Protein AF-0000000080837774 (afdb_homodimer)

Sequence (762 aa):
MHIKVNRQNFLSAIRTVEKSVKENKIKPILSCIYAKVKENKIYFTGTNLDTTIKTSIDVNEVIREGEIAFSYSIIDEYLKEIKDEFVVLRVENGNILFIETEDSTTEYDVHSAEDYPNTFENVVLNENNFKFEMPSQELVNIFEKVLFSADTSDNIAMNCIRIESILKHLHFISTNTYRLTFLKKNIDKDIPDFSVSVPADTISSIIKIIKGLDNEVIKVYKEEAHLYFQYKDTMIITKLIELRFPNYAEILSNISYDKKLYINNEKLTNLLKRILIFSRSNSESKYSSTYEFKHNEENKNKMTVSALNELARINEELDVNFEGEDLKISLNSKYLLEFIQNISKEKELVLEFMYSNSAVKVYEKDNDEYIYILMPLALREMHIKVNRQNFLSAIRTVEKSVKENKIKPILSCIYAKVKENKIYFTGTNLDTTIKTSIDVNEVIREGEIAFSYSIIDEYLKEIKDEFVVLRVENGNILFIETEDSTTEYDVHSAEDYPNTFENVVLNENNFKFEMPSQELVNIFEKVLFSADTSDNIAMNCIRIESILKHLHFISTNTYRLTFLKKNIDKDIPDFSVSVPADTISSIIKIIKGLDNEVIKVYKEEAHLYFQYKDTMIITKLIELRFPNYAEILSNISYDKKLYINNEKLTNLLKRILIFSRSNSESKYSSTYEFKHNEENKNKMTVSALNELARINEELDVNFEGEDLKISLNSKYLLEFIQNISKEKELVLEFMYSNSAVKVYEKDNDEYIYILMPLALRE

Solvent-accessible surface area (backbone atoms only — not comparable to full-atom values): 39030 Å² total; per-residue (Å²): 54,27,37,29,31,47,36,67,60,53,46,51,50,51,62,52,19,49,59,30,38,45,89,34,88,89,50,52,68,35,42,18,39,38,38,37,42,56,87,60,30,38,38,39,37,10,28,61,84,48,31,37,22,34,34,57,47,70,42,78,40,72,79,37,64,38,64,36,21,31,64,49,70,66,53,50,56,48,58,69,68,54,81,62,65,53,34,34,42,36,51,46,96,72,40,36,38,32,47,33,51,98,50,35,43,31,40,30,57,38,39,70,41,82,79,48,88,62,91,69,73,81,72,74,87,54,76,87,30,54,58,53,67,41,41,27,54,59,51,33,53,52,47,65,71,29,52,79,34,28,31,55,80,88,40,62,55,31,20,18,40,36,40,31,38,54,96,38,25,40,36,42,35,13,27,51,90,50,35,34,27,40,37,55,41,86,43,94,59,88,46,78,72,48,75,48,30,40,39,41,70,55,50,54,34,50,37,67,63,36,63,80,49,87,56,44,60,35,38,33,32,51,56,93,64,30,40,35,42,35,40,94,64,32,38,39,40,33,50,48,52,83,54,76,59,78,69,56,68,56,65,71,64,71,63,74,65,69,27,39,37,49,44,49,35,45,63,50,50,54,50,42,57,55,45,40,71,30,4,58,64,13,86,89,47,61,24,36,32,36,40,36,37,42,73,42,96,83,75,44,27,36,36,38,39,35,26,38,32,92,56,33,35,38,42,34,55,41,84,45,52,61,47,62,77,69,45,59,37,20,35,45,43,60,66,52,44,66,54,56,71,72,45,66,50,87,40,44,32,35,40,32,32,62,51,51,83,35,60,31,41,38,29,46,64,97,38,85,43,46,38,35,38,40,47,43,39,81,73,77,131,57,29,34,28,30,48,36,66,60,51,45,50,50,51,61,52,18,47,59,29,38,45,88,35,88,90,50,53,67,35,41,19,38,37,38,36,41,54,87,60,30,37,39,37,36,10,30,61,85,49,32,38,23,37,33,56,46,71,41,77,40,75,78,38,62,37,63,35,22,31,64,50,69,66,53,49,55,50,57,67,68,53,83,62,64,52,32,36,42,36,52,47,95,72,39,35,37,31,48,32,52,96,48,35,44,29,41,31,56,39,38,71,42,82,80,48,89,62,90,69,74,80,75,75,88,54,76,86,30,52,59,54,70,43,40,27,54,59,51,34,52,51,48,64,70,29,53,80,34,27,31,54,80,89,41,63,55,32,19,18,39,36,39,33,37,54,96,39,26,39,37,40,34,13,27,51,90,49,34,36,28,41,37,55,40,85,44,92,60,89,48,78,72,47,75,50,32,41,39,41,69,54,51,53,34,49,36,69,61,36,64,80,46,88,57,44,60,33,37,33,33,52,55,94,65,31,41,36,42,38,39,95,63,33,39,38,38,34,51,48,53,82,54,78,59,77,70,57,67,55,64,69,64,70,65,74,65,69,26,40,36,48,44,48,34,45,63,51,49,53,49,41,57,57,44,39,70,32,3,58,66,15,86,91,47,60,22,35,32,38,40,36,39,42,74,42,96,82,76,44,27,37,36,37,40,36,27,37,33,92,56,33,35,41,40,34,54,42,83,44,54,60,48,62,76,70,46,59,37,20,36,43,44,59,64,51,45,67,55,55,70,74,46,65,51,87,40,46,32,33,40,34,32,62,51,51,81,36,60,30,41,38,29,46,64,99,41,84,43,46,37,34,39,39,47,44,39,83,74,78,132

Secondary structure (DSSP, 8-state):
-EEEEEHHHHHHHHHHHGGG----SSSGGGGSEEEEEETTEEEEEEE-SSEEEEEEEE-SEEEE-EEEEE--HHHHHHHHH---SEEEEEEETTTEEEEE-SSEEEEEEEE-GGGS--TTTT----GGGEEEEEEHHHHHHHHHHHHTT---TTSGGGSEEEEEEETTEEEEEEE-SSEEEEEEEE-SS----EEEEEEHHHHHHHHHHHTTSSSPEEEEEEETTEEEEEETTEEEEEEPP-SPPP-HHHHHHS----EEEEEEHHHHHHHHHHHHHHHTT-SSSTTEEEEEEEE-TTS-EEEEEEEE-SSEEEEEEEEEEEESS-EEEEEEHHHHHHHHTTS-TTSEEEEEESSTTS-EEEEETT--SEEEEEPPBPPP-/-EEEEEHHHHHHHHHHHGGG----SSSGGGGSEEEEEETTEEEEEEE-SSEEEEEEEE-SEEEE-EEEEE--HHHHHHHHH---SEEEEEEETTTEEEEE-SSEEEEEEEE-GGGS--TTTT----GGGEEEEEEHHHHHHHHHHHHTT---TTSGGGSEEEEEEETTEEEEEEE-SSEEEEEEEE-SS----EEEEEEHHHHHHHHHHHTTSSSPEEEEEEETTEEEEEETTEEEEEEPP-SPPP-HHHHHHS----EEEEEEHHHHHHHHHHHHHHHTT-SSSTTEEEEEEEE-TTS-EEEEEEEE-SSEEEEEEEEEEEESS-EEEEEEHHHHHHHHTTS-TTSEEEEEESSTTS-EEEEETT--SEEEEEPPBPPP-

Radius of gyration: 32.73 Å; Cα contacts (8 Å, |Δi|>4): 1765; chains: 2; bounding box: 90×79×55 Å

InterPro domains:
  IPR001001 DNA polymerase III, beta sliding clamp [PTHR30478] (1-380)
  IPR001001 DNA polymerase III, beta sliding clamp [SM00480] (17-375)
  IPR001001 DNA polymerase III, beta sliding clamp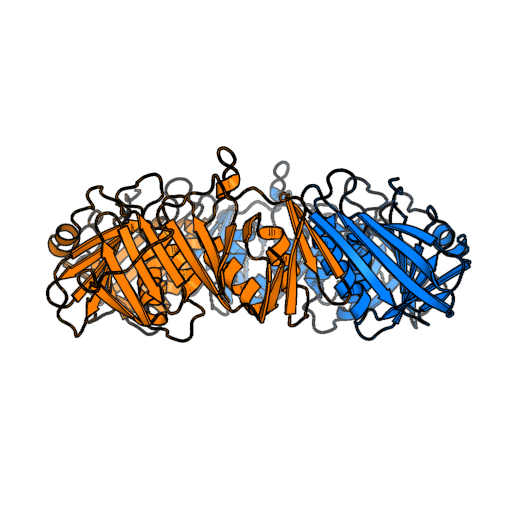 [TIGR00663] (1-378)
  IPR001001 DNA polymerase III, beta sliding clamp [cd00140] (1-377)
  IPR022634 DNA polymerase III, beta sliding clamp, N-terminal [PF00712] (1-118)
  IPR022635 DNA polymerase III, beta sliding clamp, C-terminal [PF02768] (257-377)
  IPR022637 DNA polymerase III, beta sliding clamp, central [PF02767] (134-247)
  IPR046938 DNA clamp superfamily [SSF55979] (1-119)
  IPR046938 DNA clamp superfamily [SSF55979] (128-248)
  IPR046938 DNA clamp superfamily [SSF55979] (256-377)

Organism: Fusobacterium vincentii (NCBI:txid155615)

pLDDT: mean 94.98, std 5.79, range [57.84, 98.81]

Nearest PDB structures (foldseek):
  3t0p-assembly1_A  TM=9.406E-01  e=1.443E-33  Agathobacter rectalis ATCC 33656
  3t0p-assembly1_B  TM=9.410E-01  e=5.828E-33  Agathobacter rectalis ATCC 33656
  8dt6-assembly1_C  TM=8.811E-01  e=1.831E-29  Elizabethkingia anophelis NUHP1
  6jir-assembly2_B-3  TM=8.915E-01  e=4.349E-28  Caulobacter vibrioides CB15
  5wce-assembly1_A  TM=8.796E-01  e=8.234E-29  Caulobacter vibrioides CB15

Foldseek 3Di:
DKFKDFLVVVLLQLLLQQLAADCDPVDRLLNWWKWWDDDQKIKIWHHPPQKIKIFMDGTPGDPDTDMWIFHCVVVNVVSVPDDDGMWIWDDDPRFWIWTDDPVDIDIGGIHDCVPPDCPCVDDDDDPVQWFDKFWLQVLLLVLLLALVAFADVVDVLQQFWKWWDDPQKIWTWGHDPQKIKIFIDGHPDDGDIDIFTFGSSLSVSSSVSRVPPPRFMWIWGDDDQWIWTDTDRMIMIGGTDPDDHDPVVCVVPVDDFQKKWKDQLLVLLVVLVVQQVFQCQAPVHHQKKKWKWDQDPVRWIKIWIKHHHPPDIDIDIDTTDMGDHIAMAMFRSVVVNSNSVSPDRGFMKMWTDHHRQDWIKIDTPPDDRIIMIGGTDDDDD/DKFKDFLVVVLLQLLLQQLAADCDPVDRLLNWWKWWDDDQKIKIWHHPPQKIKIFMDGTPGDPDTDMWIFHCVVVNVVSVPDDDGMWIWDDDPRFWIWTDDPVDIDIGGIHDCVPPDCPCVDDDDDPVQWFDKFWLQVLLLVLLLALVAFADVVDVLQQFWKWWDDPQKIWTWGHDPQKIKIFIDGHPDDGDIDIFTFGSSLSVSSSVSSVPPPRFMWIWGDDDQWIWTDTDRMIMIGGTDPDDHDPVVCVVPVDDFQKKWKDQLLVLLVVLVVQQVFQCQAPVHHQKKKWKWDQDPVRWIKIWIKHHHPPDIDIDIDTTDMGDHIAMAMFRSVVVNSNSVSPDRGFMKMWTHHHRQDWIKIDTPPDDRIIMIGGTDDDDD

Structure (mmCIF, N/CA/C/O backbone):
data_AF-0000000080837774-model_v1
#
loop_
_entity.id
_entity.type
_entity.pdbx_description
1 polymer 'DNA polymerase III subunit beta'
#
loop_
_atom_site.group_PDB
_atom_site.id
_atom_site.type_symbol
_atom_site.label_atom_id
_atom_site.label_alt_id
_atom_site.label_comp_id
_atom_site.label_asym_id
_atom_site.label_entity_id
_atom_site.label_seq_id
_atom_site.pdbx_PDB_ins_code
_atom_site.Cartn_x
_atom_site.Cartn_y
_atom_site.Cartn_z
_atom_site.occupancy
_atom_site.B_iso_or_equiv
_atom_site.auth_seq_id
_atom_site.auth_comp_id
_atom_site.auth_asym_id
_atom_site.auth_atom_id
_atom_site.pdbx_PDB_model_num
ATOM 1 N N . MET A 1 1 ? -14.289 -32.781 -17.781 1 94.12 1 MET A N 1
ATOM 2 C CA . MET A 1 1 ? -13.688 -32.75 -16.453 1 94.12 1 MET A CA 1
ATOM 3 C C . MET A 1 1 ? -14.75 -32.562 -15.375 1 94.12 1 MET A C 1
ATOM 5 O O . MET A 1 1 ? -15.617 -31.688 -15.508 1 94.12 1 MET A O 1
ATOM 9 N N . HIS A 1 2 ? -14.844 -33.438 -14.414 1 97.62 2 HIS A N 1
ATOM 10 C CA . HIS A 1 2 ? -15.734 -33.406 -13.266 1 97.62 2 HIS A CA 1
ATOM 11 C C . HIS A 1 2 ? -15.086 -34 -12.031 1 97.62 2 HIS A C 1
ATOM 13 O O . HIS A 1 2 ? -14.984 -35.25 -11.922 1 97.62 2 HIS A O 1
ATOM 19 N N . ILE A 1 3 ? -14.703 -33.094 -11.094 1 98.31 3 ILE A N 1
ATOM 20 C CA . ILE A 1 3 ? -13.906 -33.594 -9.977 1 98.31 3 ILE A CA 1
ATOM 21 C C . ILE A 1 3 ? -14.266 -32.812 -8.711 1 98.31 3 ILE A C 1
ATOM 23 O O . ILE A 1 3 ? -14.898 -31.766 -8.781 1 98.31 3 ILE A O 1
ATOM 27 N N . LYS A 1 4 ? -13.906 -33.375 -7.586 1 98.44 4 LYS A N 1
ATOM 28 C CA . LYS A 1 4 ? -13.977 -32.719 -6.285 1 98.44 4 LYS A CA 1
ATOM 29 C C . LYS A 1 4 ? -12.578 -32.531 -5.68 1 98.44 4 LYS A C 1
ATOM 31 O O . LYS A 1 4 ? -11.805 -33.5 -5.617 1 98.44 4 LYS A O 1
ATOM 36 N N . VAL A 1 5 ? -12.266 -31.359 -5.297 1 98.5 5 VAL A N 1
ATOM 37 C CA . VAL A 1 5 ? -10.93 -31.094 -4.773 1 98.5 5 VAL A CA 1
ATOM 38 C C . VAL A 1 5 ? -11.031 -30.266 -3.496 1 98.5 5 VAL A C 1
ATOM 40 O O . VAL A 1 5 ? -12.031 -29.578 -3.268 1 98.5 5 VAL A O 1
ATOM 43 N N . ASN A 1 6 ? -10.031 -30.344 -2.672 1 98.56 6 ASN A N 1
ATOM 44 C CA . ASN A 1 6 ? -9.914 -29.453 -1.521 1 98.56 6 ASN A CA 1
ATOM 45 C C . ASN A 1 6 ? -9.688 -28.016 -1.949 1 98.56 6 ASN A C 1
ATOM 47 O O . ASN A 1 6 ? -8.789 -27.734 -2.746 1 98.56 6 ASN A O 1
ATOM 51 N N . ARG A 1 7 ? -10.43 -27.062 -1.407 1 98.19 7 ARG A N 1
ATOM 52 C CA . ARG A 1 7 ? -10.438 -25.656 -1.823 1 98.19 7 ARG A CA 1
ATOM 53 C C . ARG A 1 7 ? -9.078 -25.016 -1.59 1 98.19 7 ARG A C 1
ATOM 55 O O . ARG A 1 7 ? -8.555 -24.312 -2.467 1 98.19 7 ARG A O 1
ATOM 62 N N . GLN A 1 8 ? -8.484 -25.234 -0.479 1 98.25 8 GLN A N 1
ATOM 63 C CA . GLN A 1 8 ? -7.215 -24.609 -0.116 1 98.25 8 GLN A CA 1
ATOM 64 C C . GLN A 1 8 ? -6.074 -25.125 -0.995 1 98.25 8 GLN A C 1
ATOM 66 O O . GLN A 1 8 ? -5.199 -24.359 -1.397 1 98.25 8 GLN A O 1
ATOM 71 N N . ASN A 1 9 ? -6.098 -26.406 -1.246 1 98.31 9 ASN A N 1
ATOM 72 C CA . ASN A 1 9 ? -5.09 -26.969 -2.135 1 98.31 9 ASN A CA 1
ATOM 73 C C . ASN A 1 9 ? -5.203 -26.406 -3.547 1 98.31 9 ASN A C 1
ATOM 75 O O . ASN A 1 9 ? -4.191 -26.094 -4.18 1 98.31 9 ASN A O 1
ATOM 79 N N . PHE A 1 10 ? -6.441 -26.328 -3.982 1 98.62 10 PHE A N 1
ATOM 80 C CA . PHE A 1 10 ? -6.695 -25.781 -5.309 1 98.62 10 PHE A CA 1
ATOM 81 C C . PHE A 1 10 ? -6.191 -24.344 -5.398 1 98.62 10 PHE A C 1
ATOM 83 O O . PHE A 1 10 ? -5.457 -24 -6.32 1 98.62 10 PHE A O 1
ATOM 90 N N . LEU A 1 11 ? -6.492 -23.531 -4.395 1 98.56 11 LEU A N 1
ATOM 91 C CA . LEU A 1 11 ? -6.051 -22.141 -4.332 1 98.56 11 LEU A CA 1
ATOM 92 C C . LEU A 1 11 ? -4.527 -22.047 -4.316 1 98.56 11 LEU A C 1
ATOM 94 O O . LEU A 1 11 ? -3.939 -21.266 -5.062 1 98.56 11 LEU A O 1
ATOM 98 N N . SER A 1 12 ? -3.912 -22.859 -3.539 1 97.56 12 SER A N 1
ATOM 99 C CA . SER A 1 12 ? -2.457 -22.859 -3.424 1 97.56 12 SER A CA 1
ATOM 100 C C . SER A 1 12 ? -1.799 -23.234 -4.75 1 97.56 12 SER A C 1
ATOM 102 O O . SER A 1 12 ? -0.784 -22.641 -5.129 1 97.56 12 SER A O 1
ATOM 104 N N . ALA A 1 13 ? -2.355 -24.219 -5.426 1 98.38 13 ALA A N 1
ATOM 105 C CA . ALA A 1 13 ? -1.812 -24.672 -6.703 1 98.38 13 ALA A CA 1
ATOM 106 C C . ALA A 1 13 ? -1.888 -23.562 -7.75 1 98.38 13 ALA A C 1
ATOM 108 O O . ALA A 1 13 ? -0.914 -23.297 -8.461 1 98.38 13 ALA A O 1
ATOM 109 N N . ILE A 1 14 ? -3.01 -22.906 -7.77 1 98.38 14 ILE A N 1
ATOM 110 C CA . ILE A 1 14 ? -3.205 -21.797 -8.703 1 98.38 14 ILE A CA 1
ATOM 111 C C . ILE A 1 14 ? -2.189 -20.688 -8.414 1 98.38 14 ILE A C 1
ATOM 113 O O . ILE A 1 14 ? -1.532 -20.188 -9.328 1 98.38 14 ILE A O 1
ATOM 117 N N . ARG A 1 15 ? -2.016 -20.375 -7.188 1 97.75 15 ARG A N 1
ATOM 118 C CA . ARG A 1 15 ? -1.142 -19.281 -6.781 1 97.75 15 ARG A CA 1
ATOM 119 C C . ARG A 1 15 ? 0.321 -19.625 -7.047 1 97.75 15 ARG A C 1
ATOM 121 O O . ARG A 1 15 ? 1.145 -18.719 -7.25 1 97.75 15 ARG A O 1
ATOM 128 N N . THR A 1 16 ? 0.595 -20.844 -7.066 1 98.06 16 THR A N 1
ATOM 129 C CA . THR A 1 16 ? 1.951 -21.281 -7.375 1 98.06 16 THR A CA 1
ATOM 130 C C . THR A 1 16 ? 2.256 -21.094 -8.859 1 98.06 16 THR A C 1
ATOM 132 O O . THR A 1 16 ? 3.229 -20.422 -9.219 1 98.06 16 THR A O 1
ATOM 135 N N . VAL A 1 17 ? 1.382 -21.562 -9.711 1 98.25 17 VAL A N 1
ATOM 136 C CA . VAL A 1 17 ? 1.707 -21.625 -11.133 1 98.25 17 VAL A CA 1
ATOM 137 C C . VAL A 1 17 ? 1.462 -20.25 -11.766 1 98.25 17 VAL A C 1
ATOM 139 O O . VAL A 1 17 ? 2.07 -19.922 -12.789 1 98.25 17 VAL A O 1
ATOM 142 N N . GLU A 1 18 ? 0.635 -19.484 -11.102 1 97.94 18 GLU A N 1
ATOM 143 C CA . GLU A 1 18 ? 0.337 -18.188 -11.688 1 97.94 18 GLU A CA 1
ATOM 144 C C . GLU A 1 18 ? 1.577 -17.297 -11.711 1 97.94 18 GLU A C 1
ATOM 146 O O . GLU A 1 18 ? 1.63 -16.312 -12.453 1 97.94 18 GLU A O 1
ATOM 151 N N . LYS A 1 19 ? 2.609 -17.578 -10.898 1 97.69 19 LYS A N 1
ATOM 152 C CA . LYS A 1 19 ? 3.818 -16.766 -10.805 1 97.69 19 LYS A CA 1
ATOM 153 C C . LYS A 1 19 ? 4.602 -16.781 -12.109 1 97.69 19 LYS A C 1
ATOM 155 O O . LYS A 1 19 ? 5.48 -15.953 -12.328 1 97.69 19 LYS A O 1
ATOM 160 N N . SER A 1 20 ? 4.266 -17.703 -13.016 1 97.44 20 SER A N 1
ATOM 161 C CA . SER A 1 20 ? 4.941 -17.75 -14.312 1 97.44 20 SER A CA 1
ATOM 162 C C . SER A 1 20 ? 4.02 -17.281 -15.43 1 97.44 20 SER A C 1
ATOM 164 O O . SER A 1 20 ? 4.367 -17.391 -16.609 1 97.44 20 SER A O 1
ATOM 166 N N . VAL A 1 21 ? 2.83 -16.844 -15.078 1 97.44 21 VAL A N 1
ATOM 167 C CA . VAL A 1 21 ? 1.869 -16.406 -16.078 1 97.44 21 VAL A CA 1
ATOM 168 C C . VAL A 1 21 ? 1.926 -14.891 -16.219 1 97.44 21 VAL A C 1
ATOM 170 O O . VAL A 1 21 ? 1.955 -14.172 -15.219 1 97.44 21 VAL A O 1
ATOM 173 N N . LYS A 1 22 ? 2.061 -14.438 -17.375 1 95.19 22 LYS A N 1
ATOM 174 C CA . LYS A 1 22 ? 1.998 -13.016 -17.703 1 95.19 22 LYS A CA 1
ATOM 175 C C . LYS A 1 22 ? 0.907 -12.734 -18.719 1 95.19 22 LYS A C 1
ATOM 177 O O . LYS A 1 22 ? 0.672 -13.539 -19.625 1 95.19 22 LYS A O 1
ATOM 182 N N . GLU A 1 23 ? 0.293 -11.656 -18.547 1 94.38 23 GLU A N 1
ATOM 183 C CA . GLU A 1 23 ? -0.719 -11.266 -19.531 1 94.38 23 GLU A CA 1
ATOM 184 C C . GLU A 1 23 ? -0.126 -11.188 -20.938 1 94.38 23 GLU A C 1
ATOM 186 O O . GLU A 1 23 ? 0.954 -10.625 -21.125 1 94.38 23 GLU A O 1
ATOM 191 N N . ASN A 1 24 ? -0.82 -11.812 -21.844 1 93.94 24 ASN A N 1
ATOM 192 C CA . ASN A 1 24 ? -0.404 -11.852 -23.25 1 93.94 24 ASN A CA 1
ATOM 193 C C . ASN A 1 24 ? -1.574 -11.578 -24.188 1 93.94 24 ASN A C 1
ATOM 195 O O . ASN A 1 24 ? -2.473 -12.406 -24.328 1 93.94 24 ASN A O 1
ATOM 199 N N . LYS A 1 25 ? -1.574 -10.547 -24.891 1 89.44 25 LYS A N 1
ATOM 200 C CA . LYS A 1 25 ? -2.68 -10.156 -25.766 1 89.44 25 LYS A CA 1
ATOM 201 C C . LYS A 1 25 ? -2.586 -10.859 -27.109 1 89.44 25 LYS A C 1
ATOM 203 O O . LYS A 1 25 ? -3.604 -11.094 -27.766 1 89.44 25 LYS A O 1
ATOM 208 N N . ILE A 1 26 ? -1.355 -11.211 -27.547 1 92.25 26 ILE A N 1
ATOM 209 C CA . ILE A 1 26 ? -1.111 -11.852 -28.828 1 92.25 26 ILE A CA 1
ATOM 210 C C . ILE A 1 26 ? -1.555 -13.312 -28.766 1 92.25 26 ILE A C 1
ATOM 212 O O . ILE A 1 26 ? -2.268 -13.789 -29.656 1 92.25 26 ILE A O 1
ATOM 216 N N . LYS A 1 27 ? -1.15 -13.969 -27.75 1 92.56 27 LYS A N 1
ATOM 217 C CA . LYS A 1 27 ? -1.563 -15.352 -27.5 1 92.56 27 LYS A CA 1
ATOM 218 C C . LYS A 1 27 ? -2.285 -15.469 -26.172 1 92.56 27 LYS A C 1
ATOM 220 O O . LYS A 1 27 ? -1.685 -15.875 -25.172 1 92.56 27 LYS A O 1
ATOM 225 N N . PRO A 1 28 ? -3.531 -15.312 -26.188 1 91.94 28 PRO A N 1
ATOM 226 C CA . PRO A 1 28 ? -4.297 -15.211 -24.938 1 91.94 28 PRO A CA 1
ATOM 227 C C . PRO A 1 28 ? -4.188 -16.469 -24.094 1 91.94 28 PRO A C 1
ATOM 229 O O . PRO A 1 28 ? -4.312 -16.406 -22.859 1 91.94 28 PRO A O 1
ATOM 232 N N . ILE A 1 29 ? -3.934 -17.516 -24.672 1 94.44 29 ILE A N 1
ATOM 233 C CA . ILE A 1 29 ? -3.885 -18.781 -23.953 1 94.44 29 ILE A CA 1
ATOM 234 C C . ILE A 1 29 ? -2.729 -18.75 -22.953 1 94.44 29 ILE A C 1
ATOM 236 O O . ILE A 1 29 ? -2.752 -19.469 -21.953 1 94.44 29 ILE A O 1
ATOM 240 N N . LEU A 1 30 ? -1.732 -17.906 -23.188 1 95.38 30 LEU A N 1
ATOM 241 C CA . LEU A 1 30 ? -0.572 -17.797 -22.312 1 95.38 30 LEU A CA 1
ATOM 242 C C . LEU A 1 30 ? -0.917 -17 -21.062 1 95.38 30 LEU A C 1
ATOM 244 O O . LEU A 1 30 ? -0.151 -17 -20.094 1 95.38 30 LEU A O 1
ATOM 248 N N . SER A 1 31 ? -2.064 -16.359 -21.078 1 96.75 31 SER A N 1
ATOM 249 C CA . SER A 1 31 ? -2.561 -15.664 -19.891 1 96.75 31 SER A CA 1
ATOM 250 C C . SER A 1 31 ? -3.348 -16.609 -19 1 96.75 31 SER A C 1
ATOM 252 O O . SER A 1 31 ? -3.863 -16.188 -17.953 1 96.75 31 SER A O 1
ATOM 254 N N . CYS A 1 32 ? -3.344 -17.875 -19.359 1 97.19 32 CYS A N 1
ATOM 255 C CA . CYS A 1 32 ? -4.172 -18.859 -18.672 1 97.19 32 CYS A CA 1
ATOM 256 C C . CYS A 1 32 ? -3.307 -19.891 -17.938 1 97.19 32 CYS A C 1
ATOM 258 O O . CYS A 1 32 ? -2.105 -19.984 -18.203 1 97.19 32 CYS A O 1
ATOM 260 N N . ILE A 1 33 ? -3.945 -20.531 -17.062 1 97.94 33 ILE A N 1
ATOM 261 C CA . ILE A 1 33 ? -3.391 -21.719 -16.422 1 97.94 33 ILE A CA 1
ATOM 262 C C . ILE A 1 33 ? -3.941 -22.984 -17.094 1 97.94 33 ILE A C 1
ATOM 264 O O . ILE A 1 33 ? -5.133 -23.062 -17.391 1 97.94 33 ILE A O 1
ATOM 268 N N . TYR A 1 34 ? -3.051 -23.875 -17.391 1 97.5 34 TYR A N 1
ATOM 269 C CA . TYR A 1 34 ? -3.428 -25.188 -17.938 1 97.5 34 TYR A CA 1
ATOM 270 C C . TYR A 1 34 ? -3.672 -26.188 -16.797 1 97.5 34 TYR A C 1
ATOM 272 O O . TYR A 1 34 ? -2.891 -26.25 -15.852 1 97.5 34 TYR A O 1
ATOM 280 N N . ALA A 1 35 ? -4.793 -26.938 -16.922 1 96.81 35 ALA A N 1
ATOM 281 C CA . ALA A 1 35 ? -5.113 -27.969 -15.93 1 96.81 35 ALA A CA 1
ATOM 282 C C . ALA A 1 35 ? -5.512 -29.281 -16.609 1 96.81 35 ALA A C 1
ATOM 284 O O . ALA A 1 35 ? -6.309 -29.281 -17.547 1 96.81 35 ALA A O 1
ATOM 285 N N . LYS A 1 36 ? -4.988 -30.328 -16.062 1 96.44 36 LYS A N 1
ATOM 286 C CA . LYS A 1 36 ? -5.289 -31.656 -16.594 1 96.44 36 LYS A CA 1
ATOM 287 C C . LYS A 1 36 ? -5.52 -32.656 -15.477 1 96.44 36 LYS A C 1
ATOM 289 O O . LYS A 1 36 ? -4.707 -32.781 -14.555 1 96.44 36 LYS A O 1
ATOM 294 N N . VAL A 1 37 ? -6.68 -33.344 -15.594 1 97.12 37 VAL A N 1
ATOM 295 C CA . VAL A 1 37 ? -6.996 -34.406 -14.617 1 97.12 37 VAL A CA 1
ATOM 296 C C . VAL A 1 37 ? -6.586 -35.75 -15.172 1 97.12 37 VAL A C 1
ATOM 298 O O . VAL A 1 37 ? -6.973 -36.125 -16.281 1 97.12 37 VAL A O 1
ATOM 301 N N . LYS A 1 38 ? -5.801 -36.438 -14.453 1 93.88 38 LYS A N 1
ATOM 302 C CA . LYS A 1 38 ? -5.391 -37.781 -14.773 1 93.88 38 LYS A CA 1
ATOM 303 C C . LYS A 1 38 ? -5.309 -38.656 -13.516 1 93.88 38 LYS A C 1
ATOM 305 O O . LYS A 1 38 ? -4.598 -38.312 -12.57 1 93.88 38 LYS A O 1
ATOM 310 N N . GLU A 1 39 ? -6.086 -39.719 -13.578 1 90.25 39 GLU A N 1
ATOM 311 C CA . GLU A 1 39 ? -6.168 -40.625 -12.422 1 90.25 39 GLU A CA 1
ATOM 312 C C . GLU A 1 39 ? -6.66 -39.875 -11.188 1 90.25 39 GLU A C 1
ATOM 314 O O . GLU A 1 39 ? -7.75 -39.281 -11.203 1 90.25 39 GLU A O 1
ATOM 319 N N . ASN A 1 40 ? -5.965 -39.812 -10.109 1 95 40 ASN A N 1
ATOM 320 C CA . ASN A 1 40 ? -6.461 -39.188 -8.883 1 95 40 ASN A CA 1
ATOM 321 C C . ASN A 1 40 ? -5.707 -37.906 -8.57 1 95 40 ASN A C 1
ATOM 323 O O . ASN A 1 40 ? -5.586 -37.5 -7.402 1 95 40 ASN A O 1
ATOM 327 N N . LYS A 1 41 ? -5.219 -37.25 -9.719 1 97.31 41 LYS A N 1
ATOM 328 C CA . LYS A 1 41 ? -4.516 -36 -9.539 1 97.31 41 LYS A CA 1
ATOM 329 C C . LYS A 1 41 ? -4.941 -34.969 -10.594 1 97.31 41 LYS A C 1
ATOM 331 O O . LYS A 1 41 ? -5.391 -35.344 -11.68 1 97.31 41 LYS A O 1
ATOM 336 N N . ILE A 1 42 ? -4.879 -33.812 -10.258 1 98.06 42 ILE A N 1
ATOM 337 C CA . ILE A 1 42 ? -4.984 -32.719 -11.219 1 98.06 42 ILE A CA 1
ATOM 338 C C . ILE A 1 42 ? -3.652 -31.969 -11.305 1 98.06 42 ILE A C 1
ATOM 340 O O . ILE A 1 42 ? -3.062 -31.625 -10.273 1 98.06 42 ILE A O 1
ATOM 344 N N . TYR A 1 43 ? -3.16 -31.781 -12.508 1 97.38 43 TYR A N 1
ATOM 345 C CA . TYR A 1 43 ? -1.885 -31.141 -12.805 1 97.38 43 TYR A CA 1
ATOM 346 C C . TYR A 1 43 ? -2.1 -29.719 -13.344 1 97.38 43 TYR A C 1
ATOM 348 O O . TYR A 1 43 ? -2.9 -29.516 -14.258 1 97.38 43 TYR A O 1
ATOM 356 N N . PHE A 1 44 ? -1.414 -28.797 -12.75 1 97.94 44 PHE A N 1
ATOM 357 C CA . PHE A 1 44 ? -1.496 -27.406 -13.172 1 97.94 44 PHE A CA 1
ATOM 358 C C . PHE A 1 44 ? -0.181 -26.953 -13.797 1 97.94 44 PHE A C 1
ATOM 360 O O . PHE A 1 44 ? 0.896 -27.312 -13.32 1 97.94 44 PHE A O 1
ATOM 367 N N . THR A 1 45 ? -0.29 -26.125 -14.82 1 98.06 45 THR A N 1
ATOM 368 C CA . THR A 1 45 ? 0.884 -25.562 -15.484 1 98.06 45 THR A CA 1
ATOM 369 C C . THR A 1 45 ? 0.664 -24.094 -15.828 1 98.06 45 THR A C 1
ATOM 371 O O . THR A 1 45 ? -0.393 -23.719 -16.344 1 98.06 45 THR A O 1
ATOM 374 N N . GLY A 1 46 ? 1.536 -23.266 -15.445 1 97.75 46 GLY A N 1
ATOM 375 C CA . GLY A 1 46 ? 1.662 -21.906 -15.93 1 97.75 46 GLY A CA 1
ATOM 376 C C . GLY A 1 46 ? 2.965 -21.641 -16.656 1 97.75 46 GLY A C 1
ATOM 377 O O . GLY A 1 46 ? 4.012 -22.172 -16.281 1 97.75 46 GLY A O 1
ATOM 378 N N . THR A 1 47 ? 2.875 -20.797 -17.781 1 97.19 47 THR A N 1
ATOM 379 C CA . THR A 1 47 ? 4.113 -20.547 -18.516 1 97.19 47 THR A CA 1
ATOM 380 C C . THR A 1 47 ? 4.051 -19.203 -19.25 1 97.19 47 THR A C 1
ATOM 382 O O . THR A 1 47 ? 2.984 -18.781 -19.703 1 97.19 47 THR A O 1
ATOM 385 N N . ASN A 1 48 ? 5.145 -18.562 -19.266 1 95.88 48 ASN A N 1
ATOM 386 C CA . ASN A 1 48 ? 5.344 -17.438 -20.172 1 95.88 48 ASN A CA 1
ATOM 387 C C . ASN A 1 48 ? 6.359 -17.781 -21.266 1 95.88 48 ASN A C 1
ATOM 389 O O . ASN A 1 48 ? 6.969 -16.875 -21.859 1 95.88 48 ASN A O 1
ATOM 393 N N . LEU A 1 49 ? 6.582 -19.094 -21.422 1 93.75 49 LEU A N 1
ATOM 394 C CA . LEU A 1 49 ? 7.477 -19.688 -22.422 1 93.75 49 LEU A CA 1
ATOM 395 C C . LEU A 1 49 ? 8.922 -19.672 -21.922 1 93.75 49 LEU A C 1
ATOM 397 O O . LEU A 1 49 ? 9.672 -20.609 -22.188 1 93.75 49 LEU A O 1
ATOM 401 N N . ASP A 1 50 ? 9.344 -18.703 -21.156 1 94.19 50 ASP A N 1
ATOM 402 C CA . ASP A 1 50 ? 10.68 -18.656 -20.578 1 94.19 50 ASP A CA 1
ATOM 403 C C . ASP A 1 50 ? 10.734 -19.406 -19.234 1 94.19 50 ASP A C 1
ATOM 405 O O . ASP A 1 50 ? 11.719 -20.078 -18.938 1 94.19 50 ASP A O 1
ATOM 409 N N . THR A 1 51 ? 9.727 -19.234 -18.531 1 97.06 51 THR A N 1
ATOM 410 C CA . THR A 1 51 ? 9.562 -19.906 -17.25 1 97.06 51 THR A CA 1
ATOM 411 C C . THR A 1 51 ? 8.273 -20.719 -17.234 1 97.06 51 THR A C 1
ATOM 413 O O . THR A 1 51 ? 7.215 -20.234 -17.625 1 97.06 51 THR A O 1
ATOM 416 N N . THR A 1 52 ? 8.367 -21.938 -16.859 1 97.94 52 THR A N 1
ATOM 417 C CA . THR A 1 52 ? 7.223 -22.828 -16.703 1 97.94 52 THR A CA 1
ATOM 418 C C . THR A 1 52 ? 7.172 -23.406 -15.281 1 97.94 52 THR A C 1
ATOM 420 O O . THR A 1 52 ? 8.188 -23.875 -14.766 1 97.94 52 THR A O 1
ATOM 423 N N . ILE A 1 53 ? 6.07 -23.312 -14.625 1 98.12 53 ILE A N 1
ATOM 424 C CA . ILE A 1 53 ? 5.875 -23.875 -13.297 1 98.12 53 ILE A CA 1
ATOM 425 C C . ILE A 1 53 ? 4.762 -24.922 -13.336 1 98.12 53 ILE A C 1
ATOM 427 O O . ILE A 1 53 ? 3.691 -24.672 -13.898 1 98.12 53 ILE A O 1
ATOM 431 N N . LYS A 1 54 ? 5.012 -26.031 -12.781 1 97.75 54 LYS A N 1
ATOM 432 C CA . LYS A 1 54 ? 4.062 -27.141 -12.711 1 97.75 54 LYS A CA 1
ATOM 433 C C . LYS A 1 54 ? 3.859 -27.609 -11.266 1 97.75 54 LYS A C 1
ATOM 435 O O . LYS A 1 54 ? 4.809 -27.641 -10.484 1 97.75 54 LYS A O 1
ATOM 440 N N . THR A 1 55 ? 2.715 -27.953 -10.969 1 97.56 55 THR A N 1
ATOM 441 C CA . THR A 1 55 ? 2.402 -28.547 -9.672 1 97.56 55 THR A CA 1
ATOM 442 C C . THR A 1 55 ? 1.162 -29.438 -9.773 1 97.56 55 THR A C 1
ATOM 444 O O . THR A 1 55 ? 0.529 -29.5 -10.828 1 97.56 55 THR A O 1
ATOM 447 N N . SER A 1 56 ? 0.855 -30.234 -8.766 1 97.88 56 SER A N 1
ATOM 448 C CA . SER A 1 56 ? -0.313 -31.109 -8.773 1 97.88 56 SER A CA 1
ATOM 449 C C . SER A 1 56 ? -0.881 -31.281 -7.367 1 97.88 56 SER A C 1
ATOM 451 O O . SER A 1 56 ? -0.18 -31.062 -6.379 1 97.88 56 SER A O 1
ATOM 453 N N . ILE A 1 57 ? -2.08 -31.547 -7.336 1 98.31 57 ILE A N 1
ATOM 454 C CA . ILE A 1 57 ? -2.74 -31.859 -6.074 1 98.31 57 ILE A CA 1
ATOM 455 C C . ILE A 1 57 ? -3.607 -33.094 -6.242 1 98.31 57 ILE A C 1
ATOM 457 O O . ILE A 1 57 ? -3.949 -33.469 -7.363 1 98.31 57 ILE A O 1
ATOM 461 N N . ASP A 1 58 ? -3.951 -33.719 -5.09 1 98.12 58 ASP A N 1
ATOM 462 C CA . ASP A 1 58 ? -4.836 -34.875 -5.102 1 98.12 58 ASP A CA 1
ATOM 463 C C . ASP A 1 58 ? -6.289 -34.438 -5.316 1 98.12 58 ASP A C 1
ATOM 465 O O . ASP A 1 58 ? -6.699 -33.375 -4.883 1 98.12 58 ASP A O 1
ATOM 469 N N . VAL A 1 59 ? -6.945 -35.281 -6 1 97.94 59 VAL A N 1
ATOM 470 C CA . VAL A 1 59 ? -8.375 -35.094 -6.23 1 97.94 59 VAL A CA 1
ATOM 471 C C . VAL A 1 59 ? -9.172 -36.031 -5.309 1 97.94 59 VAL A C 1
ATOM 473 O O . VAL A 1 59 ? -8.867 -37.219 -5.188 1 97.94 59 VAL A O 1
ATOM 476 N N . ASN A 1 60 ? -10.125 -35.5 -4.66 1 96.94 60 ASN A N 1
ATOM 477 C CA . ASN A 1 60 ? -10.914 -36.25 -3.701 1 96.94 60 ASN A CA 1
ATOM 478 C C . ASN A 1 60 ? -11.891 -37.219 -4.402 1 96.94 60 ASN A C 1
ATOM 480 O O . ASN A 1 60 ? -12.156 -38.312 -3.914 1 96.94 60 ASN A O 1
ATOM 484 N N . GLU A 1 61 ? -12.477 -36.781 -5.477 1 97 61 GLU A N 1
ATOM 485 C CA . GLU A 1 61 ? -13.398 -37.562 -6.285 1 97 61 GLU A CA 1
ATOM 486 C C . GLU A 1 61 ? -13.258 -37.219 -7.77 1 97 61 GLU A C 1
ATOM 488 O O . GLU A 1 61 ? -13.266 -36.062 -8.148 1 97 61 GLU A O 1
ATOM 493 N N . VAL A 1 62 ? -13.086 -38.281 -8.594 1 97.19 62 VAL A N 1
ATOM 494 C CA . VAL A 1 62 ? -13.023 -38.094 -10.039 1 97.19 62 VAL A CA 1
ATOM 495 C C . VAL A 1 62 ? -14.234 -38.75 -10.695 1 97.19 62 VAL A C 1
ATOM 497 O O . VAL A 1 62 ? -14.398 -39.969 -10.641 1 97.19 62 VAL A O 1
ATOM 500 N N . ILE A 1 63 ? -15.023 -38 -11.281 1 96.75 63 ILE A N 1
ATOM 501 C CA . ILE A 1 63 ? -16.156 -38.5 -12.047 1 96.75 63 ILE A CA 1
ATOM 502 C C . ILE A 1 63 ? -15.789 -38.562 -13.531 1 96.75 63 ILE A C 1
ATOM 504 O O . ILE A 1 63 ? -16.109 -39.531 -14.211 1 96.75 63 ILE A O 1
ATOM 508 N N . ARG A 1 64 ? -15.141 -37.5 -14.047 1 96.25 64 ARG A N 1
ATOM 509 C CA . ARG A 1 64 ? -14.711 -37.438 -15.438 1 96.25 64 ARG A CA 1
ATOM 510 C C . ARG A 1 64 ? -13.383 -36.688 -15.555 1 96.25 64 ARG A C 1
ATOM 512 O O . ARG A 1 64 ? -13.242 -35.594 -15.016 1 96.25 64 ARG A O 1
ATOM 519 N N . GLU A 1 65 ? -12.461 -37.281 -16.266 1 96.19 65 GLU A N 1
ATOM 520 C CA . GLU A 1 65 ? -11.18 -36.625 -16.547 1 96.19 65 GLU A CA 1
ATOM 521 C C . GLU A 1 65 ? -11.328 -35.562 -17.656 1 96.19 65 GLU A C 1
ATOM 523 O O . GLU A 1 65 ? -12.367 -35.5 -18.297 1 96.19 65 GLU A O 1
ATOM 528 N N . GLY A 1 66 ? -10.297 -34.75 -17.859 1 93.62 66 GLY A N 1
ATOM 529 C CA . GLY A 1 66 ? -10.281 -33.719 -18.891 1 93.62 66 GLY A CA 1
ATOM 530 C C . GLY A 1 66 ? -9.195 -32.688 -18.672 1 93.62 66 GLY A C 1
ATOM 531 O O . GLY A 1 66 ? -8.383 -32.812 -17.766 1 93.62 66 GLY A O 1
ATOM 532 N N . GLU A 1 67 ? -9.094 -31.797 -19.641 1 94.69 67 GLU A N 1
ATOM 533 C CA . GLU A 1 67 ? -8.125 -30.703 -19.547 1 94.69 67 GLU A CA 1
ATOM 534 C C . GLU A 1 67 ? -8.727 -29.391 -20.031 1 94.69 67 GLU A C 1
ATOM 536 O O . GLU A 1 67 ? -9.609 -29.391 -20.906 1 94.69 67 GLU A O 1
ATOM 541 N N . ILE A 1 68 ? -8.273 -28.312 -19.469 1 95.44 68 ILE A N 1
ATOM 542 C CA . ILE A 1 68 ? -8.758 -26.984 -19.844 1 95.44 68 ILE A CA 1
ATOM 543 C C . ILE A 1 68 ? -7.656 -25.953 -19.609 1 95.44 68 ILE A C 1
ATOM 545 O O . ILE A 1 68 ? -6.648 -26.25 -18.969 1 95.44 68 ILE A O 1
ATOM 549 N N . ALA A 1 69 ? -7.828 -24.781 -20.188 1 96.81 69 ALA A N 1
ATOM 550 C CA . ALA A 1 69 ? -7.074 -23.562 -19.891 1 96.81 69 ALA A CA 1
ATOM 551 C C . ALA A 1 69 ? -7.996 -22.453 -19.422 1 96.81 69 ALA A C 1
ATOM 553 O O . ALA A 1 69 ? -8.992 -22.141 -20.094 1 96.81 69 ALA A O 1
ATOM 554 N N . PHE A 1 70 ? -7.66 -21.891 -18.297 1 96.81 70 PHE A N 1
ATOM 555 C CA . PHE A 1 70 ? -8.594 -20.906 -17.766 1 96.81 70 PHE A CA 1
ATOM 556 C C . PHE A 1 70 ? -7.855 -19.703 -17.203 1 96.81 70 PHE A C 1
ATOM 558 O O . PHE A 1 70 ? -6.699 -19.812 -16.781 1 96.81 70 PHE A O 1
ATOM 565 N N . SER A 1 71 ? -8.547 -18.562 -17.219 1 95.44 71 SER A N 1
ATOM 566 C CA . SER A 1 71 ? -8.047 -17.391 -16.516 1 95.44 71 SER A CA 1
ATOM 567 C C . SER A 1 71 ? -8.172 -17.562 -15 1 95.44 71 SER A C 1
ATOM 569 O O . SER A 1 71 ? -9.219 -17.984 -14.508 1 95.44 71 SER A O 1
ATOM 571 N N . TYR A 1 72 ? -7.188 -17.109 -14.266 1 97.12 72 TYR A N 1
ATOM 572 C CA . TYR A 1 72 ? -7.125 -17.547 -12.875 1 97.12 72 TYR A CA 1
ATOM 573 C C . TYR A 1 72 ? -7.551 -16.422 -11.93 1 97.12 72 TYR A C 1
ATOM 575 O O . TYR A 1 72 ? -7.859 -16.672 -10.766 1 97.12 72 TYR A O 1
ATOM 583 N N . SER A 1 73 ? -7.496 -15.164 -12.32 1 96.12 73 SER A N 1
ATOM 584 C CA . SER A 1 73 ? -7.586 -14.039 -11.406 1 96.12 73 SER A CA 1
ATOM 585 C C . SER A 1 73 ? -8.891 -14.07 -10.617 1 96.12 73 SER A C 1
ATOM 587 O O . SER A 1 73 ? -8.883 -13.992 -9.391 1 96.12 73 SER A O 1
ATOM 589 N N . ILE A 1 74 ? -10.023 -14.188 -11.281 1 97.06 74 ILE A N 1
ATOM 590 C CA . ILE A 1 74 ? -11.328 -14.172 -10.641 1 97.06 74 ILE A CA 1
ATOM 591 C C . ILE A 1 74 ? -11.492 -15.43 -9.789 1 97.06 74 ILE A C 1
ATOM 593 O O . ILE A 1 74 ? -12.062 -15.375 -8.695 1 97.06 74 ILE A O 1
ATOM 597 N N . ILE A 1 75 ? -11.008 -16.516 -10.289 1 98.12 75 ILE A N 1
ATOM 598 C CA . ILE A 1 75 ? -11.094 -17.781 -9.562 1 98.12 75 ILE A CA 1
ATOM 599 C C . ILE A 1 75 ? -10.289 -17.688 -8.273 1 98.12 75 ILE A C 1
ATOM 601 O O . ILE A 1 75 ? -10.758 -18.109 -7.211 1 98.12 75 ILE A O 1
ATOM 605 N N . ASP A 1 76 ? -9.141 -17.172 -8.391 1 97.88 76 ASP A N 1
ATOM 606 C CA . ASP A 1 76 ? -8.281 -16.969 -7.227 1 97.88 76 ASP A CA 1
ATOM 607 C C . ASP A 1 76 ? -9.008 -16.172 -6.148 1 97.88 76 ASP A C 1
ATOM 609 O O . ASP A 1 76 ? -9.07 -16.594 -4.992 1 97.88 76 ASP A O 1
ATOM 613 N N . GLU A 1 77 ? -9.523 -15.031 -6.5 1 97.69 77 GLU A N 1
ATOM 614 C CA . GLU A 1 77 ? -10.242 -14.172 -5.566 1 97.69 77 GLU A CA 1
ATOM 615 C C . GLU A 1 77 ? -11.43 -14.898 -4.941 1 97.69 77 GLU A C 1
ATOM 617 O O . GLU A 1 77 ? -11.68 -14.781 -3.742 1 97.69 77 GLU A O 1
ATOM 622 N N . TYR A 1 78 ? -12.227 -15.648 -5.777 1 97.94 78 TYR A N 1
ATOM 623 C CA . TYR A 1 78 ? -13.406 -16.359 -5.305 1 97.94 78 TYR A CA 1
ATOM 624 C C . TYR A 1 78 ? -13.023 -17.438 -4.305 1 97.94 78 TYR A C 1
ATOM 626 O O . TYR A 1 78 ? -13.609 -17.531 -3.225 1 97.94 78 TYR A O 1
ATOM 634 N N . LEU A 1 79 ? -12.023 -18.203 -4.656 1 98.25 79 LEU A N 1
ATOM 635 C CA . LEU A 1 79 ? -11.578 -19.281 -3.779 1 98.25 79 LEU A CA 1
ATOM 636 C C . LEU A 1 79 ? -11.094 -18.734 -2.439 1 98.25 79 LEU A C 1
ATOM 638 O O . LEU A 1 79 ? -11.266 -19.375 -1.404 1 98.25 79 LEU A O 1
ATOM 642 N N . LYS A 1 80 ? -10.508 -17.609 -2.43 1 97.5 80 LYS A N 1
ATOM 643 C CA . LYS A 1 80 ? -10.039 -16.969 -1.203 1 97.5 80 LYS A CA 1
ATOM 644 C C . LYS A 1 80 ? -11.203 -16.547 -0.317 1 97.5 80 LYS A C 1
ATOM 646 O O . LYS A 1 80 ? -11.102 -16.578 0.911 1 97.5 80 LYS A O 1
ATOM 651 N N . GLU A 1 81 ? -12.242 -16.141 -0.939 1 96.12 81 GLU A N 1
ATOM 652 C CA . GLU A 1 81 ? -13.367 -15.547 -0.217 1 96.12 81 GLU A CA 1
ATOM 653 C C . GLU A 1 81 ? -14.258 -16.625 0.389 1 96.12 81 GLU A C 1
ATOM 655 O O . GLU A 1 81 ? -14.844 -16.422 1.454 1 96.12 81 GLU A O 1
ATOM 660 N N . ILE A 1 82 ? -14.422 -17.766 -0.244 1 96.62 82 ILE A N 1
ATOM 661 C CA . ILE A 1 82 ? -15.328 -18.797 0.268 1 96.62 82 ILE A CA 1
ATOM 662 C C . ILE A 1 82 ? -14.625 -19.609 1.352 1 96.62 82 ILE A C 1
ATOM 664 O O . ILE A 1 82 ? -13.391 -19.625 1.415 1 96.62 82 ILE A O 1
ATOM 668 N N . LYS A 1 83 ? -15.43 -20.328 2.16 1 93.56 83 LYS A N 1
ATOM 669 C CA . LYS A 1 83 ? -14.883 -21.031 3.311 1 93.56 83 LYS A CA 1
ATOM 670 C C . LYS A 1 83 ? -15.125 -22.531 3.199 1 93.56 83 LYS A C 1
ATOM 672 O O . LYS A 1 83 ? -14.734 -23.297 4.086 1 93.56 83 LYS A O 1
ATOM 677 N N . ASP A 1 84 ? -15.711 -22.938 2.166 1 96.19 84 ASP A N 1
ATOM 678 C CA . ASP A 1 84 ? -15.977 -24.359 1.96 1 96.19 84 ASP A CA 1
ATOM 679 C C . ASP A 1 84 ? -14.68 -25.172 1.965 1 96.19 84 ASP A C 1
ATOM 681 O O . ASP A 1 84 ? -13.648 -24.703 1.461 1 96.19 84 ASP A O 1
ATOM 685 N N . GLU A 1 85 ? -14.773 -26.312 2.459 1 97.56 85 GLU A N 1
ATOM 686 C CA . GLU A 1 85 ? -13.602 -27.188 2.488 1 97.56 85 GLU A CA 1
ATOM 687 C C . GLU A 1 85 ? -13.305 -27.75 1.104 1 97.56 85 GLU A C 1
ATOM 689 O O . GLU A 1 85 ? -12.141 -27.875 0.71 1 97.56 85 GLU A O 1
ATOM 694 N N . PHE A 1 86 ? -14.406 -28.172 0.404 1 98.25 86 PHE A N 1
ATOM 695 C CA . PHE A 1 86 ? -14.273 -28.766 -0.919 1 98.25 86 PHE A CA 1
ATOM 696 C C . PHE A 1 86 ? -15.078 -27.984 -1.95 1 98.25 86 PHE A C 1
ATOM 698 O O . PHE A 1 86 ? -16.062 -27.328 -1.608 1 98.25 86 PHE A O 1
ATOM 705 N N . VAL A 1 87 ? -14.625 -28.062 -3.168 1 98.5 87 VAL A N 1
ATOM 706 C CA . VAL A 1 87 ? -15.375 -27.516 -4.293 1 98.5 87 VAL A CA 1
ATOM 707 C C . VAL A 1 87 ? -15.422 -28.547 -5.426 1 98.5 87 VAL A C 1
ATOM 709 O O . VAL A 1 87 ? -14.547 -29.406 -5.535 1 98.5 87 VAL A O 1
ATOM 712 N N . VAL A 1 88 ? -16.438 -28.438 -6.207 1 98.5 88 VAL A N 1
ATOM 713 C CA . VAL A 1 88 ? -16.609 -29.312 -7.367 1 98.5 88 VAL A CA 1
ATOM 714 C C . VAL A 1 88 ? -16.312 -28.531 -8.648 1 98.5 88 VAL A C 1
ATOM 716 O O . VAL A 1 88 ? -16.828 -27.438 -8.852 1 98.5 88 VAL A O 1
ATOM 719 N N . LEU A 1 89 ? -15.406 -29.047 -9.43 1 98.31 89 LEU A N 1
ATOM 720 C CA . LEU A 1 89 ? -15.086 -28.5 -10.75 1 98.31 89 LEU A CA 1
ATOM 721 C C . LEU A 1 89 ? -15.734 -29.344 -11.844 1 98.31 89 LEU A C 1
ATOM 723 O O . LEU A 1 89 ? -15.516 -30.547 -11.93 1 98.31 89 LEU A O 1
ATOM 727 N N . ARG A 1 90 ? -16.516 -28.656 -12.648 1 97.69 90 ARG A N 1
ATOM 728 C CA . ARG A 1 90 ? -17.188 -29.344 -13.742 1 97.69 90 ARG A CA 1
ATOM 729 C C . ARG A 1 90 ? -17.125 -28.531 -15.031 1 97.69 90 ARG A C 1
ATOM 731 O O . ARG A 1 90 ? -17.453 -27.344 -15.039 1 97.69 90 ARG A O 1
ATOM 738 N N . VAL A 1 91 ? -16.656 -29.172 -16.109 1 96.25 91 VAL A N 1
ATOM 739 C CA . VAL A 1 91 ? -16.609 -28.5 -17.406 1 96.25 91 VAL A CA 1
ATOM 740 C C . VAL A 1 91 ? -17.75 -29 -18.281 1 96.25 91 VAL A C 1
ATOM 742 O O . VAL A 1 91 ? -17.969 -30.203 -18.422 1 96.25 91 VAL A O 1
ATOM 745 N N . GLU A 1 92 ? -18.484 -27.984 -18.766 1 92.19 92 GLU A N 1
ATOM 746 C CA . GLU A 1 92 ? -19.594 -28.297 -19.656 1 92.19 92 GLU A CA 1
ATOM 747 C C . GLU A 1 92 ? -19.359 -27.703 -21.047 1 92.19 92 GLU A C 1
ATOM 749 O O . GLU A 1 92 ? -18.844 -26.594 -21.172 1 92.19 92 GLU A O 1
ATOM 754 N N . ASN A 1 93 ? -19.828 -28.422 -22.109 1 85.69 93 ASN A N 1
ATOM 755 C CA . ASN A 1 93 ? -19.797 -28.031 -23.5 1 85.69 93 ASN A CA 1
ATOM 756 C C . ASN A 1 93 ? -18.375 -27.641 -23.938 1 85.69 93 ASN A C 1
ATOM 758 O O . ASN A 1 93 ? -18.188 -26.969 -24.938 1 85.69 93 ASN A O 1
ATOM 762 N N . GLY A 1 94 ? -17.438 -27.875 -23.172 1 81.5 94 GLY A N 1
ATOM 763 C CA . GLY A 1 94 ? -16.031 -27.688 -23.484 1 81.5 94 GLY A CA 1
ATOM 764 C C . GLY A 1 94 ? -15.57 -26.25 -23.312 1 81.5 94 GLY A C 1
ATOM 765 O O . GLY A 1 94 ? -14.383 -25.953 -23.453 1 81.5 94 GLY A O 1
ATOM 766 N N . ASN A 1 95 ? -16.516 -25.422 -22.875 1 89.69 95 ASN A N 1
ATOM 767 C CA . ASN A 1 95 ? -16.094 -24.016 -22.875 1 89.69 95 ASN A CA 1
ATOM 768 C C . ASN A 1 95 ? -16.547 -23.297 -21.609 1 89.69 95 ASN A C 1
ATOM 770 O O . ASN A 1 95 ? -16.359 -22.078 -21.484 1 89.69 95 ASN A O 1
ATOM 774 N N . ILE A 1 96 ? -17.141 -24.062 -20.672 1 96.06 96 ILE A N 1
ATOM 775 C CA . ILE A 1 96 ? -17.562 -23.422 -19.438 1 96.06 96 ILE A CA 1
ATOM 776 C C . ILE A 1 96 ? -17.094 -24.266 -18.234 1 96.06 96 ILE A C 1
ATOM 778 O O . ILE A 1 96 ? -17.422 -25.453 -18.141 1 96.06 96 ILE A O 1
ATOM 782 N N . LEU A 1 97 ? -16.391 -23.688 -17.375 1 97.56 97 LEU A N 1
ATOM 783 C CA . LEU A 1 97 ? -16 -24.297 -16.109 1 97.56 97 LEU A CA 1
ATOM 784 C C . LEU A 1 97 ? -16.922 -23.875 -14.977 1 97.56 97 LEU A C 1
ATOM 786 O O . LEU A 1 97 ? -17.094 -22.672 -14.734 1 97.56 97 LEU A O 1
ATOM 790 N N . PHE A 1 98 ? -17.531 -24.828 -14.344 1 98.12 98 PHE A N 1
ATOM 791 C CA . PHE A 1 98 ? -18.328 -24.594 -13.148 1 98.12 98 PHE A CA 1
ATOM 792 C C . PHE A 1 98 ? -17.5 -24.875 -11.891 1 98.12 98 PHE A C 1
ATOM 794 O O . PHE A 1 98 ? -16.828 -25.906 -11.805 1 98.12 98 PHE A O 1
ATOM 801 N N . ILE A 1 99 ? -17.516 -24 -10.984 1 98.38 99 ILE A N 1
ATOM 802 C CA . ILE A 1 99 ? -17.047 -24.25 -9.625 1 98.38 99 ILE A CA 1
ATOM 803 C C . ILE A 1 99 ? -18.203 -24.141 -8.641 1 98.38 99 ILE A C 1
ATOM 805 O O . ILE A 1 99 ? -18.812 -23.078 -8.492 1 98.38 99 ILE A O 1
ATOM 809 N N . GLU A 1 100 ? -18.438 -25.203 -7.953 1 97.88 100 GLU A N 1
ATOM 810 C CA . GLU A 1 100 ? -19.672 -25.297 -7.176 1 97.88 100 GLU A CA 1
ATOM 811 C C . GLU A 1 100 ? -19.375 -25.594 -5.707 1 97.88 100 GLU A C 1
ATOM 813 O O . GLU A 1 100 ? -18.484 -26.375 -5.391 1 97.88 100 GLU A O 1
ATOM 818 N N . THR A 1 101 ? -20.031 -24.906 -4.867 1 96.19 101 THR A N 1
ATOM 819 C CA . THR A 1 101 ? -20.109 -25.188 -3.438 1 96.19 101 THR A CA 1
ATOM 820 C C . THR A 1 101 ? -21.516 -25.609 -3.039 1 96.19 101 THR A C 1
ATOM 822 O O . THR A 1 101 ? -22.328 -25.984 -3.895 1 96.19 101 THR A O 1
ATOM 825 N N . GLU A 1 102 ? -21.719 -25.703 -1.681 1 91.06 102 GLU A N 1
ATOM 826 C CA . GLU A 1 102 ? -23.031 -26.141 -1.209 1 91.06 102 GLU A CA 1
ATOM 827 C C . GLU A 1 102 ? -24.125 -25.141 -1.603 1 91.06 102 GLU A C 1
ATOM 829 O O . GLU A 1 102 ? -25.219 -25.547 -2.002 1 91.06 102 GLU A O 1
ATOM 834 N N . ASP A 1 103 ? -23.781 -23.891 -1.619 1 90.56 103 ASP A N 1
ATOM 835 C CA . ASP A 1 103 ? -24.844 -22.906 -1.77 1 90.56 103 ASP A CA 1
ATOM 836 C C . ASP A 1 103 ? -24.547 -21.953 -2.932 1 90.56 103 ASP A C 1
ATOM 838 O O . ASP A 1 103 ? -25.234 -20.953 -3.107 1 90.56 103 ASP A O 1
ATOM 842 N N . SER A 1 104 ? -23.5 -22.297 -3.711 1 94.88 104 SER A N 1
ATOM 843 C CA . SER A 1 104 ? -23.109 -21.359 -4.754 1 94.88 104 SER A CA 1
ATOM 844 C C . SER A 1 104 ? -22.641 -22.094 -6.012 1 94.88 104 SER A C 1
ATOM 846 O O . SER A 1 104 ? -22.031 -23.156 -5.926 1 94.88 104 SER A O 1
ATOM 848 N N . THR A 1 105 ? -23 -21.516 -7.113 1 97.12 105 THR A N 1
ATOM 849 C CA . THR A 1 105 ? -22.516 -21.969 -8.414 1 97.12 105 THR A CA 1
ATOM 850 C C . THR A 1 105 ? -21.891 -20.812 -9.195 1 97.12 105 THR A C 1
ATOM 852 O O . THR A 1 105 ? -22.516 -19.75 -9.336 1 97.12 105 THR A O 1
ATOM 855 N N . THR A 1 106 ? -20.703 -21.047 -9.594 1 98.12 106 THR A N 1
ATOM 856 C CA . THR A 1 106 ? -20.031 -20.047 -10.422 1 98.12 106 THR A CA 1
ATOM 857 C C . THR A 1 106 ? -19.625 -20.656 -11.773 1 98.12 106 THR A C 1
ATOM 859 O O . THR A 1 106 ? -19.391 -21.859 -11.867 1 98.12 106 THR A O 1
ATOM 862 N N . GLU A 1 107 ? -19.625 -19.812 -12.773 1 97.81 107 GLU A N 1
ATOM 863 C CA . GLU A 1 107 ? -19.297 -20.203 -14.141 1 97.81 107 GLU A CA 1
ATOM 864 C C . GLU A 1 107 ? -18.188 -19.328 -14.711 1 97.81 107 GLU A C 1
ATOM 866 O O . GLU A 1 107 ? -18.203 -18.109 -14.547 1 97.81 107 GLU A O 1
ATOM 871 N N . TYR A 1 108 ? -17.281 -20 -15.43 1 97.56 108 TYR A N 1
ATOM 872 C CA . TYR A 1 108 ? -16.156 -19.297 -16.031 1 97.56 108 TYR A CA 1
ATOM 873 C C . TYR A 1 108 ? -15.945 -19.734 -17.484 1 97.56 108 TYR A C 1
ATOM 875 O O . TYR A 1 108 ? -15.984 -20.938 -17.781 1 97.56 108 TYR A O 1
ATOM 883 N N . ASP A 1 109 ? -15.664 -18.766 -18.312 1 95.06 109 ASP A N 1
ATOM 884 C CA . ASP A 1 109 ? -15.242 -19.125 -19.656 1 95.06 109 ASP A CA 1
ATOM 885 C C . ASP A 1 109 ? -13.836 -19.734 -19.656 1 95.06 109 ASP A C 1
ATOM 887 O O . ASP A 1 109 ? -12.953 -19.25 -18.938 1 95.06 109 ASP A O 1
ATOM 891 N N . VAL A 1 110 ? -13.734 -20.797 -20.359 1 94.62 110 VAL A N 1
ATOM 892 C CA . VAL A 1 110 ? -12.414 -21.406 -20.438 1 94.62 110 VAL A CA 1
ATOM 893 C C . VAL A 1 110 ? -12.031 -21.641 -21.906 1 94.62 110 VAL A C 1
ATOM 895 O O . VAL A 1 110 ? -12.875 -21.516 -22.797 1 94.62 110 VAL A O 1
ATOM 898 N N . HIS A 1 111 ? -10.758 -21.859 -22.156 1 90.94 111 HIS A N 1
ATOM 899 C CA . HIS A 1 111 ? -10.234 -22.172 -23.469 1 90.94 111 HIS A CA 1
ATOM 900 C C . HIS A 1 111 ? -9.875 -23.656 -23.594 1 90.94 111 HIS A C 1
ATOM 902 O O . HIS A 1 111 ? -9.594 -24.312 -22.594 1 90.94 111 HIS A O 1
ATOM 908 N N . SER A 1 112 ? -9.945 -24.047 -24.906 1 89.31 112 SER A N 1
ATOM 909 C CA . SER A 1 112 ? -9.406 -25.375 -25.172 1 89.31 112 SER A CA 1
ATOM 910 C C . SER A 1 112 ? -7.914 -25.453 -24.875 1 89.31 112 SER A C 1
ATOM 912 O O . SER A 1 112 ? -7.176 -24.5 -25.188 1 89.31 112 SER A O 1
ATOM 914 N N . ALA A 1 113 ? -7.539 -26.516 -24.359 1 89.94 113 ALA A N 1
ATOM 915 C CA . ALA A 1 113 ? -6.148 -26.688 -23.953 1 89.94 113 ALA A CA 1
ATOM 916 C C . ALA A 1 113 ? -5.27 -27.047 -25.156 1 89.94 113 ALA A C 1
ATOM 918 O O . ALA A 1 113 ? -4.043 -27.109 -25.047 1 89.94 113 ALA A O 1
ATOM 919 N N . GLU A 1 114 ? -5.832 -27.234 -26.25 1 88.12 114 GLU A N 1
ATOM 920 C CA . GLU A 1 114 ? -5.125 -27.781 -27.406 1 88.12 114 GLU A CA 1
ATOM 921 C C . GLU A 1 114 ? -3.955 -26.891 -27.812 1 88.12 114 GLU A C 1
ATOM 923 O O . GLU A 1 114 ? -2.891 -27.391 -28.188 1 88.12 114 GLU A O 1
ATOM 928 N N . ASP A 1 115 ? -4.09 -25.641 -27.641 1 89.56 115 ASP A N 1
ATOM 929 C CA . ASP A 1 115 ? -3.066 -24.719 -28.109 1 89.56 115 ASP A CA 1
ATOM 930 C C . ASP A 1 115 ? -2.115 -24.328 -26.984 1 89.56 115 ASP A C 1
ATOM 932 O O . ASP A 1 115 ? -1.222 -23.5 -27.172 1 89.56 115 ASP A O 1
ATOM 936 N N . TYR A 1 116 ? -2.299 -24.891 -25.891 1 95.06 116 TYR A N 1
ATOM 937 C CA . TYR A 1 116 ? -1.397 -24.562 -24.797 1 95.06 116 TYR A CA 1
ATOM 938 C C . TYR A 1 116 ? -0.022 -25.172 -25.016 1 95.06 116 TYR A C 1
ATOM 940 O O . TYR A 1 116 ? 0.088 -26.328 -25.438 1 95.06 116 TYR A O 1
ATOM 948 N N . PRO A 1 117 ? 1.037 -24.469 -24.719 1 93.62 117 PRO A N 1
ATOM 949 C CA . PRO A 1 117 ? 2.377 -25.031 -24.906 1 93.62 117 PRO A CA 1
ATOM 950 C C . PRO A 1 117 ? 2.59 -26.328 -24.125 1 93.62 117 PRO A C 1
ATOM 952 O O . PRO A 1 117 ? 2.213 -26.406 -22.953 1 93.62 117 PRO A O 1
ATOM 955 N N . ASN A 1 118 ? 3.129 -27.344 -24.703 1 88.44 118 ASN A N 1
ATOM 956 C CA . ASN A 1 118 ? 3.266 -28.656 -24.062 1 88.44 118 ASN A CA 1
ATOM 957 C C . ASN A 1 118 ? 4.723 -29.109 -24.016 1 88.44 118 ASN A C 1
ATOM 959 O O . ASN A 1 118 ? 5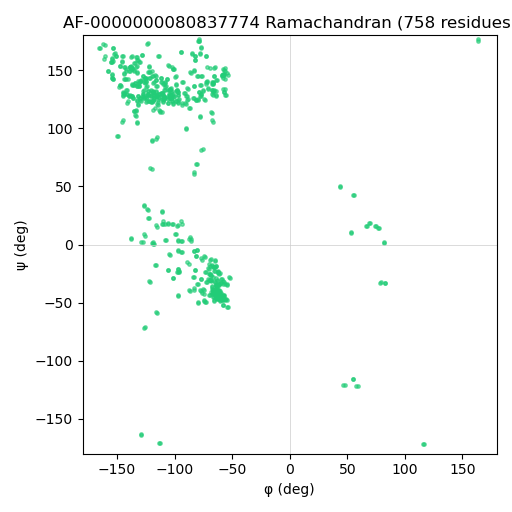.004 -30.297 -23.859 1 88.44 118 ASN A O 1
ATOM 963 N N . THR A 1 119 ? 5.617 -28.234 -24.078 1 84.75 119 THR A N 1
ATOM 964 C CA . THR A 1 119 ? 7.047 -28.516 -24.156 1 84.75 119 THR A CA 1
ATOM 965 C C . THR A 1 119 ? 7.504 -29.328 -22.953 1 84.75 119 THR A C 1
ATOM 967 O O . THR A 1 119 ? 8.367 -30.203 -23.078 1 84.75 119 THR A O 1
ATOM 970 N N . PHE A 1 120 ? 6.887 -29.203 -21.797 1 85 120 PHE A N 1
ATOM 971 C CA . PHE A 1 120 ? 7.391 -29.828 -20.594 1 85 120 PHE A CA 1
ATOM 972 C C . PHE A 1 120 ? 6.332 -30.734 -19.969 1 85 120 PHE A C 1
ATOM 974 O O . PHE A 1 120 ? 6.254 -30.875 -18.75 1 85 120 PHE A O 1
ATOM 981 N N . GLU A 1 121 ? 5.52 -31.281 -20.734 1 83.12 121 GLU A N 1
ATOM 982 C CA . GLU A 1 121 ? 4.438 -32.125 -20.25 1 83.12 121 GLU A CA 1
ATOM 983 C C . GLU A 1 121 ? 4.984 -33.406 -19.594 1 83.12 121 GLU A C 1
ATOM 985 O O . GLU A 1 121 ? 4.504 -33.812 -18.531 1 83.12 121 GLU A O 1
ATOM 990 N N . ASN A 1 122 ? 6.012 -33.969 -20.172 1 84.44 122 ASN A N 1
ATOM 991 C CA . ASN A 1 122 ? 6.547 -35.219 -19.656 1 84.44 122 ASN A CA 1
ATOM 992 C C . ASN A 1 122 ? 8.008 -35.094 -19.25 1 84.44 122 ASN A C 1
ATOM 994 O O . ASN A 1 122 ? 8.875 -35.812 -19.75 1 84.44 122 ASN A O 1
ATOM 998 N N . VAL A 1 123 ? 8.219 -34.312 -18.266 1 87.44 123 VAL A N 1
ATOM 999 C CA . VAL A 1 123 ? 9.594 -34.094 -17.828 1 87.44 123 VAL A CA 1
ATOM 1000 C C . VAL A 1 123 ? 9.977 -35.125 -16.797 1 87.44 123 VAL A C 1
ATOM 1002 O O . VAL A 1 123 ? 9.266 -35.312 -15.805 1 87.44 123 VAL A O 1
ATOM 1005 N N . VAL A 1 124 ? 11.055 -35.844 -17.078 1 88 124 VAL A N 1
ATOM 1006 C CA . VAL A 1 124 ? 11.672 -36.75 -16.125 1 88 124 VAL A CA 1
ATOM 1007 C C . VAL A 1 124 ? 13.094 -36.281 -15.805 1 88 124 VAL A C 1
ATOM 1009 O O . VAL A 1 124 ? 13.945 -36.219 -16.688 1 88 124 VAL A O 1
ATOM 1012 N N . LEU A 1 125 ? 13.242 -35.969 -14.578 1 91.94 125 LEU A N 1
ATOM 1013 C CA . LEU A 1 125 ? 14.555 -35.469 -14.188 1 91.94 125 LEU A CA 1
ATOM 1014 C C . LEU A 1 125 ? 15.562 -36.594 -14.062 1 91.94 125 LEU A C 1
ATOM 1016 O O . LEU A 1 125 ? 15.258 -37.625 -13.453 1 91.94 125 LEU A O 1
ATOM 1020 N N . ASN A 1 126 ? 16.641 -36.406 -14.688 1 92.75 126 ASN A N 1
ATOM 1021 C CA . ASN A 1 126 ? 17.766 -37.344 -14.602 1 92.75 126 ASN A CA 1
ATOM 1022 C C . ASN A 1 126 ? 18.703 -37 -13.461 1 92.75 126 ASN A C 1
ATOM 1024 O O . ASN A 1 126 ? 19.234 -35.875 -13.406 1 92.75 126 ASN A O 1
ATOM 1028 N N . GLU A 1 127 ? 18.984 -37.938 -12.633 1 91.69 127 GLU A N 1
ATOM 1029 C CA . GLU A 1 127 ? 19.844 -37.719 -11.469 1 91.69 127 GLU A CA 1
ATOM 1030 C C . GLU A 1 127 ? 21.25 -37.312 -11.891 1 91.69 127 GLU A C 1
ATOM 1032 O O . GLU A 1 127 ? 21.953 -36.625 -11.156 1 91.69 127 GLU A O 1
ATOM 1037 N N . ASN A 1 128 ? 21.594 -37.656 -13.078 1 91.25 128 ASN A N 1
ATOM 1038 C CA . ASN A 1 128 ? 22.906 -37.281 -13.594 1 91.25 128 ASN A CA 1
ATOM 1039 C C . ASN A 1 128 ? 23 -35.781 -13.836 1 91.25 128 ASN A C 1
ATOM 1041 O O . ASN A 1 128 ? 24.109 -35.25 -13.953 1 91.25 128 ASN A O 1
ATOM 1045 N N . ASN A 1 129 ? 21.891 -35.219 -13.906 1 93.88 129 ASN A N 1
ATOM 1046 C CA . ASN A 1 129 ? 21.859 -33.812 -14.172 1 93.88 129 ASN A CA 1
ATOM 1047 C C . ASN A 1 129 ? 21.672 -33 -12.891 1 93.88 129 ASN A C 1
ATOM 1049 O O . ASN A 1 129 ? 21.516 -31.766 -12.938 1 93.88 129 ASN A O 1
ATOM 1053 N N . PHE A 1 130 ? 21.766 -33.688 -11.781 1 94.38 130 PHE A N 1
ATOM 1054 C CA . PHE A 1 130 ? 21.656 -33.031 -10.484 1 94.38 130 PHE A CA 1
ATOM 1055 C C . PHE A 1 130 ? 22.828 -32.125 -10.25 1 94.38 130 PHE A C 1
ATOM 1057 O O . PHE A 1 130 ? 23.984 -32.469 -10.547 1 94.38 130 PHE A O 1
ATOM 1064 N N . LYS A 1 131 ? 22.562 -31.016 -9.695 1 94 131 LYS A N 1
ATOM 1065 C CA . LYS A 1 131 ? 23.641 -30.062 -9.414 1 94 131 LYS A CA 1
ATOM 1066 C C . LYS A 1 131 ? 23.812 -29.844 -7.914 1 94 131 LYS A C 1
ATOM 1068 O O . LYS A 1 131 ? 24.844 -30.188 -7.344 1 94 131 LYS A O 1
ATOM 1073 N N . PHE A 1 132 ? 22.719 -29.375 -7.258 1 94.19 132 PHE A N 1
ATOM 1074 C CA . PHE A 1 132 ? 22.797 -29.156 -5.816 1 94.19 132 PHE A CA 1
ATOM 1075 C C . PHE A 1 132 ? 21.406 -29.094 -5.211 1 94.19 132 PHE A C 1
ATOM 1077 O O . PHE A 1 132 ? 20.406 -29.125 -5.93 1 94.19 132 PHE A O 1
ATOM 1084 N N . GLU A 1 133 ? 21.281 -29.062 -3.936 1 94.56 133 GLU A N 1
ATOM 1085 C CA . GLU A 1 133 ? 20.047 -28.844 -3.197 1 94.56 133 GLU A CA 1
ATOM 1086 C C . GLU A 1 133 ? 20.266 -27.922 -2.002 1 94.56 133 GLU A C 1
ATOM 1088 O O . GLU A 1 133 ? 21.391 -27.812 -1.486 1 94.56 133 GLU A O 1
ATOM 1093 N N . MET A 1 134 ? 19.297 -27.281 -1.655 1 94.69 134 MET A N 1
ATOM 1094 C CA . MET A 1 134 ? 19.359 -26.328 -0.556 1 94.69 134 MET A CA 1
ATOM 1095 C C . MET A 1 134 ? 17.984 -26.141 0.087 1 94.69 134 MET A C 1
ATOM 1097 O O . MET A 1 134 ? 16.969 -26.219 -0.592 1 94.69 134 MET A O 1
ATOM 1101 N N . PRO A 1 135 ? 18.031 -25.922 1.425 1 96.31 135 PRO A N 1
ATOM 1102 C CA . PRO A 1 135 ? 16.75 -25.578 2.039 1 96.31 135 PRO A CA 1
ATOM 1103 C C . PRO A 1 135 ? 16.125 -24.328 1.419 1 96.31 135 PRO A C 1
ATOM 1105 O O . PRO A 1 135 ? 16.828 -23.391 1.044 1 96.31 135 PRO A O 1
ATOM 1108 N N . SER A 1 136 ? 14.812 -24.297 1.36 1 97.62 136 SER A N 1
ATOM 1109 C CA . SER A 1 136 ? 14.07 -23.234 0.707 1 97.62 136 SER A CA 1
ATOM 1110 C C . SER A 1 136 ? 14.406 -21.875 1.32 1 97.62 136 SER A C 1
ATOM 1112 O O . SER A 1 136 ? 14.648 -20.906 0.599 1 97.62 136 SER A O 1
ATOM 1114 N N . GLN A 1 137 ? 14.469 -21.734 2.641 1 97 137 GLN A N 1
ATOM 1115 C CA . GLN A 1 137 ? 14.719 -20.469 3.314 1 97 137 GLN A CA 1
ATOM 1116 C C . GLN A 1 137 ? 16.109 -19.922 2.969 1 97 137 GLN A C 1
ATOM 1118 O O . GLN A 1 137 ? 16.281 -18.719 2.773 1 97 137 GLN A O 1
ATOM 1123 N N . GLU A 1 138 ? 17.047 -20.812 2.883 1 96.62 138 GLU A N 1
ATOM 1124 C CA . GLU A 1 138 ? 18.391 -20.422 2.525 1 96.62 138 GLU A CA 1
ATOM 1125 C C . GLU A 1 138 ? 18.469 -19.891 1.093 1 96.62 138 GLU A C 1
ATOM 1127 O O . GLU A 1 138 ? 19.094 -18.875 0.826 1 96.62 138 GLU A O 1
ATOM 1132 N N . LEU A 1 139 ? 17.812 -20.625 0.231 1 97.69 139 LEU A N 1
ATOM 1133 C CA . LEU A 1 139 ? 17.812 -20.219 -1.172 1 97.69 139 LEU A CA 1
ATOM 1134 C C . LEU A 1 139 ? 17.141 -18.859 -1.344 1 97.69 139 LEU A C 1
ATOM 1136 O O . LEU A 1 139 ? 17.656 -18 -2.074 1 97.69 139 LEU A O 1
ATOM 1140 N N . VAL A 1 140 ? 16.062 -18.625 -0.675 1 97.88 140 VAL A N 1
ATOM 1141 C CA . VAL A 1 140 ? 15.359 -17.344 -0.72 1 97.88 140 VAL A CA 1
ATOM 1142 C C . VAL A 1 140 ? 16.281 -16.234 -0.226 1 97.88 140 VAL A C 1
ATOM 1144 O O . VAL A 1 140 ? 16.406 -15.188 -0.876 1 97.88 140 VAL A O 1
ATOM 1147 N N . ASN A 1 141 ? 16.891 -16.484 0.882 1 97.62 141 ASN A N 1
ATOM 1148 C CA . ASN A 1 141 ? 17.781 -15.5 1.455 1 97.62 141 ASN A CA 1
ATOM 1149 C C . ASN A 1 141 ? 18.906 -15.125 0.482 1 97.62 141 ASN A C 1
ATOM 1151 O O . ASN A 1 141 ? 19.203 -13.945 0.294 1 97.62 141 ASN A O 1
ATOM 1155 N N . ILE A 1 142 ? 19.453 -16.094 -0.147 1 98.31 142 ILE A N 1
ATOM 1156 C CA . ILE A 1 142 ? 20.547 -15.875 -1.087 1 98.31 142 ILE A CA 1
ATOM 1157 C C . ILE A 1 142 ? 20.047 -15.07 -2.283 1 98.31 142 ILE A C 1
ATOM 1159 O O . ILE A 1 142 ? 20.641 -14.062 -2.658 1 98.31 142 ILE A O 1
ATOM 1163 N N . PHE A 1 143 ? 18.938 -15.5 -2.816 1 98.69 143 PHE A N 1
ATOM 1164 C CA . PHE A 1 143 ? 18.406 -14.836 -4.004 1 98.69 143 PHE A CA 1
ATOM 1165 C C . PHE A 1 143 ? 18.031 -13.391 -3.699 1 98.69 143 PHE A C 1
ATOM 1167 O O . PHE A 1 143 ? 18.328 -12.492 -4.492 1 98.69 143 PHE A O 1
ATOM 1174 N N . GLU A 1 144 ? 17.422 -13.141 -2.602 1 98.31 144 GLU A N 1
ATOM 1175 C CA . GLU A 1 144 ? 17.047 -11.781 -2.23 1 98.31 144 GLU A CA 1
ATOM 1176 C C . GLU A 1 144 ? 18.266 -10.898 -2.027 1 98.31 144 GLU A C 1
ATOM 1178 O O . GLU A 1 144 ? 18.25 -9.711 -2.35 1 98.31 144 GLU A O 1
ATOM 1183 N N . LYS A 1 145 ? 19.328 -11.461 -1.509 1 98.5 145 LYS A N 1
ATOM 1184 C CA . LYS A 1 145 ? 20.547 -10.734 -1.208 1 98.5 145 LYS A CA 1
ATOM 1185 C C . LYS A 1 145 ? 21.328 -10.406 -2.484 1 98.5 145 LYS A C 1
ATOM 1187 O O . LYS A 1 145 ? 22.25 -9.594 -2.467 1 98.5 145 LYS A O 1
ATOM 1192 N N . VAL A 1 146 ? 20.906 -10.992 -3.607 1 98.81 146 VAL A N 1
ATOM 1193 C CA . VAL A 1 146 ? 21.734 -10.844 -4.797 1 98.81 146 VAL A CA 1
ATOM 1194 C C . VAL A 1 146 ? 20.938 -10.195 -5.918 1 98.81 146 VAL A C 1
ATOM 1196 O O . VAL A 1 146 ? 21.453 -9.391 -6.691 1 98.81 146 VAL A O 1
ATOM 1199 N N . LEU A 1 147 ? 19.656 -10.445 -5.965 1 98.75 147 LEU A N 1
ATOM 1200 C CA . LEU A 1 147 ? 18.797 -10.117 -7.098 1 98.75 147 LEU A CA 1
ATOM 1201 C C . LEU A 1 147 ? 18.75 -8.617 -7.34 1 98.75 147 LEU A C 1
ATOM 1203 O O . LEU A 1 147 ? 18.703 -8.164 -8.492 1 98.75 147 LEU A O 1
ATOM 1207 N N . PHE A 1 148 ? 18.859 -7.82 -6.367 1 98.06 148 PHE A N 1
ATOM 1208 C CA . PHE A 1 148 ? 18.594 -6.387 -6.441 1 98.06 148 PHE A CA 1
ATOM 1209 C C . PHE A 1 148 ? 19.641 -5.691 -7.32 1 98.06 148 PHE A C 1
ATOM 1211 O O . PHE A 1 148 ? 19.406 -4.57 -7.785 1 98.06 148 PHE A O 1
ATOM 1218 N N . SER A 1 149 ? 20.781 -6.27 -7.609 1 98.5 149 SER A N 1
ATOM 1219 C CA . SER A 1 149 ? 21.844 -5.641 -8.398 1 98.5 149 SER A CA 1
ATOM 1220 C C . SER A 1 149 ? 21.734 -6.023 -9.875 1 98.5 149 SER A C 1
ATOM 1222 O O . SER A 1 149 ? 22.5 -5.543 -10.703 1 98.5 149 SER A O 1
ATOM 1224 N N . ALA A 1 150 ? 20.812 -6.949 -10.188 1 98.69 150 ALA A N 1
ATOM 1225 C CA . ALA A 1 150 ? 20.641 -7.352 -11.586 1 98.69 150 ALA A CA 1
ATOM 1226 C C . ALA A 1 150 ? 20.109 -6.191 -12.43 1 98.69 150 ALA A C 1
ATOM 1228 O O . ALA A 1 150 ? 19.422 -5.301 -11.914 1 98.69 150 ALA A O 1
ATOM 1229 N N . ASP A 1 151 ? 20.422 -6.199 -13.68 1 98.19 151 ASP A N 1
ATOM 1230 C CA . ASP A 1 151 ? 20 -5.133 -14.586 1 98.19 151 ASP A CA 1
ATOM 1231 C C . ASP A 1 151 ? 18.547 -5.305 -15 1 98.19 151 ASP A C 1
ATOM 1233 O O . ASP A 1 151 ? 17.891 -6.277 -14.617 1 98.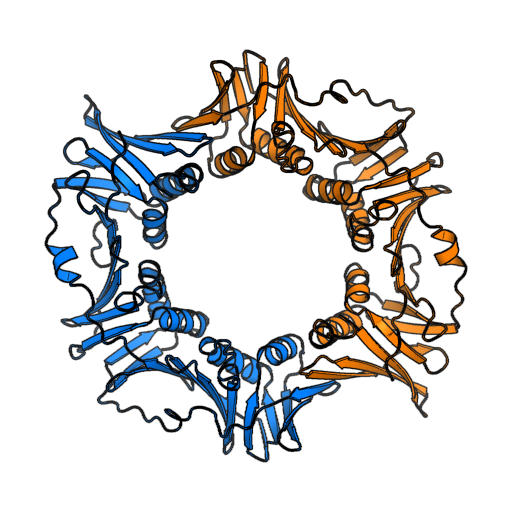19 151 ASP A O 1
ATOM 1237 N N . THR A 1 152 ? 18.094 -4.355 -15.711 1 96.38 152 THR A N 1
ATOM 1238 C CA . THR A 1 152 ? 16.734 -4.391 -16.219 1 96.38 152 THR A CA 1
ATOM 1239 C C . THR A 1 152 ? 16.641 -5.297 -17.438 1 96.38 152 THR A C 1
ATOM 1241 O O . THR A 1 152 ? 17.641 -5.816 -17.922 1 96.38 152 THR A O 1
ATOM 1244 N N . SER A 1 153 ? 15.492 -5.445 -17.906 1 94.56 153 SER A N 1
ATOM 1245 C CA . SER A 1 153 ? 15.242 -6.332 -19.031 1 94.56 153 SER A CA 1
ATOM 1246 C C . SER A 1 153 ? 15.852 -5.77 -20.312 1 94.56 153 SER A C 1
ATOM 1248 O O . SER A 1 153 ? 16.016 -6.492 -21.297 1 94.56 153 SER A O 1
ATOM 1250 N N . ASP A 1 154 ? 16.234 -4.566 -20.312 1 95.44 154 ASP A N 1
ATOM 1251 C CA . ASP A 1 154 ? 16.875 -3.949 -21.469 1 95.44 154 ASP A CA 1
ATOM 1252 C C . ASP A 1 154 ? 18.266 -4.527 -21.703 1 95.44 154 ASP A C 1
ATOM 1254 O O . ASP A 1 154 ? 18.781 -4.477 -22.828 1 95.44 154 ASP A O 1
ATOM 1258 N N . ASN A 1 155 ? 18.844 -5.004 -20.703 1 97.06 155 ASN A N 1
ATOM 1259 C CA . ASN A 1 155 ? 20.141 -5.656 -20.781 1 97.06 155 ASN A CA 1
ATOM 1260 C C . ASN A 1 155 ? 20.047 -7.133 -20.406 1 97.06 155 ASN A C 1
ATOM 1262 O O . ASN A 1 155 ? 20.344 -7.508 -19.266 1 97.06 155 ASN A O 1
ATOM 1266 N N . ILE A 1 156 ? 19.859 -7.914 -21.359 1 96.81 156 ILE A N 1
ATOM 1267 C CA . ILE A 1 156 ? 19.484 -9.312 -21.172 1 96.81 156 ILE A CA 1
ATOM 1268 C C . ILE A 1 156 ? 20.641 -10.07 -20.516 1 96.81 156 ILE A C 1
ATOM 1270 O O . ILE A 1 156 ? 20.422 -10.867 -19.594 1 96.81 156 ILE A O 1
ATOM 1274 N N . ALA A 1 157 ? 21.844 -9.828 -20.891 1 97.88 157 ALA A N 1
ATOM 1275 C CA . ALA A 1 157 ? 23 -10.555 -20.406 1 97.88 157 ALA A CA 1
ATOM 1276 C C . ALA A 1 157 ? 23.172 -10.383 -18.891 1 97.88 157 ALA A C 1
ATOM 1278 O O . ALA A 1 157 ? 23.719 -11.258 -18.219 1 97.88 157 ALA A O 1
ATOM 1279 N N . MET A 1 158 ? 22.609 -9.266 -18.406 1 98.44 158 MET A N 1
ATOM 1280 C CA . MET A 1 158 ? 22.844 -8.953 -17 1 98.44 158 MET A CA 1
ATOM 1281 C C . MET A 1 158 ? 21.531 -8.945 -16.234 1 98.44 158 MET A C 1
ATOM 1283 O O . MET A 1 158 ? 21.516 -8.68 -15.023 1 98.44 158 MET A O 1
ATOM 1287 N N . ASN A 1 159 ? 20.438 -9.203 -16.891 1 98.62 159 ASN A N 1
ATOM 1288 C CA . ASN A 1 159 ? 19.156 -9.336 -16.203 1 98.62 159 ASN A CA 1
ATOM 1289 C C . ASN A 1 159 ? 18.969 -10.734 -15.625 1 98.62 159 ASN A C 1
ATOM 1291 O O . ASN A 1 159 ? 18 -11.43 -15.953 1 98.62 159 ASN A O 1
ATOM 1295 N N . CYS A 1 160 ? 19.922 -11.031 -14.711 1 98.75 160 CYS A N 1
ATOM 1296 C CA . CYS A 1 160 ? 19.953 -12.391 -14.195 1 98.75 160 CYS A CA 1
ATOM 1297 C C . CYS A 1 160 ? 20.812 -12.477 -12.938 1 98.75 160 CYS A C 1
ATOM 1299 O O . CYS A 1 160 ? 21.438 -11.492 -12.539 1 98.75 160 CYS A O 1
ATOM 1301 N N . ILE A 1 161 ? 20.719 -13.586 -12.305 1 98.81 161 ILE A N 1
ATOM 1302 C CA . ILE A 1 161 ? 21.719 -14.023 -11.344 1 98.81 161 ILE A CA 1
ATOM 1303 C C . ILE A 1 161 ? 22.594 -15.102 -11.969 1 98.81 161 ILE A C 1
ATOM 1305 O O . ILE A 1 161 ? 22.094 -16.094 -12.492 1 98.81 161 ILE A O 1
ATOM 1309 N N . ARG A 1 162 ? 23.891 -14.914 -11.945 1 98.69 162 ARG A N 1
ATOM 1310 C CA . ARG A 1 162 ? 24.875 -15.922 -12.344 1 98.69 162 ARG A CA 1
ATOM 1311 C C . ARG A 1 162 ? 25.172 -16.891 -11.195 1 98.69 162 ARG A C 1
ATOM 1313 O O . ARG A 1 162 ? 25.5 -16.453 -10.094 1 98.69 162 ARG A O 1
ATOM 1320 N N . ILE A 1 163 ? 25.016 -18.141 -11.484 1 98.19 163 ILE A N 1
ATOM 1321 C CA . ILE A 1 163 ? 25.328 -19.172 -10.5 1 98.19 163 ILE A CA 1
ATOM 1322 C C . ILE A 1 163 ? 26.484 -20.031 -11.008 1 98.19 163 ILE A C 1
ATOM 1324 O O . ILE A 1 163 ? 26.438 -20.547 -12.117 1 98.19 163 ILE A O 1
ATOM 1328 N N . GLU A 1 164 ? 27.453 -20.156 -10.141 1 96.62 164 GLU A N 1
ATOM 1329 C CA . GLU A 1 164 ? 28.625 -20.953 -10.508 1 96.62 164 GLU A CA 1
ATOM 1330 C C . GLU A 1 164 ? 29.047 -21.844 -9.352 1 96.62 164 GLU A C 1
ATOM 1332 O O . GLU A 1 164 ? 29.016 -21.438 -8.188 1 96.62 164 GLU A O 1
ATOM 1337 N N . SER A 1 165 ? 29.359 -23.031 -9.758 1 94.81 165 SER A N 1
ATOM 1338 C CA . SER A 1 165 ? 30 -23.922 -8.789 1 94.81 165 SER A CA 1
ATOM 1339 C C . SER A 1 165 ? 31.5 -24 -9.016 1 94.81 165 SER A C 1
ATOM 1341 O O . SER A 1 165 ? 31.953 -24.328 -10.117 1 94.81 165 SER A O 1
ATOM 1343 N N . ILE A 1 166 ? 32.25 -23.625 -7.934 1 87.56 166 ILE A N 1
ATOM 1344 C CA . ILE A 1 166 ? 33.719 -23.656 -7.977 1 87.56 166 ILE A CA 1
ATOM 1345 C C . ILE A 1 166 ? 34.25 -24.266 -6.684 1 87.56 166 ILE A C 1
ATOM 1347 O O . ILE A 1 166 ? 34.094 -23.688 -5.605 1 87.56 166 ILE A O 1
ATOM 1351 N N . LEU A 1 167 ? 35.094 -25.312 -6.715 1 81.75 167 LEU A N 1
ATOM 1352 C CA . LEU A 1 167 ? 35.812 -25.891 -5.59 1 81.75 167 LEU A CA 1
ATOM 1353 C C . LEU A 1 167 ? 34.906 -26.016 -4.367 1 81.75 167 LEU A C 1
ATOM 1355 O O . LEU A 1 167 ? 35.25 -25.516 -3.287 1 81.75 167 LEU A O 1
ATOM 1359 N N . LYS A 1 168 ? 33.719 -26.562 -4.422 1 84.69 168 LYS A N 1
ATOM 1360 C CA . LYS A 1 168 ? 32.812 -26.859 -3.33 1 84.69 168 LYS A CA 1
ATOM 1361 C C . LYS A 1 168 ? 32.094 -25.609 -2.842 1 84.69 168 LYS A C 1
ATOM 1363 O O . LYS A 1 168 ? 31.688 -25.531 -1.683 1 84.69 168 LYS A O 1
ATOM 1368 N N . HIS A 1 169 ? 32.188 -24.578 -3.658 1 92.5 169 HIS A N 1
ATOM 1369 C CA . HIS A 1 169 ? 31.453 -23.359 -3.361 1 92.5 169 HIS A CA 1
ATOM 1370 C C . HIS A 1 169 ? 30.469 -23.031 -4.477 1 92.5 169 HIS A C 1
ATOM 1372 O O . HIS A 1 169 ? 30.734 -23.297 -5.648 1 92.5 169 HIS A O 1
ATOM 1378 N N . LEU A 1 170 ? 29.406 -22.5 -4.039 1 96.44 170 LEU A N 1
ATOM 1379 C CA . LEU A 1 170 ? 28.484 -21.875 -4.98 1 96.44 170 LEU A CA 1
ATOM 1380 C C . LEU A 1 170 ? 28.609 -20.359 -4.941 1 96.44 170 LEU A C 1
ATOM 1382 O O . LEU A 1 170 ? 28.578 -19.766 -3.865 1 96.44 170 LEU A O 1
ATOM 1386 N N . HIS A 1 171 ? 28.828 -19.812 -6.145 1 97.44 171 HIS A N 1
ATOM 1387 C CA . HIS A 1 171 ? 28.859 -18.359 -6.289 1 97.44 171 HIS A CA 1
ATOM 1388 C C . HIS A 1 171 ? 27.578 -17.844 -6.922 1 97.44 171 HIS A C 1
ATOM 1390 O O . HIS A 1 171 ? 27.078 -18.406 -7.895 1 97.44 171 HIS A O 1
ATOM 1396 N N . PHE A 1 172 ? 27.031 -16.844 -6.352 1 98.69 172 PHE A N 1
ATOM 1397 C CA . PHE A 1 172 ? 25.891 -16.109 -6.891 1 98.69 172 PHE A CA 1
ATOM 1398 C C . PHE A 1 172 ? 26.266 -14.656 -7.176 1 98.69 172 PHE A C 1
ATOM 1400 O O . PHE A 1 172 ? 26.766 -13.953 -6.293 1 98.69 172 PHE A O 1
ATOM 1407 N N . ILE A 1 173 ? 26.031 -14.211 -8.438 1 98.75 173 ILE A N 1
ATOM 1408 C CA . ILE A 1 173 ? 26.5 -12.891 -8.836 1 98.75 173 ILE A CA 1
ATOM 1409 C C . ILE A 1 173 ? 25.406 -12.156 -9.617 1 98.75 173 ILE A C 1
ATOM 1411 O O . ILE A 1 173 ? 24.719 -12.766 -10.438 1 98.75 173 ILE A O 1
ATOM 1415 N N . SER A 1 174 ? 25.219 -10.93 -9.359 1 98.81 174 SER A N 1
ATOM 1416 C CA . SER A 1 174 ? 24.438 -10.039 -10.211 1 98.81 174 SER A CA 1
ATOM 1417 C C . SER A 1 174 ? 25.109 -8.688 -10.383 1 98.81 174 SER A C 1
ATOM 1419 O O . SER A 1 174 ? 25.922 -8.281 -9.555 1 98.81 174 SER A O 1
ATOM 1421 N N . THR A 1 175 ? 24.875 -8.047 -11.469 1 98.62 175 THR A N 1
ATOM 1422 C CA . THR A 1 175 ? 25.484 -6.754 -11.758 1 98.62 175 THR A CA 1
ATOM 1423 C C . THR A 1 175 ? 24.656 -5.984 -12.789 1 98.62 175 THR A C 1
ATOM 1425 O O . THR A 1 175 ? 23.906 -6.582 -13.562 1 98.62 175 THR A O 1
ATOM 1428 N N . ASN A 1 176 ? 24.703 -4.68 -12.68 1 97.94 176 ASN A N 1
ATOM 1429 C CA . ASN A 1 176 ? 24.094 -3.818 -13.695 1 97.94 176 ASN A CA 1
ATOM 1430 C C . ASN A 1 176 ? 25.094 -2.791 -14.219 1 97.94 176 ASN A C 1
ATOM 1432 O O . ASN A 1 176 ? 24.734 -1.643 -14.477 1 97.94 176 ASN A O 1
ATOM 1436 N N . THR A 1 177 ? 26.328 -3.139 -14.289 1 95 177 THR A N 1
ATOM 1437 C CA . THR A 1 177 ? 27.422 -2.334 -14.82 1 95 177 THR A CA 1
ATOM 1438 C C . THR A 1 177 ? 27.875 -1.3 -13.797 1 95 177 THR A C 1
ATOM 1440 O O . THR A 1 177 ? 29.078 -1.028 -13.664 1 95 177 THR A O 1
ATOM 1443 N N . TYR A 1 178 ? 26.984 -0.789 -12.977 1 96.5 178 TYR A N 1
ATOM 1444 C CA . TYR A 1 178 ? 27.328 0.245 -12.008 1 96.5 178 TYR A CA 1
ATOM 1445 C C . TYR A 1 178 ? 27.609 -0.362 -10.641 1 96.5 178 TYR A C 1
ATOM 1447 O O . TYR A 1 178 ? 28.234 0.274 -9.789 1 96.5 178 TYR A O 1
ATOM 1455 N N . ARG A 1 179 ? 27.078 -1.472 -10.469 1 98.38 179 ARG A N 1
ATOM 1456 C CA . ARG A 1 179 ? 27.234 -2.18 -9.203 1 98.38 179 ARG A CA 1
ATOM 1457 C C . ARG A 1 179 ? 27.297 -3.688 -9.422 1 98.38 179 ARG A C 1
ATOM 1459 O O . ARG A 1 179 ? 26.875 -4.188 -10.469 1 98.38 179 ARG A O 1
ATOM 1466 N N . LEU A 1 180 ? 27.891 -4.379 -8.445 1 98.56 180 LEU A N 1
ATOM 1467 C CA . LEU A 1 180 ? 28.031 -5.832 -8.492 1 98.56 180 LEU A CA 1
ATOM 1468 C C . LEU A 1 180 ? 27.906 -6.434 -7.098 1 98.56 180 LEU A C 1
ATOM 1470 O O . LEU A 1 180 ? 28.5 -5.938 -6.141 1 98.56 180 LEU A O 1
ATOM 1474 N N . THR A 1 181 ? 27.062 -7.441 -6.996 1 98.81 181 THR A N 1
ATOM 1475 C CA . THR A 1 181 ? 26.922 -8.203 -5.758 1 98.81 181 THR A CA 1
ATOM 1476 C C . THR A 1 181 ? 27.453 -9.625 -5.934 1 98.81 181 THR A C 1
ATOM 1478 O O . THR A 1 181 ? 27.125 -10.297 -6.91 1 98.81 181 THR A O 1
ATOM 1481 N N . PHE A 1 182 ? 28.281 -10.031 -5.016 1 98.56 182 PHE A N 1
ATOM 1482 C CA . PHE A 1 182 ? 28.891 -11.359 -4.996 1 98.56 182 PHE A CA 1
ATOM 1483 C C . PHE A 1 182 ? 28.609 -12.062 -3.672 1 98.56 182 PHE A C 1
ATOM 1485 O O . PHE A 1 182 ? 28.875 -11.508 -2.604 1 98.56 182 PHE A O 1
ATOM 1492 N N . LEU A 1 183 ? 28.062 -13.242 -3.758 1 98.62 183 LEU A N 1
ATOM 1493 C CA . LEU A 1 183 ? 27.781 -14.047 -2.57 1 98.62 183 LEU A CA 1
ATOM 1494 C C . LEU A 1 183 ? 28.328 -15.461 -2.74 1 98.62 183 LEU A C 1
ATOM 1496 O O . LEU A 1 183 ? 28.031 -16.125 -3.734 1 98.62 183 LEU A O 1
ATOM 1500 N N . LYS A 1 184 ? 29.109 -15.891 -1.834 1 97.06 184 LYS A N 1
ATOM 1501 C CA . LYS A 1 184 ? 29.719 -17.219 -1.833 1 97.06 184 LYS A CA 1
ATOM 1502 C C . LYS A 1 184 ? 29.141 -18.094 -0.728 1 97.06 184 LYS A C 1
ATOM 1504 O O . LYS A 1 184 ? 29.062 -17.672 0.429 1 97.06 184 LYS A O 1
ATOM 1509 N N . LYS A 1 185 ? 28.734 -19.266 -1.105 1 95.31 185 LYS A N 1
ATOM 1510 C CA . LYS A 1 185 ? 28.188 -20.234 -0.159 1 95.31 185 LYS A CA 1
ATOM 1511 C C . LYS A 1 185 ? 28.969 -21.547 -0.193 1 95.31 185 LYS A C 1
ATOM 1513 O O . LYS A 1 185 ? 29.203 -22.109 -1.265 1 95.31 185 LYS A O 1
ATOM 1518 N N . ASN A 1 186 ? 29.297 -21.969 1.031 1 92.31 186 ASN A N 1
ATOM 1519 C CA . ASN A 1 186 ? 29.953 -23.281 1.132 1 92.31 186 ASN A CA 1
ATOM 1520 C C . ASN A 1 186 ? 28.938 -24.422 1.016 1 92.31 186 ASN A C 1
ATOM 1522 O O . ASN A 1 186 ? 27.844 -24.344 1.588 1 92.31 186 ASN A O 1
ATOM 1526 N N . ILE A 1 187 ? 29.359 -25.281 0.167 1 87.69 187 ILE A N 1
ATOM 1527 C CA . ILE A 1 187 ? 28.516 -26.469 0.053 1 87.69 187 ILE A CA 1
ATOM 1528 C C . ILE A 1 187 ? 29.312 -27.719 0.4 1 87.69 187 ILE A C 1
ATOM 1530 O O . ILE A 1 187 ? 30.5 -27.797 0.099 1 87.69 187 ILE A O 1
ATOM 1534 N N . ASP A 1 188 ? 28.859 -28.672 1.218 1 75.56 188 ASP A N 1
ATOM 1535 C CA . ASP A 1 188 ? 29.547 -29.859 1.737 1 75.56 188 ASP A CA 1
ATOM 1536 C C . ASP A 1 188 ? 29.781 -30.891 0.635 1 75.56 188 ASP A C 1
ATOM 1538 O O . ASP A 1 188 ? 30.797 -31.594 0.646 1 75.56 188 ASP A O 1
ATOM 1542 N N . LYS A 1 189 ? 28.922 -30.953 -0.329 1 76.12 189 LYS A N 1
ATOM 1543 C CA . LYS A 1 189 ? 29.016 -32.031 -1.311 1 76.12 189 LYS A CA 1
ATOM 1544 C C . LYS A 1 189 ? 29.844 -31.609 -2.521 1 76.12 189 LYS A C 1
ATOM 1546 O O . LYS A 1 189 ? 29.875 -30.422 -2.869 1 76.12 189 LYS A O 1
ATOM 1551 N N . ASP A 1 190 ? 30.641 -32.531 -2.992 1 76.88 190 ASP A N 1
ATOM 1552 C CA . ASP A 1 190 ? 31.391 -32.312 -4.23 1 76.88 190 ASP A CA 1
ATOM 1553 C C . ASP A 1 190 ? 30.438 -32.219 -5.426 1 76.88 190 ASP A C 1
ATOM 1555 O O . ASP A 1 190 ? 29.703 -33.156 -5.711 1 76.88 190 ASP A O 1
ATOM 1559 N N . ILE A 1 191 ? 30.25 -31.016 -5.914 1 79.12 191 ILE A N 1
ATOM 1560 C CA . ILE A 1 191 ? 29.422 -30.828 -7.098 1 79.12 191 ILE A CA 1
ATOM 1561 C C . ILE A 1 191 ? 30.312 -30.484 -8.297 1 79.12 191 ILE A C 1
ATOM 1563 O O . ILE A 1 191 ? 31.297 -29.766 -8.172 1 79.12 191 ILE A O 1
ATOM 1567 N N . PRO A 1 192 ? 29.969 -31.141 -9.422 1 83.88 192 PRO A N 1
ATOM 1568 C CA . PRO A 1 192 ? 30.703 -30.75 -10.625 1 83.88 192 PRO A CA 1
ATOM 1569 C C . PRO A 1 192 ? 30.578 -29.25 -10.93 1 83.88 192 PRO A C 1
ATOM 1571 O O . PRO A 1 192 ? 29.547 -28.656 -10.633 1 83.88 192 PRO A O 1
ATOM 1574 N N . ASP A 1 193 ? 31.641 -28.75 -11.555 1 88.88 193 ASP A N 1
ATOM 1575 C CA . ASP A 1 193 ? 31.656 -27.328 -11.914 1 88.88 193 ASP A CA 1
ATOM 1576 C C . ASP A 1 193 ? 30.578 -27.031 -12.961 1 88.88 193 ASP A C 1
ATOM 1578 O O . ASP A 1 193 ? 30.375 -27.812 -13.891 1 88.88 193 ASP A O 1
ATOM 1582 N N . PHE A 1 194 ? 29.812 -26.016 -12.773 1 92.81 194 PHE A N 1
ATOM 1583 C CA . PHE A 1 194 ? 28.891 -25.516 -13.781 1 92.81 194 PHE A CA 1
ATOM 1584 C C . PHE A 1 194 ? 28.672 -24.016 -13.625 1 92.81 194 PHE A C 1
ATOM 1586 O O . PHE A 1 194 ? 29.062 -23.422 -12.609 1 92.81 194 PHE A O 1
ATOM 1593 N N . SER A 1 195 ? 28.172 -23.406 -14.672 1 96.06 195 SER A N 1
ATOM 1594 C CA . SER A 1 195 ? 27.844 -21.984 -14.703 1 96.06 195 SER A CA 1
ATOM 1595 C C . SER A 1 195 ? 26.562 -21.734 -15.484 1 96.06 195 SER A C 1
ATOM 1597 O O . SER A 1 195 ? 26.391 -22.234 -16.594 1 96.06 195 SER A O 1
ATOM 1599 N N . VAL A 1 196 ? 25.672 -21 -14.859 1 98.12 196 VAL A N 1
ATOM 1600 C CA . VAL A 1 196 ? 24.422 -20.703 -15.555 1 98.12 196 VAL A CA 1
ATOM 1601 C C . VAL A 1 196 ? 23.969 -19.281 -15.203 1 98.12 196 VAL A C 1
ATOM 1603 O O . VAL A 1 196 ? 24.328 -18.75 -14.141 1 98.12 196 VAL A O 1
ATOM 1606 N N . SER A 1 197 ? 23.234 -18.672 -16.109 1 98.69 197 SER A N 1
ATOM 1607 C CA . SER A 1 197 ? 22.578 -17.391 -15.875 1 98.69 197 SER A CA 1
ATOM 1608 C C . SER A 1 197 ? 21.062 -17.547 -15.852 1 98.69 197 SER A C 1
ATOM 1610 O O . SER A 1 197 ? 20.453 -17.844 -16.875 1 98.69 197 SER A O 1
ATOM 1612 N N . VAL A 1 198 ? 20.531 -17.297 -14.68 1 98.75 198 VAL A N 1
ATOM 1613 C CA . VAL A 1 198 ? 19.094 -17.484 -14.492 1 98.75 198 VAL A CA 1
ATOM 1614 C C . VAL A 1 198 ? 18.375 -16.141 -14.57 1 98.75 198 VAL A C 1
ATOM 1616 O O . VAL A 1 198 ? 18.703 -15.211 -13.828 1 98.75 198 VAL A O 1
ATOM 1619 N N . PRO A 1 199 ? 17.359 -16.031 -15.391 1 98.5 199 PRO A N 1
ATOM 1620 C CA . PRO A 1 199 ? 16.688 -14.75 -15.562 1 98.5 199 PRO A CA 1
ATOM 1621 C C . PRO A 1 199 ? 16.141 -14.188 -14.242 1 98.5 199 PRO A C 1
ATOM 1623 O O . PRO A 1 199 ? 15.633 -14.938 -13.414 1 98.5 199 PRO A O 1
ATOM 1626 N N . ALA A 1 200 ? 16.219 -12.852 -14.117 1 98.44 200 ALA A N 1
ATOM 1627 C CA . ALA A 1 200 ? 15.82 -12.164 -12.891 1 98.44 200 ALA A CA 1
ATOM 1628 C C . ALA A 1 200 ? 14.344 -12.391 -12.586 1 98.44 200 ALA A C 1
ATOM 1630 O O . ALA A 1 200 ? 13.969 -12.602 -11.43 1 98.44 200 ALA A O 1
ATOM 1631 N N . ASP A 1 201 ? 13.539 -12.352 -13.57 1 96.94 201 ASP A N 1
ATOM 1632 C CA . ASP A 1 201 ? 12.102 -12.539 -13.391 1 96.94 201 ASP A CA 1
ATOM 1633 C C . ASP A 1 201 ? 11.797 -13.922 -12.812 1 96.94 201 ASP A C 1
ATOM 1635 O O . ASP A 1 201 ? 10.906 -14.07 -11.977 1 96.94 201 ASP A O 1
ATOM 1639 N N . THR A 1 202 ? 12.477 -14.883 -13.305 1 97.81 202 THR A N 1
ATOM 1640 C CA . THR A 1 202 ? 12.305 -16.234 -12.789 1 97.81 202 THR A CA 1
ATOM 1641 C C . THR A 1 202 ? 12.711 -16.312 -11.32 1 97.81 202 THR A C 1
ATOM 1643 O O . THR A 1 202 ? 12 -16.906 -10.508 1 97.81 202 THR A O 1
ATOM 1646 N N . ILE A 1 203 ? 13.82 -15.711 -11.031 1 98.5 203 ILE A N 1
ATOM 1647 C CA . ILE A 1 203 ? 14.289 -15.688 -9.656 1 98.5 203 ILE A CA 1
ATOM 1648 C C . ILE A 1 203 ? 13.234 -15.055 -8.758 1 98.5 203 ILE A C 1
ATOM 1650 O O . ILE A 1 203 ? 12.938 -15.57 -7.672 1 98.5 203 ILE A O 1
ATOM 1654 N N . SER A 1 204 ? 12.695 -13.992 -9.18 1 98 204 SER A N 1
ATOM 1655 C CA . SER A 1 204 ? 11.641 -13.328 -8.422 1 98 204 SER A CA 1
ATOM 1656 C C . SER A 1 204 ? 10.461 -14.258 -8.18 1 98 204 SER A C 1
ATOM 1658 O O . SER A 1 204 ? 9.914 -14.305 -7.082 1 98 204 SER A O 1
ATOM 1660 N N . SER A 1 205 ? 10.055 -14.977 -9.18 1 97.38 205 SER A N 1
ATOM 1661 C CA . SER A 1 205 ? 8.969 -15.938 -9.047 1 97.38 205 SER A CA 1
ATOM 1662 C C . SER A 1 205 ? 9.312 -17.031 -8.039 1 97.38 205 SER A C 1
ATOM 1664 O O . SER A 1 205 ? 8.484 -17.391 -7.203 1 97.38 205 SER A O 1
ATOM 1666 N N . ILE A 1 206 ? 10.508 -17.516 -8.141 1 98 206 ILE A N 1
ATOM 1667 C CA . ILE A 1 206 ? 10.969 -18.562 -7.246 1 98 206 ILE A CA 1
ATOM 1668 C C . ILE A 1 206 ? 10.891 -18.094 -5.797 1 98 206 ILE A C 1
ATOM 1670 O O . ILE A 1 206 ? 10.383 -18.797 -4.926 1 98 206 ILE A O 1
ATOM 1674 N N . ILE A 1 207 ? 11.391 -16.922 -5.566 1 98.19 207 ILE A N 1
ATOM 1675 C CA . ILE A 1 207 ? 11.359 -16.344 -4.227 1 98.19 207 ILE A CA 1
ATOM 1676 C C . ILE A 1 207 ? 9.93 -16.328 -3.697 1 98.19 207 ILE A C 1
ATOM 1678 O O . ILE A 1 207 ? 9.672 -16.781 -2.582 1 98.19 207 ILE A O 1
ATOM 1682 N N . LYS A 1 208 ? 8.992 -15.883 -4.469 1 97.06 208 LYS A N 1
ATOM 1683 C CA . LYS A 1 208 ? 7.602 -15.766 -4.059 1 97.06 208 LYS A CA 1
ATOM 1684 C C . LYS A 1 208 ? 6.996 -17.125 -3.744 1 97.06 208 LYS A C 1
ATOM 1686 O O . LYS A 1 208 ? 6.168 -17.25 -2.84 1 97.06 208 LYS A O 1
ATOM 1691 N N . ILE A 1 209 ? 7.391 -18.125 -4.449 1 96.56 209 ILE A N 1
ATOM 1692 C CA . ILE A 1 209 ? 6.812 -19.453 -4.332 1 96.56 209 ILE A CA 1
ATOM 1693 C C . ILE A 1 209 ? 7.359 -20.156 -3.086 1 96.56 209 ILE A C 1
ATOM 1695 O O . ILE A 1 209 ? 6.605 -20.781 -2.336 1 96.56 209 ILE A O 1
ATOM 1699 N N . ILE A 1 210 ? 8.633 -19.953 -2.838 1 95.94 210 ILE A N 1
ATOM 1700 C CA . ILE A 1 210 ? 9.211 -20.844 -1.84 1 95.94 210 ILE A CA 1
ATOM 1701 C C . ILE A 1 210 ? 9.398 -20.094 -0.524 1 95.94 210 ILE A C 1
ATOM 1703 O O . ILE A 1 210 ? 9.789 -20.688 0.485 1 95.94 210 ILE A O 1
ATOM 1707 N N . LYS A 1 211 ? 9.203 -18.75 -0.456 1 93.62 211 LYS A N 1
ATOM 1708 C CA . LYS A 1 211 ? 9.375 -17.938 0.749 1 93.62 211 LYS A CA 1
ATOM 1709 C C . LYS A 1 211 ? 8.477 -18.438 1.878 1 93.62 211 LYS A C 1
ATOM 1711 O O . LYS A 1 211 ? 8.875 -18.422 3.045 1 93.62 211 LYS A O 1
ATOM 1716 N N . GLY A 1 212 ? 7.352 -18.969 1.586 1 86.44 212 GLY A N 1
ATOM 1717 C CA . GLY A 1 212 ? 6.418 -19.375 2.623 1 86.44 212 GLY A CA 1
ATOM 1718 C C . GLY A 1 212 ? 6.555 -20.844 3.004 1 86.44 212 GLY A C 1
ATOM 1719 O O . GLY A 1 212 ? 5.871 -21.312 3.912 1 86.44 212 GLY A O 1
ATOM 1720 N N . LEU A 1 213 ? 7.512 -21.531 2.414 1 91.88 213 LEU A N 1
ATOM 1721 C CA . LEU A 1 213 ? 7.684 -22.953 2.684 1 91.88 213 LEU A CA 1
ATOM 1722 C C . LEU A 1 213 ? 8.43 -23.172 3.998 1 91.88 213 LEU A C 1
ATOM 1724 O O . LEU A 1 213 ? 9.242 -22.328 4.402 1 91.88 213 LEU A O 1
ATOM 1728 N N . ASP A 1 214 ? 8.07 -24.219 4.723 1 90.5 214 ASP A N 1
ATOM 1729 C CA . ASP A 1 214 ? 8.719 -24.578 5.984 1 90.5 214 ASP A CA 1
ATOM 1730 C C . ASP A 1 214 ? 10.023 -25.328 5.738 1 90.5 214 ASP A C 1
ATOM 1732 O O . ASP A 1 214 ? 10.117 -26.531 5.984 1 90.5 214 ASP A O 1
ATOM 1736 N N . ASN A 1 215 ? 11.039 -24.688 5.223 1 91.12 215 ASN A N 1
ATOM 1737 C CA . ASN A 1 215 ? 12.414 -25.141 5.012 1 91.12 215 ASN A CA 1
ATOM 1738 C C . ASN A 1 215 ? 12.453 -26.422 4.176 1 91.12 215 ASN A C 1
ATOM 1740 O O . ASN A 1 215 ? 13.211 -27.344 4.484 1 91.12 215 ASN A O 1
ATOM 1744 N N . GLU A 1 216 ? 11.688 -26.5 3.182 1 95.94 216 GLU A N 1
ATOM 1745 C CA . GLU A 1 216 ? 11.688 -27.594 2.211 1 95.94 216 GLU A CA 1
ATOM 1746 C C . GLU A 1 216 ? 12.992 -27.625 1.419 1 95.94 216 GLU A C 1
ATOM 1748 O O . GLU A 1 216 ? 13.57 -26.578 1.118 1 95.94 216 GLU A O 1
ATOM 1753 N N . VAL A 1 217 ? 13.445 -28.844 1.078 1 97.44 217 VAL A N 1
ATOM 1754 C CA . VAL A 1 217 ? 14.656 -28.969 0.28 1 97.44 217 VAL A CA 1
ATOM 1755 C C . VAL A 1 217 ? 14.328 -28.766 -1.196 1 97.44 217 VAL A C 1
ATOM 1757 O O . VAL A 1 217 ? 13.438 -29.406 -1.744 1 97.44 217 VAL A O 1
ATOM 1760 N N . ILE A 1 218 ? 15.008 -27.844 -1.758 1 97.88 218 ILE A N 1
ATOM 1761 C CA . ILE A 1 218 ? 14.883 -27.578 -3.188 1 97.88 218 ILE A CA 1
ATOM 1762 C C . ILE A 1 218 ? 16.031 -28.266 -3.936 1 97.88 218 ILE A C 1
ATOM 1764 O O . ILE A 1 218 ? 17.203 -28 -3.664 1 97.88 218 ILE A O 1
ATOM 1768 N N . LYS A 1 219 ? 15.688 -29.125 -4.902 1 97 219 LYS A N 1
ATOM 1769 C CA . LYS A 1 219 ? 16.688 -29.781 -5.746 1 97 219 LYS A CA 1
ATOM 1770 C C . LYS A 1 219 ? 16.828 -29.062 -7.082 1 97 219 LYS A C 1
ATOM 1772 O O . LYS A 1 219 ? 15.828 -28.703 -7.711 1 97 219 LYS A O 1
ATOM 1777 N N . VAL A 1 220 ? 18.047 -28.906 -7.496 1 97.19 220 VAL A N 1
ATOM 1778 C CA . VAL A 1 220 ? 18.328 -28.156 -8.719 1 97.19 220 VAL A CA 1
ATOM 1779 C C . VAL A 1 220 ? 19 -29.078 -9.734 1 97.19 220 VAL A C 1
ATOM 1781 O O . VAL A 1 220 ? 19.969 -29.75 -9.406 1 97.19 220 VAL A O 1
ATOM 1784 N N . TYR A 1 221 ? 18.438 -29.094 -10.938 1 97 221 TYR A N 1
ATOM 1785 C CA . TYR A 1 221 ? 18.969 -29.859 -12.055 1 97 221 TYR A CA 1
ATOM 1786 C C . TYR A 1 221 ? 19.25 -28.969 -13.258 1 97 221 TYR A C 1
ATOM 1788 O O . TYR A 1 221 ? 18.562 -27.953 -13.453 1 97 221 TYR A O 1
ATOM 1796 N N . LYS A 1 222 ? 20.219 -29.297 -14.016 1 96.56 222 LYS A N 1
ATOM 1797 C CA . LYS A 1 222 ? 20.5 -28.609 -15.266 1 96.56 222 LYS A CA 1
ATOM 1798 C C . LYS A 1 222 ? 20.484 -29.562 -16.453 1 96.56 222 LYS A C 1
ATOM 1800 O O . LYS A 1 222 ? 21.172 -30.578 -16.438 1 96.56 222 LYS A O 1
ATOM 1805 N N . GLU A 1 223 ? 19.672 -29.25 -17.375 1 93.56 223 GLU A N 1
ATOM 1806 C CA . GLU A 1 223 ? 19.625 -30.016 -18.625 1 93.56 223 GLU A CA 1
ATOM 1807 C C . GLU A 1 223 ? 19.609 -29.078 -19.828 1 93.56 223 GLU A C 1
ATOM 1809 O O . GLU A 1 223 ? 18.656 -28.328 -20.016 1 93.56 223 GLU A O 1
ATOM 1814 N N . GLU A 1 224 ? 20.688 -29.188 -20.594 1 91 224 GLU A N 1
ATOM 1815 C CA . GLU A 1 224 ? 20.812 -28.359 -21.797 1 91 224 GLU A CA 1
ATOM 1816 C C . GLU A 1 224 ? 20.656 -26.875 -21.469 1 91 224 GLU A C 1
ATOM 1818 O O . GLU A 1 224 ? 21.438 -26.328 -20.688 1 91 224 GLU A O 1
ATOM 1823 N N . ALA A 1 225 ? 19.562 -26.344 -22.062 1 95.06 225 ALA A N 1
ATOM 1824 C CA . ALA A 1 225 ? 19.391 -24.906 -21.953 1 95.06 225 ALA A CA 1
ATOM 1825 C C . ALA A 1 225 ? 18.438 -24.547 -20.812 1 95.06 225 ALA A C 1
ATOM 1827 O O . ALA A 1 225 ? 17.969 -23.406 -20.719 1 95.06 225 ALA A O 1
ATOM 1828 N N . HIS A 1 226 ? 18.203 -25.5 -19.922 1 97.5 226 HIS A N 1
ATOM 1829 C CA . HIS A 1 226 ? 17.219 -25.25 -18.891 1 97.5 226 HIS A CA 1
ATOM 1830 C C . HIS A 1 226 ? 17.734 -25.625 -17.516 1 97.5 226 HIS A C 1
ATOM 1832 O O . HIS A 1 226 ? 18.562 -26.547 -17.391 1 97.5 226 HIS A O 1
ATOM 1838 N N . LEU A 1 227 ? 17.297 -24.906 -16.547 1 98.12 227 LEU A N 1
ATOM 1839 C CA . LEU A 1 227 ? 17.484 -25.234 -15.141 1 98.12 227 LEU A CA 1
ATOM 1840 C C . LEU A 1 227 ? 16.172 -25.609 -14.484 1 98.12 227 LEU A C 1
ATOM 1842 O O . LEU A 1 227 ? 15.133 -25 -14.773 1 98.12 227 LEU A O 1
ATOM 1846 N N . TYR A 1 228 ? 16.203 -26.609 -13.633 1 98.06 228 TYR A N 1
ATOM 1847 C CA . TYR A 1 228 ? 15.016 -27.109 -12.961 1 98.06 228 TYR A CA 1
ATOM 1848 C C . TYR A 1 228 ? 15.141 -26.969 -11.453 1 98.06 228 TYR A C 1
ATOM 1850 O O . TYR A 1 228 ? 16.172 -27.312 -10.867 1 98.06 228 TYR A O 1
ATOM 1858 N N . PHE A 1 229 ? 14.164 -26.438 -10.812 1 98.19 229 PHE A N 1
ATOM 1859 C CA . PHE A 1 229 ? 13.992 -26.453 -9.367 1 98.19 229 PHE A CA 1
ATOM 1860 C C . PHE A 1 229 ? 12.844 -27.375 -8.969 1 98.19 229 PHE A C 1
ATOM 1862 O O . PHE A 1 229 ? 11.711 -27.188 -9.43 1 98.19 229 PHE A O 1
ATOM 1869 N N . GLN A 1 230 ? 13.125 -28.312 -8.109 1 97.75 230 GLN A N 1
ATOM 1870 C CA . GLN A 1 230 ? 12.125 -29.328 -7.773 1 97.75 230 GLN A CA 1
ATOM 1871 C C . GLN A 1 230 ? 11.922 -29.422 -6.266 1 97.75 230 GLN A C 1
ATOM 1873 O O . GLN A 1 230 ? 12.891 -29.547 -5.512 1 97.75 230 GLN A O 1
ATOM 1878 N N . TYR A 1 231 ? 10.719 -29.344 -5.805 1 96.94 231 TYR A N 1
ATOM 1879 C CA . TYR A 1 231 ? 10.344 -29.703 -4.441 1 96.94 231 TYR A CA 1
ATOM 1880 C C . TYR A 1 231 ? 8.93 -30.281 -4.395 1 96.94 231 TYR A C 1
ATOM 1882 O O . TYR A 1 231 ? 8.039 -29.812 -5.117 1 96.94 231 TYR A O 1
ATOM 1890 N N . LYS A 1 232 ? 8.773 -31.328 -3.646 1 95.31 232 LYS A N 1
ATOM 1891 C CA . LYS A 1 232 ? 7.484 -32 -3.549 1 95.31 232 LYS A CA 1
ATOM 1892 C C . LYS A 1 232 ? 6.879 -32.25 -4.93 1 95.31 232 LYS A C 1
ATOM 1894 O O . LYS A 1 232 ? 7.5 -32.875 -5.789 1 95.31 232 LYS A O 1
ATOM 1899 N N . ASP A 1 233 ? 5.688 -31.719 -5.207 1 95.12 233 ASP A N 1
ATOM 1900 C CA . ASP A 1 233 ? 5 -31.953 -6.477 1 95.12 233 ASP A CA 1
ATOM 1901 C C . ASP A 1 233 ? 5.137 -30.734 -7.398 1 95.12 233 ASP A C 1
ATOM 1903 O O . ASP A 1 233 ? 4.391 -30.609 -8.367 1 95.12 233 ASP A O 1
ATOM 1907 N N . THR A 1 234 ? 6.105 -29.859 -7.098 1 97.19 234 THR A N 1
ATOM 1908 C CA . THR A 1 234 ? 6.254 -28.625 -7.859 1 97.19 234 THR A CA 1
ATOM 1909 C C . THR A 1 234 ? 7.59 -28.609 -8.594 1 97.19 234 THR A C 1
ATOM 1911 O O . THR A 1 234 ? 8.617 -28.984 -8.039 1 97.19 234 THR A O 1
ATOM 1914 N N . MET A 1 235 ? 7.523 -28.203 -9.789 1 97.62 235 MET A N 1
ATOM 1915 C CA . MET A 1 235 ? 8.711 -28.062 -10.633 1 97.62 235 MET A CA 1
ATOM 1916 C C . MET A 1 235 ? 8.719 -26.703 -11.328 1 97.62 235 MET A C 1
ATOM 1918 O O . MET A 1 235 ? 7.723 -26.312 -11.945 1 97.62 235 MET A O 1
ATOM 1922 N N . ILE A 1 236 ? 9.805 -26 -11.203 1 98.06 236 ILE A N 1
ATOM 1923 C CA . ILE A 1 236 ? 10.016 -24.75 -11.906 1 98.06 236 ILE A CA 1
ATOM 1924 C C . ILE A 1 236 ? 11.094 -24.922 -12.969 1 98.06 236 ILE A C 1
ATOM 1926 O O . ILE A 1 236 ? 12.211 -25.359 -12.672 1 98.06 236 ILE A O 1
ATOM 1930 N N . ILE A 1 237 ? 10.758 -24.625 -14.188 1 98.06 237 ILE A N 1
ATOM 1931 C CA . ILE A 1 237 ? 11.664 -24.781 -15.32 1 98.06 237 ILE A CA 1
ATOM 1932 C C . ILE A 1 237 ? 11.953 -23.406 -15.93 1 98.06 237 ILE A C 1
ATOM 1934 O O . ILE A 1 237 ? 11.031 -22.656 -16.234 1 98.06 237 ILE A O 1
ATOM 1938 N N . THR A 1 238 ? 13.164 -23.078 -16.094 1 98.06 238 THR A N 1
ATOM 1939 C CA . THR A 1 238 ? 13.492 -21.781 -16.672 1 98.06 238 THR A CA 1
ATOM 1940 C C . THR A 1 238 ? 14.516 -21.938 -17.797 1 98.06 238 THR A C 1
ATOM 1942 O O . THR A 1 238 ? 15.422 -22.766 -17.719 1 98.06 238 THR A O 1
ATOM 1945 N N . LYS A 1 239 ? 14.289 -21.188 -18.812 1 97.62 239 LYS A N 1
ATOM 1946 C CA . LYS A 1 239 ? 15.273 -21.062 -19.875 1 97.62 239 LYS A CA 1
ATOM 1947 C C . LYS A 1 239 ? 16.438 -20.172 -19.453 1 97.62 239 LYS A C 1
ATOM 1949 O O . LYS A 1 239 ? 16.234 -19.062 -18.953 1 97.62 239 LYS A O 1
ATOM 1954 N N . LEU A 1 240 ? 17.672 -20.641 -19.688 1 98.38 240 LEU A N 1
ATOM 1955 C CA . LEU A 1 240 ? 18.859 -19.922 -19.266 1 98.38 240 LEU A CA 1
ATOM 1956 C C . LEU A 1 240 ? 19.234 -18.828 -20.281 1 98.38 240 LEU A C 1
ATOM 1958 O O . LEU A 1 240 ? 18.938 -18.953 -21.469 1 98.38 240 LEU A O 1
ATOM 1962 N N . ILE A 1 241 ? 19.828 -17.797 -19.766 1 98.06 241 ILE A N 1
ATOM 1963 C CA . ILE A 1 241 ? 20.406 -16.781 -20.656 1 98.06 241 ILE A CA 1
ATOM 1964 C C . ILE A 1 241 ? 21.75 -17.25 -21.188 1 98.06 241 ILE A C 1
ATOM 1966 O O . ILE A 1 241 ? 22.672 -17.516 -20.406 1 98.06 241 ILE A O 1
ATOM 1970 N N . GLU A 1 242 ? 21.859 -17.266 -22.406 1 96.88 242 GLU A N 1
ATOM 1971 C CA . GLU A 1 242 ? 23.062 -17.828 -23.031 1 96.88 242 GLU A CA 1
ATOM 1972 C C . GLU A 1 242 ? 24.062 -16.734 -23.375 1 96.88 242 GLU A C 1
ATOM 1974 O O . GLU A 1 242 ? 25.203 -17.016 -23.734 1 96.88 242 GLU A O 1
ATOM 1979 N N . LEU A 1 243 ? 23.781 -15.57 -23.203 1 97.31 243 LEU A N 1
ATOM 1980 C CA . LEU A 1 243 ? 24.688 -14.461 -23.484 1 97.31 243 LEU A CA 1
ATOM 1981 C C . LEU A 1 243 ? 25.812 -14.414 -22.453 1 97.31 243 LEU A C 1
ATOM 1983 O O . LEU A 1 243 ? 25.656 -14.875 -21.328 1 97.31 243 LEU A O 1
ATOM 1987 N N . ARG A 1 244 ? 26.859 -13.891 -22.906 1 97.5 244 ARG A N 1
ATOM 1988 C CA . ARG A 1 244 ? 28.031 -13.836 -22.047 1 97.5 244 ARG A CA 1
ATOM 1989 C C . ARG A 1 244 ? 27.812 -12.898 -20.875 1 97.5 244 ARG A C 1
ATOM 1991 O O . ARG A 1 244 ? 27.391 -11.758 -21.047 1 97.5 244 ARG A O 1
ATOM 1998 N N . PHE A 1 245 ? 28.094 -13.406 -19.734 1 97.81 245 PHE A N 1
ATOM 1999 C CA . PHE A 1 245 ? 28.031 -12.625 -18.5 1 97.81 245 PHE A CA 1
ATOM 2000 C C . PHE A 1 245 ? 29.359 -11.906 -18.266 1 97.81 245 PHE A C 1
ATOM 2002 O O . PHE A 1 245 ? 30.422 -12.438 -18.578 1 97.81 245 PHE A O 1
ATOM 2009 N N . PRO A 1 246 ? 29.344 -10.75 -17.656 1 97.06 246 PRO A N 1
ATOM 2010 C CA . PRO A 1 246 ? 30.594 -10.016 -17.406 1 97.06 246 PRO A CA 1
ATOM 2011 C C . PRO A 1 246 ? 31.594 -10.812 -16.594 1 97.06 246 PRO A C 1
ATOM 2013 O O . PRO A 1 246 ? 31.203 -11.641 -15.766 1 97.06 246 PRO A O 1
ATOM 2016 N N . ASN A 1 247 ? 32.844 -10.516 -16.828 1 96.12 247 ASN A N 1
ATOM 2017 C CA . ASN A 1 247 ? 33.906 -11.18 -16.078 1 96.12 247 ASN A CA 1
ATOM 2018 C C . ASN A 1 247 ? 34 -10.641 -14.664 1 96.12 247 ASN A C 1
ATOM 2020 O O . ASN A 1 247 ? 34.938 -9.875 -14.359 1 96.12 247 ASN A O 1
ATOM 2024 N N . TYR A 1 248 ? 33.219 -11.094 -13.805 1 96.25 248 TYR A N 1
ATOM 2025 C CA . TYR A 1 248 ? 33.125 -10.562 -12.453 1 96.25 248 TYR A CA 1
ATOM 2026 C C . TYR A 1 248 ? 34.344 -10.891 -11.633 1 96.25 248 TYR A C 1
ATOM 2028 O O . TYR A 1 248 ? 34.719 -10.156 -10.703 1 96.25 248 TYR A O 1
ATOM 2036 N N . ALA A 1 249 ? 35 -11.977 -11.891 1 94.06 249 ALA A N 1
ATOM 2037 C CA . ALA A 1 249 ? 36.188 -12.367 -11.156 1 94.06 249 ALA A CA 1
ATOM 2038 C C . ALA A 1 249 ? 37.281 -11.312 -11.289 1 94.06 249 ALA A C 1
ATOM 2040 O O . ALA A 1 249 ? 37.969 -10.984 -10.312 1 94.06 249 ALA A O 1
ATOM 2041 N N . GLU A 1 250 ? 37.406 -10.836 -12.445 1 94.12 250 GLU A N 1
ATOM 2042 C CA . GLU A 1 250 ? 38.375 -9.781 -12.703 1 94.12 250 GLU A CA 1
ATOM 2043 C C . GLU A 1 250 ? 38.031 -8.5 -11.953 1 94.12 250 GLU A C 1
ATOM 2045 O O . GLU A 1 250 ? 38.906 -7.828 -11.406 1 94.12 250 GLU A O 1
ATOM 2050 N N . ILE A 1 251 ? 36.812 -8.18 -11.906 1 92.75 251 ILE A N 1
ATOM 2051 C CA . ILE A 1 251 ? 36.312 -6.988 -11.219 1 92.75 251 ILE A CA 1
ATOM 2052 C C . ILE A 1 251 ? 36.625 -7.102 -9.727 1 92.75 251 ILE A C 1
ATOM 2054 O O . ILE A 1 251 ? 37.062 -6.133 -9.094 1 92.75 251 ILE A O 1
ATOM 2058 N N . LEU A 1 252 ? 36.5 -8.266 -9.18 1 93.69 252 LEU A N 1
ATOM 2059 C CA . LEU A 1 252 ? 36.688 -8.5 -7.754 1 93.69 252 LEU A CA 1
ATOM 2060 C C . LEU A 1 252 ? 38.156 -8.523 -7.387 1 93.69 252 LEU A C 1
ATOM 2062 O O . LEU A 1 252 ? 38.531 -8.156 -6.27 1 93.69 252 LEU A O 1
ATOM 2066 N N . SER A 1 253 ? 39.031 -8.922 -8.266 1 90.19 253 SER A N 1
ATOM 2067 C CA . SER A 1 253 ? 40.406 -9.172 -7.91 1 90.19 253 SER A CA 1
ATOM 2068 C C . SER A 1 253 ? 41.312 -8.008 -8.32 1 90.19 253 SER A C 1
ATOM 2070 O O . SER A 1 253 ? 42.375 -7.805 -7.75 1 90.19 253 SER A O 1
ATOM 2072 N N . ASN A 1 254 ? 40.969 -7.301 -9.328 1 85.19 254 ASN A N 1
ATOM 2073 C CA . ASN A 1 254 ? 41.875 -6.355 -9.953 1 85.19 254 ASN A CA 1
ATOM 2074 C C . ASN A 1 254 ? 41.844 -4.996 -9.266 1 85.19 254 ASN A C 1
ATOM 2076 O O . ASN A 1 254 ? 42.625 -4.098 -9.609 1 85.19 254 ASN A O 1
ATOM 2080 N N . ILE A 1 255 ? 41.125 -4.867 -8.258 1 82.06 255 ILE A N 1
ATOM 2081 C CA . ILE A 1 255 ? 41.062 -3.535 -7.668 1 82.06 255 ILE A CA 1
ATOM 2082 C C . ILE A 1 255 ? 41.938 -3.465 -6.422 1 82.06 255 ILE A C 1
ATOM 2084 O O . ILE A 1 255 ? 41.906 -4.367 -5.582 1 82.06 255 ILE A O 1
ATOM 2088 N N . SER A 1 256 ? 42.781 -2.443 -6.43 1 90.88 256 SER A N 1
ATOM 2089 C CA . SER A 1 256 ? 43.594 -2.156 -5.242 1 90.88 256 SER A CA 1
ATOM 2090 C C . SER A 1 256 ? 42.969 -1.018 -4.43 1 90.88 256 SER A C 1
ATOM 2092 O O . SER A 1 256 ? 42.406 -0.079 -4.992 1 90.88 256 SER A O 1
ATOM 2094 N N . TYR A 1 257 ? 43.125 -1.2 -3.125 1 96.25 257 TYR A N 1
ATOM 2095 C CA . TYR A 1 257 ? 42.594 -0.192 -2.219 1 96.25 257 TYR A CA 1
ATOM 2096 C C . TYR A 1 257 ? 43.625 0.265 -1.219 1 96.25 257 TYR A C 1
ATOM 2098 O O . TYR A 1 257 ? 44.438 -0.539 -0.748 1 96.25 257 TYR A O 1
ATOM 2106 N N . ASP A 1 258 ? 43.656 1.559 -0.913 1 97.31 258 ASP A N 1
ATOM 2107 C CA . ASP A 1 258 ? 44.625 2.055 0.065 1 97.31 258 ASP A CA 1
ATOM 2108 C C . ASP A 1 258 ? 43.938 2.869 1.154 1 97.31 258 ASP A C 1
ATOM 2110 O O . ASP A 1 258 ? 44.594 3.455 2.014 1 97.31 258 ASP A O 1
ATOM 2114 N N . LYS A 1 259 ? 42.656 2.975 1.104 1 96.75 259 LYS A N 1
ATOM 2115 C CA . LYS A 1 259 ? 41.844 3.652 2.115 1 96.75 259 LYS A CA 1
ATOM 2116 C C . LYS A 1 259 ? 40.719 2.75 2.619 1 96.75 259 LYS A C 1
ATOM 2118 O O . LYS A 1 259 ? 40.125 1.996 1.843 1 96.75 259 LYS A O 1
ATOM 2123 N N . LYS A 1 260 ? 40.375 2.877 3.939 1 97.38 260 LYS A N 1
ATOM 2124 C CA . LYS A 1 260 ? 39.344 2.033 4.535 1 97.38 260 LYS A CA 1
ATOM 2125 C C . LYS A 1 260 ? 38.5 2.818 5.535 1 97.38 260 LYS A C 1
ATOM 2127 O O . LYS A 1 260 ? 39.031 3.561 6.359 1 97.38 260 LYS A O 1
ATOM 2132 N N . LEU A 1 261 ? 37.25 2.68 5.426 1 97.81 261 LEU A N 1
ATOM 2133 C CA . LEU A 1 261 ? 36.312 3.182 6.418 1 97.81 261 LEU A CA 1
ATOM 2134 C C . LEU A 1 261 ? 35.656 2.035 7.199 1 97.81 261 LEU A C 1
ATOM 2136 O O . LEU A 1 261 ? 35.188 1.063 6.605 1 97.81 261 LEU A O 1
ATOM 2140 N N . TYR A 1 262 ? 35.719 2.084 8.484 1 98 262 TYR A N 1
ATOM 2141 C CA . TYR A 1 262 ? 34.969 1.181 9.359 1 98 262 TYR A CA 1
ATOM 2142 C C . TYR A 1 262 ? 33.781 1.886 9.977 1 98 262 TYR A C 1
ATOM 2144 O O . TYR A 1 262 ? 33.938 2.945 10.594 1 98 262 TYR A O 1
ATOM 2152 N N . ILE A 1 263 ? 32.625 1.259 9.852 1 98 263 ILE A N 1
ATOM 2153 C CA . ILE A 1 263 ? 31.453 1.966 10.352 1 98 263 ILE A CA 1
ATOM 2154 C C . ILE A 1 263 ? 30.375 0.96 10.727 1 98 263 ILE A C 1
ATOM 2156 O O . ILE A 1 263 ? 30.188 -0.049 10.039 1 98 263 ILE A O 1
ATOM 2160 N N . ASN A 1 264 ? 29.672 1.256 11.766 1 98.19 264 ASN A N 1
ATOM 2161 C CA . ASN A 1 264 ? 28.516 0.449 12.164 1 98.19 264 ASN A CA 1
ATOM 2162 C C . ASN A 1 264 ? 27.391 0.534 11.141 1 98.19 264 ASN A C 1
ATOM 2164 O O . ASN A 1 264 ? 27.062 1.619 10.656 1 98.19 264 ASN A O 1
ATOM 2168 N N . ASN A 1 265 ? 26.75 -0.605 10.836 1 98.44 265 ASN A N 1
ATOM 2169 C CA . ASN A 1 265 ? 25.75 -0.649 9.773 1 98.44 265 ASN A CA 1
ATOM 2170 C C . ASN A 1 265 ? 24.516 0.175 10.125 1 98.44 265 ASN A C 1
ATOM 2172 O O . ASN A 1 265 ? 23.938 0.835 9.266 1 98.44 265 ASN A O 1
ATOM 2176 N N . GLU A 1 266 ? 24.094 0.09 11.32 1 97.94 266 GLU A N 1
ATOM 2177 C CA . GLU A 1 266 ? 22.938 0.878 11.734 1 97.94 266 GLU A CA 1
ATOM 2178 C C . GLU A 1 266 ? 23.172 2.369 11.516 1 97.94 266 GLU A C 1
ATOM 2180 O O . GLU A 1 266 ? 22.312 3.078 11 1 97.94 266 GLU A O 1
ATOM 2185 N N . LYS A 1 267 ? 24.359 2.814 11.969 1 97 267 LYS A N 1
ATOM 2186 C CA . LYS A 1 267 ? 24.734 4.215 11.812 1 97 267 LYS A CA 1
ATOM 2187 C C . LYS A 1 267 ? 24.734 4.625 10.344 1 97 267 LYS A C 1
ATOM 2189 O O . LYS A 1 267 ? 24.172 5.664 9.977 1 97 267 LYS A O 1
ATOM 2194 N N . LEU A 1 268 ? 25.297 3.785 9.523 1 98.12 268 LEU A N 1
ATOM 2195 C CA . LEU A 1 268 ? 25.375 4.102 8.102 1 98.12 268 LEU A CA 1
ATOM 2196 C C . LEU A 1 268 ? 23.984 4.051 7.457 1 98.12 268 LEU A C 1
ATOM 2198 O O . LEU A 1 268 ? 23.641 4.914 6.648 1 98.12 268 LEU A O 1
ATOM 2202 N N . THR A 1 269 ? 23.219 3.051 7.777 1 98.38 269 THR A N 1
ATOM 2203 C CA . THR A 1 269 ? 21.875 2.914 7.246 1 98.38 269 THR A CA 1
ATOM 2204 C C . THR A 1 269 ? 21.031 4.152 7.559 1 98.38 269 THR A C 1
ATOM 2206 O O . THR A 1 269 ? 20.391 4.719 6.668 1 98.38 269 THR A O 1
ATOM 2209 N N . ASN A 1 270 ? 21.094 4.566 8.773 1 97.12 270 ASN A N 1
ATOM 2210 C CA . ASN A 1 270 ? 20.328 5.738 9.18 1 97.12 270 ASN A CA 1
ATOM 2211 C C . ASN A 1 270 ? 20.797 6.996 8.453 1 97.12 270 ASN A C 1
ATOM 2213 O O . ASN A 1 270 ? 19.984 7.82 8.031 1 97.12 270 ASN A O 1
ATOM 2217 N N . LEU A 1 271 ? 22.062 7.125 8.344 1 97.25 271 LEU A N 1
ATOM 2218 C CA . LEU A 1 271 ? 22.641 8.25 7.613 1 97.25 271 LEU A CA 1
ATOM 2219 C C . LEU A 1 271 ? 22.156 8.266 6.172 1 97.25 271 LEU A C 1
ATOM 2221 O O . LEU A 1 271 ? 21.688 9.305 5.68 1 97.25 271 LEU A O 1
ATOM 2225 N N . LEU A 1 272 ? 22.203 7.109 5.559 1 98.19 272 LEU A N 1
ATOM 2226 C CA . LEU A 1 272 ? 21.828 7.02 4.152 1 98.19 272 LEU A CA 1
ATOM 2227 C C . LEU A 1 272 ? 20.344 7.309 3.967 1 98.19 272 LEU A C 1
ATOM 2229 O O . LEU A 1 272 ? 19.953 7.922 2.975 1 98.19 272 LEU A O 1
ATOM 2233 N N . LYS A 1 273 ? 19.562 6.844 4.848 1 97.75 273 LYS A N 1
ATOM 2234 C CA . LYS A 1 273 ? 18.125 7.125 4.785 1 97.75 273 LYS A CA 1
ATOM 2235 C C . LYS A 1 273 ? 17.859 8.633 4.82 1 97.75 273 LYS A C 1
ATOM 2237 O O . LYS A 1 273 ? 17.031 9.133 4.062 1 97.75 273 LYS A O 1
ATOM 2242 N N . ARG A 1 274 ? 18.547 9.344 5.699 1 97.31 274 ARG A N 1
ATOM 2243 C CA . ARG A 1 274 ? 18.391 10.797 5.766 1 97.31 274 ARG A CA 1
ATOM 2244 C C . ARG A 1 274 ? 18.891 11.453 4.48 1 97.31 274 ARG A C 1
ATOM 2246 O O . ARG A 1 274 ? 18.203 12.32 3.924 1 97.31 274 ARG A O 1
ATOM 2253 N N . ILE A 1 275 ? 19.984 11.008 4.012 1 97.56 275 ILE A N 1
ATOM 2254 C CA . ILE A 1 275 ? 20.625 11.586 2.838 1 97.56 275 ILE A CA 1
ATOM 2255 C C . ILE A 1 275 ? 19.734 11.398 1.615 1 97.56 275 ILE A C 1
ATOM 2257 O O . ILE A 1 275 ? 19.609 12.297 0.781 1 97.56 275 ILE A O 1
ATOM 2261 N N . LEU A 1 276 ? 19.109 10.305 1.553 1 97.94 276 LEU A N 1
ATOM 2262 C CA . LEU A 1 276 ? 18.281 9.953 0.403 1 97.94 276 LEU A CA 1
ATOM 2263 C C . LEU A 1 276 ? 17.094 10.898 0.277 1 97.94 276 LEU A C 1
ATOM 2265 O O . LEU A 1 276 ? 16.609 11.156 -0.83 1 97.94 276 LEU A O 1
ATOM 2269 N N . ILE A 1 277 ? 16.594 11.375 1.359 1 97.5 277 ILE A N 1
ATOM 2270 C CA . ILE A 1 277 ? 15.484 12.32 1.346 1 97.5 277 ILE A CA 1
ATOM 2271 C C . ILE A 1 277 ? 15.836 13.516 0.464 1 97.5 277 ILE A C 1
ATOM 2273 O O . ILE A 1 277 ? 14.977 14.047 -0.241 1 97.5 277 ILE A O 1
ATOM 2277 N N . PHE A 1 278 ? 17.094 13.93 0.421 1 97.25 278 PHE A N 1
ATOM 2278 C CA . PHE A 1 278 ? 17.547 15.133 -0.26 1 97.25 278 PHE A CA 1
ATOM 2279 C C . PHE A 1 278 ? 18.094 14.805 -1.645 1 97.25 278 PHE A C 1
ATOM 2281 O O . PHE A 1 278 ? 18.094 15.656 -2.533 1 97.25 278 PHE A O 1
ATOM 2288 N N . SER A 1 279 ? 18.516 13.586 -1.8 1 96.69 279 SER A N 1
ATOM 2289 C CA . SER A 1 279 ? 19.219 13.266 -3.039 1 96.69 279 SER A CA 1
ATOM 2290 C C . SER A 1 279 ? 18.281 12.633 -4.059 1 96.69 279 SER A C 1
ATOM 2292 O O . SER A 1 279 ? 18.578 12.586 -5.25 1 96.69 279 SER A O 1
ATOM 2294 N N . ARG A 1 280 ? 17.141 12.062 -3.639 1 95.06 280 ARG A N 1
ATOM 2295 C CA . ARG A 1 280 ? 16.281 11.289 -4.52 1 95.06 280 ARG A CA 1
ATOM 2296 C C . ARG A 1 280 ? 15.703 12.156 -5.633 1 95.06 280 ARG A C 1
ATOM 2298 O O . ARG A 1 280 ? 15.445 11.664 -6.734 1 95.06 280 ARG A O 1
ATOM 2305 N N . SER A 1 281 ? 15.523 13.391 -5.398 1 89.38 281 SER A N 1
ATOM 2306 C CA . SER A 1 281 ? 14.914 14.273 -6.391 1 89.38 281 SER A CA 1
ATOM 2307 C C . SER A 1 281 ? 15.961 15.188 -7.031 1 89.38 281 SER A C 1
ATOM 2309 O O . SER A 1 281 ? 15.617 16.219 -7.605 1 89.38 281 SER A O 1
ATOM 2311 N N . ASN A 1 282 ? 17.203 14.859 -6.93 1 87.19 282 ASN A N 1
ATOM 2312 C CA . ASN A 1 282 ? 18.234 15.625 -7.621 1 87.19 282 ASN A CA 1
ATOM 2313 C C . ASN A 1 282 ? 18.141 15.453 -9.133 1 87.19 282 ASN A C 1
ATOM 2315 O O . ASN A 1 282 ? 18.297 14.344 -9.648 1 87.19 282 ASN A O 1
ATOM 2319 N N . SER A 1 283 ? 17.828 16.453 -9.828 1 82.81 283 SER A N 1
ATOM 2320 C CA . SER A 1 283 ? 17.562 16.406 -11.266 1 82.81 283 SER A CA 1
ATOM 2321 C C . SER A 1 283 ? 18.828 16.109 -12.055 1 82.81 283 SER A C 1
ATOM 2323 O O . SER A 1 283 ? 18.781 15.5 -13.125 1 82.81 283 SER A O 1
ATOM 2325 N N . GLU A 1 284 ? 20 16.547 -11.547 1 82.75 284 GLU A N 1
ATOM 2326 C CA . GLU A 1 284 ? 21.25 16.375 -12.266 1 82.75 284 GLU A CA 1
ATOM 2327 C C . GLU A 1 284 ? 21.844 14.984 -12.031 1 82.75 284 GLU A C 1
ATOM 2329 O O . GLU A 1 284 ? 22.375 14.375 -12.953 1 82.75 284 GLU A O 1
ATOM 2334 N N . SER A 1 285 ? 21.688 14.555 -10.836 1 89.56 285 SER A N 1
ATOM 2335 C CA . SER A 1 285 ? 22.234 13.25 -10.469 1 89.56 285 SER A CA 1
ATOM 2336 C C . SER A 1 285 ? 21.391 12.594 -9.383 1 89.56 285 SER A C 1
ATOM 2338 O O . SER A 1 285 ? 21.703 12.703 -8.195 1 89.56 285 SER A O 1
ATOM 2340 N N . LYS A 1 286 ? 20.5 11.82 -9.781 1 91.81 286 LYS A N 1
ATOM 2341 C CA . LYS A 1 286 ? 19.531 11.219 -8.859 1 91.81 286 LYS A CA 1
ATOM 2342 C C . LYS A 1 286 ? 20.234 10.297 -7.863 1 91.81 286 LYS A C 1
ATOM 2344 O O . LYS A 1 286 ? 21.109 9.508 -8.234 1 91.81 286 LYS A O 1
ATOM 2349 N N . TYR A 1 287 ? 19.984 10.469 -6.609 1 97.19 287 TYR A N 1
ATOM 2350 C CA . TYR A 1 287 ? 20.438 9.664 -5.48 1 97.19 287 TYR A CA 1
ATOM 2351 C C . TYR A 1 287 ? 21.906 9.898 -5.188 1 97.19 287 TYR A C 1
ATOM 2353 O O . TYR A 1 287 ? 22.531 9.141 -4.43 1 97.19 287 TYR A O 1
ATOM 2361 N N . SER A 1 288 ? 22.516 10.977 -5.707 1 96.94 288 SER A N 1
ATOM 2362 C CA . SER A 1 288 ? 23.938 11.258 -5.527 1 96.94 288 SER A CA 1
ATOM 2363 C C . SER A 1 288 ? 24.203 11.945 -4.195 1 96.94 288 SER A C 1
ATOM 2365 O O . SER A 1 288 ? 23.438 12.812 -3.773 1 96.94 288 SER A O 1
ATOM 2367 N N . SER A 1 289 ? 25.188 11.523 -3.551 1 97.25 289 SER A N 1
ATOM 2368 C CA . SER A 1 289 ? 25.703 12.188 -2.359 1 97.25 289 SER A CA 1
ATOM 2369 C C . SER A 1 289 ? 27.234 12.227 -2.357 1 97.25 289 SER A C 1
ATOM 2371 O O . SER A 1 289 ? 27.875 11.367 -2.965 1 97.25 289 SER A O 1
ATOM 2373 N N . THR A 1 290 ? 27.75 13.219 -1.701 1 97.88 290 THR A N 1
ATOM 2374 C CA . THR A 1 290 ? 29.188 13.398 -1.641 1 97.88 290 THR A CA 1
ATOM 2375 C C . THR A 1 290 ? 29.719 13.078 -0.247 1 97.88 290 THR A C 1
ATOM 2377 O O . THR A 1 290 ? 29.156 13.516 0.756 1 97.88 290 THR A O 1
ATOM 2380 N N . TYR A 1 291 ? 30.75 12.32 -0.227 1 97.81 291 TYR A N 1
ATOM 2381 C CA . TYR A 1 291 ? 31.438 11.938 0.996 1 97.81 291 TYR A CA 1
ATOM 2382 C C . TYR A 1 291 ? 32.844 12.523 1.024 1 97.81 291 TYR A C 1
ATOM 2384 O O . TYR A 1 291 ? 33.625 12.32 0.094 1 97.81 291 TYR A O 1
ATOM 2392 N N . GLU A 1 292 ? 33.094 13.25 2.084 1 97.06 292 GLU A N 1
ATOM 2393 C CA . GLU A 1 292 ? 34.438 13.828 2.262 1 97.06 292 GLU A CA 1
ATOM 2394 C C . GLU A 1 292 ? 35.062 13.336 3.555 1 97.06 292 GLU A C 1
ATOM 2396 O O . GLU A 1 292 ? 34.5 13.492 4.637 1 97.06 292 GLU A O 1
ATOM 2401 N N . PHE A 1 293 ? 36.219 12.734 3.367 1 96.31 293 PHE A N 1
ATOM 2402 C CA . PHE A 1 293 ? 37.031 12.258 4.5 1 96.31 293 PHE A CA 1
ATOM 2403 C C . PHE A 1 293 ? 38.219 13.148 4.727 1 96.31 293 PHE A C 1
ATOM 2405 O O . PHE A 1 293 ? 39.031 13.352 3.82 1 96.31 293 PHE A O 1
ATOM 2412 N N . LYS A 1 294 ? 38.281 13.664 5.91 1 93.06 294 LYS A N 1
ATOM 2413 C CA . LYS A 1 294 ? 39.406 14.531 6.266 1 93.06 294 LYS A CA 1
ATOM 2414 C C . LYS A 1 294 ? 40.031 14.125 7.605 1 93.06 294 LYS A C 1
ATOM 2416 O O . LYS A 1 294 ? 39.312 13.758 8.531 1 93.06 294 LYS A O 1
ATOM 2421 N N . HIS A 1 295 ? 41.344 14.109 7.625 1 86.44 295 HIS A N 1
ATOM 2422 C CA . HIS A 1 295 ? 42.062 13.891 8.875 1 86.44 295 HIS A CA 1
ATOM 2423 C C . HIS A 1 295 ? 42.281 15.211 9.609 1 86.44 295 HIS A C 1
ATOM 2425 O O . HIS A 1 295 ? 42.562 16.234 8.977 1 86.44 295 HIS A O 1
ATOM 2431 N N . ASN A 1 296 ? 41.719 15.273 10.75 1 72.06 296 ASN A N 1
ATOM 2432 C CA . ASN A 1 296 ? 42.031 16.484 11.516 1 72.06 296 ASN A CA 1
ATOM 2433 C C . ASN A 1 296 ? 43.344 16.312 12.289 1 72.06 296 ASN A C 1
ATOM 2435 O O . ASN A 1 296 ? 43.938 15.234 12.312 1 72.06 296 ASN A O 1
ATOM 2439 N N . GLU A 1 297 ? 43.906 17.484 12.773 1 64.81 297 GLU A N 1
ATOM 2440 C CA . GLU A 1 297 ? 45.188 17.562 13.469 1 64.81 297 GLU A CA 1
ATOM 2441 C C . GLU A 1 297 ? 45.219 16.578 14.641 1 64.81 297 GLU A C 1
ATOM 2443 O O . GLU A 1 297 ? 46.312 16.156 15.047 1 64.81 297 GLU A O 1
ATOM 2448 N N . GLU A 1 298 ? 44.125 16.25 15.227 1 62.88 298 GLU A N 1
ATOM 2449 C CA . GLU A 1 298 ? 44.125 15.383 16.406 1 62.88 298 GLU A CA 1
ATOM 2450 C C . GLU A 1 298 ? 43.938 13.922 16.016 1 62.88 298 GLU A C 1
ATOM 2452 O O . GLU A 1 298 ? 43.562 13.102 16.859 1 62.88 298 GLU A O 1
ATOM 2457 N N . ASN A 1 299 ? 44.125 13.484 14.859 1 57.84 299 ASN A N 1
ATOM 2458 C CA . ASN A 1 299 ? 44.031 12.141 14.312 1 57.84 299 ASN A CA 1
ATOM 2459 C C . ASN A 1 299 ? 42.562 11.648 14.32 1 57.84 299 ASN A C 1
ATOM 2461 O O . ASN A 1 299 ? 42.312 10.453 14.5 1 57.84 299 ASN A O 1
ATOM 2465 N N . LYS A 1 300 ? 41.719 12.711 14.5 1 69.94 300 LYS A N 1
ATOM 2466 C CA . LYS A 1 300 ? 40.344 12.289 14.391 1 69.94 300 LYS A CA 1
ATOM 2467 C C . LYS A 1 300 ? 39.844 12.422 12.953 1 69.94 300 LYS A C 1
ATOM 2469 O O . LYS A 1 300 ? 40.125 13.414 12.281 1 69.94 300 LYS A O 1
ATOM 2474 N N . ASN A 1 301 ? 39.25 11.219 12.602 1 86.94 301 ASN A N 1
ATOM 2475 C CA . ASN A 1 301 ? 38.719 11.164 11.242 1 86.94 301 ASN A CA 1
ATOM 2476 C C . ASN A 1 301 ? 37.25 11.594 11.188 1 86.94 301 ASN A C 1
ATOM 2478 O O . ASN A 1 301 ? 36.438 11.172 12.023 1 86.94 301 ASN A O 1
ATOM 2482 N N . LYS A 1 302 ? 37.125 12.648 10.344 1 92.25 302 LYS A N 1
ATOM 2483 C CA . LYS A 1 302 ? 35.781 13.148 10.141 1 92.25 302 LYS A CA 1
ATOM 2484 C C . LYS A 1 302 ? 35.281 12.836 8.734 1 92.25 302 LYS A C 1
ATOM 2486 O O . LYS A 1 302 ? 36.031 12.906 7.77 1 92.25 302 LYS A O 1
ATOM 2491 N N . MET A 1 303 ? 34.062 12.445 8.703 1 96.44 303 MET A N 1
ATOM 2492 C CA . MET A 1 303 ? 33.375 12.289 7.43 1 96.44 303 MET A CA 1
ATOM 2493 C C . MET A 1 303 ? 32.25 13.289 7.293 1 96.44 303 MET A C 1
ATOM 2495 O O . MET A 1 303 ? 31.422 13.438 8.203 1 96.44 303 MET A O 1
ATOM 2499 N N . THR A 1 304 ? 32.25 14.023 6.227 1 96.81 304 THR A N 1
ATOM 2500 C CA . THR A 1 304 ? 31.156 14.906 5.883 1 96.81 304 THR A CA 1
ATOM 2501 C C . THR A 1 304 ? 30.375 14.359 4.695 1 96.81 304 THR A C 1
ATOM 2503 O O . THR A 1 304 ? 30.953 14 3.67 1 96.81 304 THR A O 1
ATOM 2506 N N . VAL A 1 305 ? 29.125 14.25 4.875 1 97.94 305 VAL A N 1
ATOM 2507 C CA . VAL A 1 305 ? 28.25 13.773 3.805 1 97.94 305 VAL A CA 1
ATOM 2508 C C . VAL A 1 305 ? 27.281 14.875 3.406 1 97.94 305 VAL A C 1
ATOM 2510 O O . VAL A 1 305 ? 26.625 15.484 4.266 1 97.94 305 VAL A O 1
ATOM 2513 N N . SER A 1 306 ? 27.156 15.109 2.146 1 97.38 306 SER A N 1
ATOM 2514 C CA . SER A 1 306 ? 26.266 16.156 1.675 1 97.38 306 SER A CA 1
ATOM 2515 C C . SER A 1 306 ? 25.422 15.68 0.493 1 97.38 306 SER A C 1
ATOM 2517 O O . SER A 1 306 ? 25.844 14.797 -0.255 1 97.38 306 SER A O 1
ATOM 2519 N N . ALA A 1 307 ? 24.281 16.188 0.353 1 96.88 307 ALA A N 1
ATOM 2520 C CA . ALA A 1 307 ? 23.344 15.945 -0.752 1 96.88 307 ALA A CA 1
ATOM 2521 C C . ALA A 1 307 ? 22.406 17.125 -0.946 1 96.88 307 ALA A C 1
ATOM 2523 O O . ALA A 1 307 ? 22.266 17.969 -0.054 1 96.88 307 ALA A O 1
ATOM 2524 N N . LEU A 1 308 ? 21.875 17.219 -2.143 1 95.12 308 LEU A N 1
ATOM 2525 C CA . LEU A 1 308 ? 20.984 18.344 -2.398 1 95.12 308 LEU A CA 1
ATOM 2526 C C . LEU A 1 308 ? 20 18.031 -3.523 1 95.12 308 LEU A C 1
ATOM 2528 O O . LEU A 1 308 ? 20.203 17.062 -4.266 1 95.12 308 LEU A O 1
ATOM 2532 N N . ASN A 1 309 ? 18.953 18.688 -3.529 1 93.88 309 ASN A N 1
ATOM 2533 C CA . ASN A 1 309 ? 18.047 18.812 -4.668 1 93.88 309 ASN A CA 1
ATOM 2534 C C . ASN A 1 309 ? 17.719 20.266 -4.969 1 93.88 309 ASN A C 1
ATOM 2536 O O . ASN A 1 309 ? 18.453 21.172 -4.555 1 93.88 309 ASN A O 1
ATOM 2540 N N . GLU A 1 310 ? 16.719 20.5 -5.711 1 91.69 310 GLU A N 1
ATOM 2541 C CA . GLU A 1 310 ? 16.422 21.859 -6.148 1 91.69 310 GLU A CA 1
ATOM 2542 C C . GLU A 1 310 ? 15.938 22.719 -4.988 1 91.69 310 GLU A C 1
ATOM 2544 O O . GLU A 1 310 ? 16.125 23.938 -4.996 1 91.69 310 GLU A O 1
ATOM 2549 N N . LEU A 1 311 ? 15.453 22.078 -3.916 1 91.88 311 LEU A N 1
ATOM 2550 C CA . LEU A 1 311 ? 14.742 22.844 -2.898 1 91.88 311 LEU A CA 1
ATOM 2551 C C . LEU A 1 311 ? 15.477 22.797 -1.562 1 91.88 311 LEU A C 1
ATOM 2553 O O . LEU A 1 311 ? 15.219 23.609 -0.673 1 91.88 311 LEU A O 1
ATOM 2557 N N . ALA A 1 312 ? 16.391 21.797 -1.465 1 96.38 312 ALA A N 1
ATOM 2558 C CA . ALA A 1 312 ? 16.938 21.562 -0.133 1 96.38 312 ALA A CA 1
ATOM 2559 C C . ALA A 1 312 ? 18.328 20.922 -0.218 1 96.38 312 ALA A C 1
ATOM 2561 O O . ALA A 1 312 ? 18.688 20.359 -1.251 1 96.38 312 ALA A O 1
ATOM 2562 N N . ARG A 1 313 ? 19.031 21.078 0.916 1 96.94 313 ARG A N 1
ATOM 2563 C CA . ARG A 1 313 ? 20.375 20.531 1.052 1 96.94 313 ARG A CA 1
ATOM 2564 C C . ARG A 1 313 ? 20.609 20 2.461 1 96.94 313 ARG A C 1
ATOM 2566 O O . ARG A 1 313 ? 20.078 20.531 3.432 1 96.94 313 ARG A O 1
ATOM 2573 N N . ILE A 1 314 ? 21.484 18.984 2.521 1 97.56 314 ILE A N 1
ATOM 2574 C CA . ILE A 1 314 ? 21.859 18.453 3.822 1 97.56 314 ILE A CA 1
ATOM 2575 C C . ILE A 1 314 ? 23.375 18.328 3.908 1 97.56 314 ILE A C 1
ATOM 2577 O O . ILE A 1 314 ? 24.047 18 2.918 1 97.56 314 ILE A O 1
ATOM 2581 N N . ASN A 1 315 ? 23.891 18.641 5.016 1 97.44 315 ASN A N 1
ATOM 2582 C CA . ASN A 1 315 ? 25.281 18.406 5.402 1 97.44 315 ASN A CA 1
ATOM 2583 C C . ASN A 1 315 ? 25.375 17.766 6.781 1 97.44 315 ASN A C 1
ATOM 2585 O O . ASN A 1 315 ? 24.906 18.328 7.77 1 97.44 315 ASN A O 1
ATOM 2589 N N . GLU A 1 316 ? 25.969 16.594 6.816 1 96.62 316 GLU A N 1
ATOM 2590 C CA . GLU A 1 316 ? 26.125 15.891 8.078 1 96.62 316 GLU A CA 1
ATOM 2591 C C . GLU A 1 316 ? 27.594 15.547 8.336 1 96.62 316 GLU A C 1
ATOM 2593 O O . GLU A 1 316 ? 28.312 15.172 7.414 1 96.62 316 GLU A O 1
ATOM 2598 N N . GLU A 1 317 ? 27.938 15.703 9.57 1 94.69 317 GLU A N 1
ATOM 2599 C CA . GLU A 1 317 ? 29.297 15.375 9.984 1 94.69 317 GLU A CA 1
ATOM 2600 C C . GLU A 1 317 ? 29.297 14.242 11.016 1 94.69 317 GLU A C 1
ATOM 2602 O O . GLU A 1 317 ? 28.516 14.258 11.969 1 94.69 317 GLU A O 1
ATOM 2607 N N . LEU A 1 318 ? 30.25 13.367 10.844 1 94.19 318 LEU A N 1
ATOM 2608 C CA . LEU A 1 318 ? 30.359 12.219 11.734 1 94.19 318 LEU A CA 1
ATOM 2609 C C . LEU A 1 318 ? 31.828 11.898 12.031 1 94.19 318 LEU A C 1
ATOM 2611 O O . LEU A 1 318 ? 32.688 11.992 11.141 1 94.19 318 LEU A O 1
ATOM 2615 N N . ASP A 1 319 ? 32 11.516 13.281 1 93.44 319 ASP A N 1
ATOM 2616 C CA . ASP A 1 319 ? 33.281 10.898 13.602 1 93.44 319 ASP A CA 1
ATOM 2617 C C . ASP A 1 319 ? 33.344 9.453 13.125 1 93.44 319 ASP A C 1
ATOM 2619 O O . ASP A 1 319 ? 32.438 8.664 13.414 1 93.44 319 ASP A O 1
ATOM 2623 N N . VAL A 1 320 ? 34.406 9.195 12.391 1 94.62 320 VAL A N 1
ATOM 2624 C CA . VAL A 1 320 ? 34.469 7.844 11.844 1 94.62 320 VAL A CA 1
ATOM 2625 C C . VAL A 1 320 ? 35.906 7.305 11.984 1 94.62 320 VAL A C 1
ATOM 2627 O O . VAL A 1 320 ? 36.812 8.062 12.281 1 94.62 320 VAL A O 1
ATOM 2630 N N . ASN A 1 321 ? 36 5.988 11.883 1 95 321 ASN A N 1
ATOM 2631 C CA . ASN A 1 321 ? 37.281 5.32 11.719 1 95 321 ASN A CA 1
ATOM 2632 C C . ASN A 1 321 ? 37.656 5.164 10.25 1 95 321 ASN A C 1
ATOM 2634 O O . ASN A 1 321 ? 37.156 4.266 9.57 1 95 321 ASN A O 1
ATOM 2638 N N . PHE A 1 322 ? 38.531 6.109 9.805 1 96.44 322 PHE A N 1
ATOM 2639 C CA . PHE A 1 322 ? 38.938 6.145 8.406 1 96.44 322 PHE A CA 1
ATOM 2640 C C . PHE A 1 322 ? 40.469 6.059 8.297 1 96.44 322 PHE A C 1
ATOM 2642 O O . PHE A 1 322 ? 41.188 6.848 8.914 1 96.44 322 PHE A O 1
ATOM 2649 N N . GLU A 1 323 ? 40.938 5.07 7.566 1 95.06 323 GLU A N 1
ATOM 2650 C CA . GLU A 1 323 ? 42.344 4.871 7.312 1 95.06 323 GLU A CA 1
ATOM 2651 C C . GLU A 1 323 ? 42.719 5.316 5.902 1 95.06 323 GLU A C 1
ATOM 2653 O O . GLU A 1 323 ? 42.031 4.988 4.934 1 95.06 323 GLU A O 1
ATOM 2658 N N . GLY A 1 324 ? 43.844 6.074 5.77 1 94.75 324 GLY A N 1
ATOM 2659 C CA . GLY A 1 324 ? 44.344 6.52 4.473 1 94.75 324 GLY A CA 1
ATOM 2660 C C . GLY A 1 324 ? 44.312 8.023 4.305 1 94.75 324 GLY A C 1
ATOM 2661 O O . GLY A 1 324 ? 44.031 8.758 5.258 1 94.75 324 GLY A O 1
ATOM 2662 N N . GLU A 1 325 ? 44.594 8.484 3.062 1 94.12 325 GLU A N 1
ATOM 2663 C CA . GLU A 1 325 ? 44.594 9.914 2.762 1 94.12 325 GLU A CA 1
ATOM 2664 C C . GLU A 1 325 ? 43.188 10.469 2.6 1 94.12 325 GLU A C 1
ATOM 2666 O O . GLU A 1 325 ? 42.25 9.711 2.428 1 94.12 325 GLU A O 1
ATOM 2671 N N . ASP A 1 326 ? 43.125 11.766 2.637 1 95.69 326 ASP A N 1
ATOM 2672 C CA . ASP A 1 326 ? 41.844 12.445 2.418 1 95.69 326 ASP A CA 1
ATOM 2673 C C . ASP A 1 326 ? 41.219 12.008 1.101 1 95.69 326 ASP A C 1
ATOM 2675 O O . ASP A 1 326 ? 41.906 11.742 0.124 1 95.69 326 ASP A O 1
ATOM 2679 N N . LEU A 1 327 ? 39.906 11.992 1.136 1 96.56 327 LEU A N 1
ATOM 2680 C CA . LEU A 1 327 ? 39.156 11.555 -0.051 1 96.56 327 LEU A CA 1
ATOM 2681 C C . LEU A 1 327 ? 37.812 12.273 -0.162 1 96.56 327 LEU A C 1
ATOM 2683 O O . LEU A 1 327 ? 37.125 12.469 0.841 1 96.56 327 LEU A O 1
ATOM 2687 N N . LYS A 1 328 ? 37.531 12.695 -1.358 1 97.38 328 LYS A N 1
ATOM 2688 C CA . LYS A 1 328 ? 36.188 13.164 -1.723 1 97.38 328 LYS A CA 1
ATOM 2689 C C . LYS A 1 328 ? 35.594 12.305 -2.836 1 97.38 328 LYS A C 1
ATOM 2691 O O . LYS A 1 328 ? 36.219 12.141 -3.893 1 97.38 328 LYS A O 1
ATOM 2696 N N . ILE A 1 329 ? 34.469 11.766 -2.576 1 97.94 329 ILE A N 1
ATOM 2697 C CA . ILE A 1 329 ? 33.906 10.828 -3.545 1 97.94 329 ILE A CA 1
ATOM 2698 C C . ILE A 1 329 ? 32.406 10.969 -3.594 1 97.94 329 ILE A C 1
ATOM 2700 O O . ILE A 1 329 ? 31.766 11.312 -2.59 1 97.94 329 ILE A O 1
ATOM 2704 N N . SER A 1 330 ? 31.781 10.766 -4.723 1 97.94 330 SER A N 1
ATOM 2705 C CA . SER A 1 330 ? 30.328 10.789 -4.918 1 97.94 330 SER A CA 1
ATOM 2706 C C . SER A 1 330 ? 29.797 9.398 -5.207 1 97.94 330 SER A C 1
ATOM 2708 O O . SER A 1 330 ? 30.312 8.688 -6.074 1 97.94 330 SER A O 1
ATOM 2710 N N . LEU A 1 331 ? 28.781 9.039 -4.465 1 98.19 331 LEU A N 1
ATOM 2711 C CA . LEU A 1 331 ? 28.203 7.707 -4.617 1 98.19 331 LEU A CA 1
ATOM 2712 C C . LEU A 1 331 ? 26.688 7.781 -4.746 1 98.19 331 LEU A C 1
ATOM 2714 O O . LEU A 1 331 ? 26.078 8.781 -4.363 1 98.19 331 LEU A O 1
ATOM 2718 N N . ASN A 1 332 ? 26.109 6.75 -5.336 1 97.81 332 ASN A N 1
ATOM 2719 C CA . ASN A 1 332 ? 24.656 6.551 -5.328 1 97.81 332 ASN A CA 1
ATOM 2720 C C . ASN A 1 332 ? 24.188 5.984 -3.996 1 97.81 332 ASN A C 1
ATOM 2722 O O . ASN A 1 332 ? 24.359 4.797 -3.725 1 97.81 332 ASN A O 1
ATOM 2726 N N . SER A 1 333 ? 23.5 6.781 -3.266 1 97.56 333 SER A N 1
ATOM 2727 C CA . SER A 1 333 ? 23.141 6.414 -1.904 1 97.56 333 SER A CA 1
ATOM 2728 C C . SER A 1 333 ? 22.062 5.336 -1.9 1 97.56 333 SER A C 1
ATOM 2730 O O . SER A 1 333 ? 22 4.516 -0.983 1 97.56 333 SER A O 1
ATOM 2732 N N . LYS A 1 334 ? 21.188 5.316 -2.846 1 98.12 334 LYS A N 1
ATOM 2733 C CA . LYS A 1 334 ? 20.172 4.27 -2.945 1 98.12 334 LYS A CA 1
ATOM 2734 C C . LYS A 1 334 ? 20.828 2.902 -3.164 1 98.12 334 LYS A C 1
ATOM 2736 O O . LYS A 1 334 ? 20.469 1.931 -2.49 1 98.12 334 LYS A O 1
ATOM 2741 N N . TYR A 1 335 ? 21.766 2.875 -4.078 1 98.44 335 TYR A N 1
ATOM 2742 C CA . TYR A 1 335 ? 22.469 1.624 -4.359 1 98.44 335 TYR A CA 1
ATOM 2743 C C . TYR A 1 335 ? 23.188 1.115 -3.121 1 98.44 335 TYR A C 1
ATOM 2745 O O . TYR A 1 335 ? 23.156 -0.081 -2.822 1 98.44 335 TYR A O 1
ATOM 2753 N N . LEU A 1 336 ? 23.812 2.018 -2.465 1 98.75 336 LEU A N 1
ATOM 2754 C CA . LEU A 1 336 ? 24.562 1.625 -1.271 1 98.75 336 LEU A CA 1
ATOM 2755 C C . LEU A 1 336 ? 23.625 1.08 -0.201 1 98.75 336 LEU A C 1
ATOM 2757 O O . LEU A 1 336 ? 23.891 0.03 0.388 1 98.75 336 LEU A O 1
ATOM 2761 N N . LEU A 1 337 ? 22.547 1.732 -0.003 1 98.69 337 LEU A N 1
ATOM 2762 C CA . LEU A 1 337 ? 21.578 1.339 1.011 1 98.69 337 LEU A CA 1
ATOM 2763 C C . LEU A 1 337 ? 20.984 -0.031 0.694 1 98.69 337 LEU A C 1
ATOM 2765 O O . LEU A 1 337 ? 20.797 -0.853 1.594 1 98.69 337 LEU A O 1
ATOM 2769 N N . GLU A 1 338 ? 20.688 -0.304 -0.492 1 98.38 338 GLU A N 1
ATOM 2770 C CA . GLU A 1 338 ? 20.078 -1.565 -0.91 1 98.38 338 GLU A CA 1
ATOM 2771 C C . GLU A 1 338 ? 20.953 -2.754 -0.51 1 98.38 338 GLU A C 1
ATOM 2773 O O . GLU A 1 338 ? 20.438 -3.826 -0.188 1 98.38 338 GLU A O 1
ATOM 2778 N N . PHE A 1 339 ? 22.234 -2.543 -0.534 1 98.69 339 PHE A N 1
ATOM 2779 C CA . PHE A 1 339 ? 23.141 -3.629 -0.165 1 98.69 339 PHE A CA 1
ATOM 2780 C C . PHE A 1 339 ? 23.234 -3.766 1.351 1 98.69 339 PHE A C 1
ATOM 2782 O O . PHE A 1 339 ? 23.031 -4.855 1.893 1 98.69 339 PHE A O 1
ATOM 2789 N N . ILE A 1 340 ? 23.469 -2.684 2.002 1 98.56 340 ILE A N 1
ATOM 2790 C CA . ILE A 1 340 ? 23.844 -2.791 3.406 1 98.56 340 ILE A CA 1
ATOM 2791 C C . ILE A 1 340 ? 22.625 -3.184 4.242 1 98.56 340 ILE A C 1
ATOM 2793 O O . ILE A 1 340 ? 22.766 -3.707 5.348 1 98.56 340 ILE A O 1
ATOM 2797 N N . GLN A 1 341 ? 21.438 -2.914 3.76 1 98 341 GLN A N 1
ATOM 2798 C CA . GLN A 1 341 ? 20.219 -3.287 4.48 1 98 341 GLN A CA 1
ATOM 2799 C C . GLN A 1 341 ? 20.094 -4.805 4.594 1 98 341 GLN A C 1
ATOM 2801 O O . GLN A 1 341 ? 19.312 -5.305 5.406 1 98 341 GLN A O 1
ATOM 2806 N N . ASN A 1 342 ? 20.797 -5.531 3.787 1 97.75 342 ASN A N 1
ATOM 2807 C CA . ASN A 1 342 ? 20.766 -6.988 3.832 1 97.75 342 ASN A CA 1
ATOM 2808 C C . ASN A 1 342 ? 21.703 -7.531 4.902 1 97.75 342 ASN A C 1
ATOM 2810 O O . ASN A 1 342 ? 21.781 -8.742 5.117 1 97.75 342 ASN A O 1
ATOM 2814 N N . ILE A 1 343 ? 22.453 -6.711 5.535 1 98 343 ILE A N 1
ATOM 2815 C CA . ILE A 1 343 ? 23.375 -7.07 6.602 1 98 343 ILE A CA 1
ATOM 2816 C C . ILE A 1 343 ? 22.812 -6.617 7.945 1 98 343 ILE A C 1
ATOM 2818 O O . ILE A 1 343 ? 22.203 -5.555 8.039 1 98 343 ILE A O 1
ATOM 2822 N N . SER A 1 344 ? 23 -7.387 8.961 1 97.19 344 SER A N 1
ATOM 2823 C CA . SER A 1 344 ? 22.453 -7.074 10.273 1 97.19 344 SER A CA 1
ATOM 2824 C C . SER A 1 344 ? 22.938 -5.711 10.758 1 97.19 344 SER A C 1
ATOM 2826 O O . SER A 1 344 ? 24.094 -5.352 10.57 1 97.19 344 SER A O 1
ATOM 2828 N N . LYS A 1 345 ? 22.156 -5.062 11.445 1 96.88 345 LYS A N 1
ATOM 2829 C CA . LYS A 1 345 ? 22.391 -3.688 11.883 1 96.88 345 LYS A CA 1
ATOM 2830 C C . LYS A 1 345 ? 23.531 -3.619 12.883 1 96.88 345 LYS A C 1
ATOM 2832 O O . LYS A 1 345 ? 24.234 -2.602 12.977 1 96.88 345 LYS A O 1
ATOM 2837 N N . GLU A 1 346 ? 23.766 -4.668 13.602 1 97.56 346 GLU A N 1
ATOM 2838 C CA . GLU A 1 346 ? 24.766 -4.664 14.672 1 97.56 346 GLU A CA 1
ATOM 2839 C C . GLU A 1 346 ? 26.172 -4.875 14.117 1 97.56 346 GLU A C 1
ATOM 2841 O O . GLU A 1 346 ? 27.156 -4.652 14.812 1 97.56 346 GLU A O 1
ATOM 2846 N N . LYS A 1 347 ? 26.266 -5.211 12.898 1 98.06 347 LYS A N 1
ATOM 2847 C CA . LYS A 1 347 ? 27.547 -5.566 12.312 1 98.06 347 LYS A CA 1
ATOM 2848 C C . LYS A 1 347 ? 28.328 -4.316 11.906 1 98.06 347 LYS A C 1
ATOM 2850 O O . LYS A 1 347 ? 27.766 -3.232 11.789 1 98.06 347 LYS A O 1
ATOM 2855 N N . GLU A 1 348 ? 29.625 -4.484 11.773 1 98.5 348 GLU A N 1
ATOM 2856 C CA . GLU A 1 348 ? 30.516 -3.439 11.266 1 98.5 348 GLU A CA 1
ATOM 2857 C C . GLU A 1 348 ? 30.828 -3.652 9.781 1 98.5 348 GLU A C 1
ATOM 2859 O O . GLU A 1 348 ? 31.141 -4.766 9.367 1 98.5 348 GLU A O 1
ATOM 2864 N N . LEU A 1 349 ? 30.703 -2.596 9.047 1 98.69 349 LEU A N 1
ATOM 2865 C CA . LEU A 1 349 ? 30.984 -2.635 7.613 1 98.69 349 LEU A CA 1
ATOM 2866 C C . LEU A 1 349 ? 32.375 -2.053 7.312 1 98.69 349 LEU A C 1
ATOM 2868 O O . LEU A 1 349 ? 32.844 -1.199 8.055 1 98.69 349 LEU A O 1
ATOM 2872 N N . VAL A 1 350 ? 32.938 -2.543 6.277 1 98.56 350 VAL A N 1
ATOM 2873 C CA . VAL A 1 350 ? 34.188 -1.997 5.734 1 98.56 350 VAL A CA 1
ATOM 2874 C C . VAL A 1 350 ? 33.938 -1.498 4.309 1 98.56 350 VAL A C 1
ATOM 2876 O O . VAL A 1 350 ? 33.406 -2.223 3.473 1 98.56 350 VAL A O 1
ATOM 2879 N N . LEU A 1 351 ? 34.25 -0.255 4.098 1 98.62 351 LEU A N 1
ATOM 2880 C CA . LEU A 1 351 ? 34.281 0.311 2.754 1 98.62 351 LEU A CA 1
ATOM 2881 C C . LEU A 1 351 ? 35.719 0.619 2.355 1 98.62 351 LEU A C 1
ATOM 2883 O O . LEU A 1 351 ? 36.438 1.334 3.07 1 98.62 351 LEU A O 1
ATOM 2887 N N . GLU A 1 352 ? 36.125 0.084 1.252 1 98.19 352 GLU A N 1
ATOM 2888 C CA . GLU A 1 352 ? 37.5 0.313 0.767 1 98.19 352 GLU A CA 1
ATOM 2889 C C . GLU A 1 352 ? 37.5 1.225 -0.458 1 98.19 352 GLU A C 1
ATOM 2891 O O . GLU A 1 352 ? 36.625 1.107 -1.326 1 98.19 352 GLU A O 1
ATOM 2896 N N . PHE A 1 353 ? 38.5 2.117 -0.436 1 98.06 353 PHE A N 1
ATOM 2897 C CA . PHE A 1 353 ? 38.594 3.129 -1.483 1 98.06 353 PHE A CA 1
ATOM 2898 C C . PHE A 1 353 ? 40 3.201 -2.037 1 98.06 353 PHE A C 1
ATOM 2900 O O . PHE A 1 353 ? 40.938 2.744 -1.396 1 98.06 353 PHE A O 1
ATOM 2907 N N . MET A 1 354 ? 40.094 3.756 -3.266 1 96.81 354 MET A N 1
ATOM 2908 C CA . MET A 1 354 ? 41.375 4.113 -3.842 1 96.81 354 MET A CA 1
ATOM 2909 C C . MET A 1 354 ? 41.375 5.57 -4.285 1 96.81 354 MET A C 1
ATOM 2911 O O . MET A 1 354 ? 41.969 6.422 -3.611 1 96.81 354 MET A O 1
ATOM 2915 N N . TYR A 1 355 ? 40.625 5.855 -5.398 1 94.81 355 TYR A N 1
ATOM 2916 C CA . TYR A 1 355 ? 40.469 7.215 -5.91 1 94.81 355 TYR A CA 1
ATOM 2917 C C . TYR A 1 355 ? 39 7.602 -6 1 94.81 355 TYR A C 1
ATOM 2919 O O . TYR A 1 355 ? 38.125 6.766 -5.793 1 94.81 355 TYR A O 1
ATOM 2927 N N . SER A 1 356 ? 38.844 8.867 -6.32 1 96.12 356 SER A N 1
ATOM 2928 C CA . SER A 1 356 ? 37.469 9.398 -6.402 1 96.12 356 SER A CA 1
ATOM 2929 C C . SER A 1 356 ? 36.719 8.773 -7.562 1 96.12 356 SER A C 1
ATOM 2931 O O . SER A 1 356 ? 35.469 8.812 -7.594 1 96.12 356 SER A O 1
ATOM 2933 N N . ASN A 1 357 ? 37.375 8.195 -8.5 1 95.56 357 ASN A N 1
ATOM 2934 C CA . ASN A 1 357 ? 36.719 7.613 -9.672 1 95.56 357 ASN A CA 1
ATOM 2935 C C . ASN A 1 357 ? 36.938 6.102 -9.719 1 95.56 357 ASN A C 1
ATOM 2937 O O . ASN A 1 357 ? 36.719 5.477 -10.758 1 95.56 357 ASN A O 1
ATOM 2941 N N . SER A 1 358 ? 37.344 5.555 -8.602 1 95.56 358 SER A N 1
ATOM 2942 C CA . SER A 1 358 ? 37.562 4.113 -8.531 1 95.56 358 SER A CA 1
ATOM 2943 C C . SER A 1 358 ? 36.406 3.416 -7.816 1 95.56 358 SER A C 1
ATOM 2945 O O . SER A 1 358 ? 35.812 3.988 -6.914 1 95.56 358 SER A O 1
ATOM 2947 N N . ALA A 1 359 ? 36.219 2.191 -8.18 1 96.75 359 ALA A N 1
ATOM 2948 C CA . ALA A 1 359 ? 35.188 1.386 -7.574 1 96.75 359 ALA A CA 1
ATOM 2949 C C . ALA A 1 359 ? 35.375 1.26 -6.066 1 96.75 359 ALA A C 1
ATOM 2951 O O . ALA A 1 359 ? 36.531 1.205 -5.594 1 96.75 359 ALA A O 1
ATOM 2952 N N . VAL A 1 360 ? 34.281 1.202 -5.359 1 98.19 360 VAL A N 1
ATOM 2953 C CA . VAL A 1 360 ? 34.281 1.041 -3.91 1 98.19 360 VAL A CA 1
ATOM 2954 C C . VAL A 1 360 ? 33.875 -0.386 -3.547 1 98.19 360 VAL A C 1
ATOM 2956 O O . VAL A 1 360 ? 32.906 -0.921 -4.09 1 98.19 360 VAL A O 1
ATOM 2959 N N . LYS A 1 361 ? 34.594 -1.008 -2.664 1 98.31 361 LYS A N 1
ATOM 2960 C CA . LYS A 1 361 ? 34.281 -2.344 -2.166 1 98.31 361 LYS A CA 1
ATOM 2961 C C . LYS A 1 361 ? 33.625 -2.277 -0.782 1 98.31 361 LYS A C 1
ATOM 2963 O O . LYS A 1 361 ? 34.156 -1.607 0.115 1 98.31 361 LYS A O 1
ATOM 2968 N N . VAL A 1 362 ? 32.531 -2.914 -0.577 1 98.62 362 VAL A N 1
ATOM 2969 C CA . VAL A 1 362 ? 31.812 -2.879 0.686 1 98.62 362 VAL A CA 1
ATOM 2970 C C . VAL A 1 362 ? 31.531 -4.301 1.169 1 98.62 362 VAL A C 1
ATOM 2972 O O . VAL A 1 362 ? 31.078 -5.152 0.398 1 98.62 362 VAL A O 1
ATOM 2975 N N . TYR A 1 363 ? 31.797 -4.621 2.398 1 98.38 363 TYR A N 1
ATOM 2976 C CA . TYR A 1 363 ? 31.531 -5.934 2.98 1 98.38 363 TYR A CA 1
ATOM 2977 C C . TYR A 1 363 ? 31.5 -5.859 4.5 1 98.38 363 TYR A C 1
ATOM 2979 O O . TYR A 1 363 ? 31.859 -4.84 5.09 1 98.38 363 TYR A O 1
ATOM 2987 N N . GLU A 1 364 ? 30.922 -6.855 5.105 1 98.5 364 GLU A N 1
ATOM 2988 C CA . GLU A 1 364 ? 30.969 -6.984 6.559 1 98.5 364 GLU A CA 1
ATOM 2989 C C . GLU A 1 364 ? 32.375 -7.277 7.043 1 98.5 364 GLU A C 1
ATOM 2991 O O . GLU A 1 364 ? 33.094 -8.109 6.457 1 98.5 364 GLU A O 1
ATOM 2996 N N . LYS A 1 365 ? 32.75 -6.641 8.117 1 98.06 365 LYS A N 1
ATOM 2997 C CA . LYS A 1 365 ? 34.094 -6.848 8.664 1 98.06 365 LYS A CA 1
ATOM 2998 C C . LYS A 1 365 ? 34.344 -8.328 8.93 1 98.06 365 LYS A C 1
ATOM 3000 O O . LYS A 1 365 ? 33.531 -9.008 9.539 1 98.06 365 LYS A O 1
ATOM 3005 N N . ASP A 1 366 ? 35.469 -8.812 8.406 1 96.06 366 ASP A N 1
ATOM 3006 C CA . ASP A 1 366 ? 35.969 -10.156 8.602 1 96.06 366 ASP A CA 1
ATOM 3007 C C . ASP A 1 366 ? 35.094 -11.195 7.898 1 96.06 366 ASP A C 1
ATOM 3009 O O . ASP A 1 366 ? 35.062 -12.359 8.289 1 96.06 366 ASP A O 1
ATOM 3013 N N . ASN A 1 367 ? 34.312 -10.766 6.984 1 94.69 367 ASN A N 1
ATOM 3014 C CA . ASN A 1 367 ? 33.469 -11.648 6.172 1 94.69 367 ASN A CA 1
ATOM 3015 C C . ASN A 1 367 ? 33.562 -11.305 4.691 1 94.69 367 ASN A C 1
ATOM 3017 O O . ASN A 1 367 ? 33 -10.297 4.25 1 94.69 367 ASN A O 1
ATOM 3021 N N . ASP A 1 368 ? 34.156 -12.156 3.961 1 90.38 368 ASP A N 1
ATOM 3022 C CA . ASP A 1 368 ? 34.375 -11.875 2.545 1 90.38 368 ASP A CA 1
ATOM 3023 C C . ASP A 1 368 ? 33.469 -12.758 1.673 1 90.38 368 ASP A C 1
ATOM 3025 O O . ASP A 1 368 ? 33.75 -12.93 0.482 1 90.38 368 ASP A O 1
ATOM 3029 N N . GLU A 1 369 ? 32.469 -13.312 2.227 1 96.44 369 GLU A N 1
ATOM 3030 C CA . GLU A 1 369 ? 31.562 -14.188 1.484 1 96.44 369 GLU A CA 1
ATOM 3031 C C . GLU A 1 369 ? 30.453 -13.391 0.819 1 96.44 369 GLU A C 1
ATOM 3033 O O . GLU A 1 369 ? 29.75 -13.898 -0.064 1 96.44 369 GLU A O 1
ATOM 3038 N N . TYR A 1 370 ? 30.281 -12.203 1.25 1 98.38 370 TYR A N 1
ATOM 3039 C CA . TYR A 1 370 ? 29.266 -11.312 0.716 1 98.38 370 TYR A CA 1
ATOM 3040 C C . TYR A 1 370 ? 29.844 -9.93 0.429 1 98.38 370 TYR A C 1
ATOM 3042 O O . TYR A 1 370 ? 30.078 -9.141 1.35 1 98.38 370 TYR A O 1
ATOM 3050 N N . ILE A 1 371 ? 30.047 -9.664 -0.875 1 98.31 371 ILE A N 1
ATOM 3051 C CA . ILE A 1 371 ? 30.812 -8.492 -1.288 1 98.31 371 ILE A CA 1
ATOM 3052 C C . ILE A 1 371 ? 29.984 -7.645 -2.25 1 98.31 371 ILE A C 1
ATOM 3054 O O . ILE A 1 371 ? 29.25 -8.18 -3.088 1 98.31 371 ILE A O 1
ATOM 3058 N N . TYR A 1 372 ? 30.141 -6.371 -2.119 1 98.69 372 TYR A N 1
ATOM 3059 C CA . TYR A 1 372 ? 29.469 -5.402 -2.979 1 98.69 372 TYR A CA 1
ATOM 3060 C C . TYR A 1 372 ? 30.469 -4.434 -3.592 1 98.69 372 TYR A C 1
ATOM 3062 O O . TYR A 1 372 ? 31.359 -3.92 -2.896 1 98.69 372 TYR A O 1
ATOM 3070 N N . ILE A 1 373 ? 30.406 -4.273 -4.895 1 98.38 373 ILE A N 1
ATOM 3071 C CA . ILE A 1 373 ? 31.203 -3.287 -5.609 1 98.38 373 ILE A CA 1
ATOM 3072 C C . ILE A 1 373 ? 30.297 -2.186 -6.156 1 98.38 373 ILE A C 1
ATOM 3074 O O . ILE A 1 373 ? 29.297 -2.467 -6.812 1 98.38 373 ILE A O 1
ATOM 3078 N N . LEU A 1 374 ? 30.656 -0.957 -5.902 1 98.44 374 LEU A N 1
ATOM 3079 C CA . LEU A 1 374 ? 29.859 0.189 -6.336 1 98.44 374 LEU A CA 1
ATOM 3080 C C . LEU A 1 374 ? 30.734 1.209 -7.062 1 98.44 374 LEU A C 1
ATOM 3082 O O . LEU A 1 374 ? 31.734 1.673 -6.52 1 98.44 374 LEU A O 1
ATOM 3086 N N . MET A 1 375 ? 30.328 1.509 -8.273 1 97.5 375 MET A N 1
ATOM 3087 C CA . MET A 1 375 ? 31.047 2.531 -9.031 1 97.5 375 MET A CA 1
ATOM 3088 C C . MET A 1 375 ? 30.672 3.928 -8.555 1 97.5 375 MET A C 1
ATOM 3090 O O . MET A 1 375 ? 29.516 4.203 -8.273 1 97.5 375 MET A O 1
ATOM 3094 N N . PRO A 1 376 ? 31.656 4.793 -8.414 1 97.31 376 PRO A N 1
ATOM 3095 C CA . PRO A 1 376 ? 31.344 6.164 -7.996 1 97.31 376 PRO A CA 1
ATOM 3096 C C . PRO A 1 376 ? 30.688 6.98 -9.102 1 97.31 376 PRO A C 1
ATOM 3098 O O . PRO A 1 376 ? 30.672 6.559 -10.266 1 97.31 376 PRO A O 1
ATOM 3101 N N . LEU A 1 377 ? 30.094 8.016 -8.695 1 96.31 377 LEU A N 1
ATOM 3102 C CA . LEU A 1 377 ? 29.547 8.992 -9.625 1 96.31 377 LEU A CA 1
ATOM 3103 C C . LEU A 1 377 ? 30.531 10.125 -9.875 1 96.31 377 LEU A C 1
ATOM 3105 O O . LEU A 1 377 ? 31.531 10.266 -9.164 1 96.31 377 LEU A O 1
ATOM 3109 N N . ALA A 1 378 ? 30.219 10.883 -10.922 1 91.44 378 ALA A N 1
ATOM 3110 C CA . ALA A 1 378 ? 31.062 12.039 -11.211 1 91.44 378 ALA A CA 1
ATOM 3111 C C . ALA A 1 378 ? 30.922 13.102 -10.125 1 91.44 378 ALA A C 1
ATOM 3113 O O . ALA A 1 378 ? 29.812 13.422 -9.695 1 91.44 378 ALA A O 1
ATOM 3114 N N . LEU A 1 379 ? 32.062 13.562 -9.719 1 88.31 379 LEU A N 1
ATOM 3115 C CA . LEU A 1 379 ? 32.062 14.641 -8.734 1 88.31 379 LEU A CA 1
ATOM 3116 C C . LEU A 1 379 ? 31.656 15.961 -9.383 1 88.31 379 LEU A C 1
ATOM 3118 O O . LEU A 1 379 ? 32.156 16.297 -10.461 1 88.31 379 LEU A O 1
ATOM 3122 N N . ARG A 1 380 ? 30.688 16.547 -8.852 1 67.88 380 ARG A N 1
ATOM 3123 C CA . ARG A 1 380 ? 30.328 17.859 -9.383 1 67.88 380 ARG A CA 1
ATOM 3124 C C . ARG A 1 380 ? 31 18.969 -8.602 1 67.88 380 ARG A C 1
ATOM 3126 O O . ARG A 1 380 ? 31.172 18.859 -7.383 1 67.88 380 ARG A O 1
ATOM 3133 N N . GLU A 1 381 ? 31.859 19.812 -9.328 1 58.81 381 GLU A N 1
ATOM 3134 C CA . GLU A 1 381 ? 32.531 20.969 -8.75 1 58.81 381 GLU A CA 1
ATOM 3135 C C . GLU A 1 381 ? 31.547 21.906 -8.07 1 58.81 381 GLU A C 1
ATOM 3137 O O . GLU A 1 381 ? 30.391 22.016 -8.477 1 58.81 381 GLU A O 1
ATOM 3142 N N . MET B 1 1 ? 13.977 34.844 11.922 1 94.19 1 MET B N 1
ATOM 3143 C CA . MET B 1 1 ? 13.492 33.781 12.82 1 94.19 1 MET B CA 1
ATOM 3144 C C . MET B 1 1 ? 14.641 32.875 13.273 1 94.19 1 MET B C 1
ATOM 3146 O O . MET B 1 1 ? 15.461 32.469 12.461 1 94.19 1 MET B O 1
ATOM 3150 N N . HIS B 1 2 ? 14.844 32.75 14.57 1 97.62 2 HIS B N 1
ATOM 3151 C CA . HIS B 1 2 ? 15.836 31.875 15.203 1 97.62 2 HIS B CA 1
ATOM 3152 C C . HIS B 1 2 ? 15.312 31.312 16.516 1 97.62 2 HIS B C 1
ATOM 3154 O O . HIS B 1 2 ? 15.266 32.031 17.531 1 97.62 2 HIS B O 1
ATOM 3160 N N . ILE B 1 3 ? 14.977 30 16.469 1 98.31 3 ILE B N 1
ATOM 3161 C CA . ILE B 1 3 ? 14.297 29.422 17.625 1 98.31 3 ILE B CA 1
ATOM 3162 C C . ILE B 1 3 ? 14.734 27.984 17.828 1 98.31 3 ILE B C 1
ATOM 3164 O O . ILE B 1 3 ? 15.312 27.375 16.922 1 98.31 3 ILE B O 1
ATOM 3168 N N . LYS B 1 4 ? 14.5 27.469 18.984 1 98.44 4 LYS B N 1
ATOM 3169 C CA . LYS B 1 4 ? 14.656 26.047 19.328 1 98.44 4 LYS B CA 1
ATOM 3170 C C . LYS B 1 4 ? 13.312 25.422 19.703 1 98.44 4 LYS B C 1
ATOM 3172 O O . LYS B 1 4 ? 12.586 25.969 20.531 1 98.44 4 LYS B O 1
ATOM 3177 N N . VAL B 1 5 ? 12.992 24.344 19.078 1 98.5 5 VAL B N 1
ATOM 3178 C CA . VAL B 1 5 ? 11.695 23.734 19.344 1 98.5 5 VAL B CA 1
ATOM 3179 C C . VAL B 1 5 ? 11.875 22.219 19.516 1 98.5 5 VAL B C 1
ATOM 3181 O O . VAL B 1 5 ? 12.867 21.656 19.062 1 98.5 5 VAL B O 1
ATOM 3184 N N . ASN B 1 6 ? 10.953 21.625 20.203 1 98.56 6 ASN B N 1
ATOM 3185 C CA . ASN B 1 6 ? 10.898 20.156 20.281 1 98.56 6 ASN B CA 1
ATOM 3186 C C . ASN B 1 6 ? 10.578 19.547 18.922 1 98.56 6 ASN B C 1
ATOM 3188 O O . ASN B 1 6 ? 9.602 19.922 18.281 1 98.56 6 ASN B O 1
ATOM 3192 N N . ARG B 1 7 ? 11.312 18.547 18.484 1 98.19 7 ARG B N 1
ATOM 3193 C CA . ARG B 1 7 ? 11.227 17.953 17.156 1 98.19 7 ARG B CA 1
ATOM 3194 C C . ARG B 1 7 ? 9.867 17.297 16.938 1 98.19 7 ARG B C 1
ATOM 3196 O O . ARG B 1 7 ? 9.242 17.484 15.891 1 98.19 7 ARG B O 1
ATOM 3203 N N . GLN B 1 8 ? 9.391 16.578 17.875 1 98.25 8 GLN B N 1
ATOM 3204 C CA . GLN B 1 8 ? 8.141 15.844 17.75 1 98.25 8 GLN B CA 1
ATOM 3205 C C . GLN B 1 8 ? 6.949 16.797 17.656 1 98.25 8 GLN B C 1
ATOM 3207 O O . GLN B 1 8 ? 6.012 16.562 16.891 1 98.25 8 GLN B O 1
ATOM 3212 N N . ASN B 1 9 ? 7 17.812 18.484 1 98.31 9 ASN B N 1
ATOM 3213 C CA . ASN B 1 9 ? 5.941 18.828 18.422 1 98.31 9 ASN B CA 1
ATOM 3214 C C . ASN B 1 9 ? 5.906 19.531 17.078 1 98.31 9 ASN B C 1
ATOM 3216 O O . ASN B 1 9 ? 4.832 19.766 16.531 1 98.31 9 ASN B O 1
ATOM 3220 N N . PHE B 1 10 ? 7.105 19.859 16.625 1 98.62 10 PHE B N 1
ATOM 3221 C CA . PHE B 1 10 ? 7.219 20.516 15.32 1 98.62 10 PHE B CA 1
ATOM 3222 C C . PHE B 1 10 ? 6.656 19.641 14.219 1 98.62 10 PHE B C 1
ATOM 3224 O O . PHE B 1 10 ? 5.828 20.078 13.422 1 98.62 10 PHE B O 1
ATOM 3231 N N . LEU B 1 11 ? 7.004 18.344 14.219 1 98.56 11 LEU B N 1
ATOM 3232 C CA . LEU B 1 11 ? 6.516 17.375 13.25 1 98.56 11 LEU B CA 1
ATOM 3233 C C . LEU B 1 11 ? 5 17.25 13.32 1 98.56 11 LEU B C 1
ATOM 3235 O O . LEU B 1 11 ? 4.316 17.281 12.297 1 98.56 11 LEU B O 1
ATOM 3239 N N . SER B 1 12 ? 4.48 17.156 14.484 1 97.5 12 SER B N 1
ATOM 3240 C CA . SER B 1 12 ? 3.043 17.016 14.688 1 97.5 12 SER B CA 1
ATOM 3241 C C . SER B 1 12 ? 2.287 18.234 14.172 1 97.5 12 SER B C 1
ATOM 3243 O O . SER B 1 12 ? 1.221 18.109 13.57 1 97.5 12 SER B O 1
ATOM 3245 N N . ALA B 1 13 ? 2.828 19.422 14.445 1 98.38 13 ALA B N 1
ATOM 3246 C CA . ALA B 1 13 ? 2.193 20.656 14 1 98.38 13 ALA B CA 1
ATOM 3247 C C . ALA B 1 13 ? 2.133 20.734 12.477 1 98.38 13 ALA B C 1
ATOM 3249 O O . ALA B 1 13 ? 1.091 21.062 11.906 1 98.38 13 ALA B O 1
ATOM 3250 N N . ILE B 1 14 ? 3.223 20.375 11.875 1 98.38 14 ILE B N 1
ATOM 3251 C CA . ILE B 1 14 ? 3.289 20.375 10.414 1 98.38 14 ILE B CA 1
ATOM 3252 C C . ILE B 1 14 ? 2.258 19.391 9.852 1 98.38 14 ILE B C 1
ATOM 3254 O O . ILE B 1 14 ? 1.503 19.734 8.945 1 98.38 14 ILE B O 1
ATOM 3258 N N . ARG B 1 15 ? 2.182 18.25 10.414 1 97.75 15 ARG B N 1
ATOM 3259 C CA . ARG B 1 15 ? 1.303 17.188 9.922 1 97.75 15 ARG B CA 1
ATOM 3260 C C . ARG B 1 15 ? -0.163 17.562 10.133 1 97.75 15 ARG B C 1
ATOM 3262 O O . ARG B 1 15 ? -1.037 17.094 9.398 1 97.75 15 ARG B O 1
ATOM 3269 N N . THR B 1 16 ? -0.381 18.359 11.078 1 98.06 16 THR B N 1
ATOM 3270 C CA . THR B 1 16 ? -1.74 18.812 11.336 1 98.06 16 THR B CA 1
ATOM 3271 C C . THR B 1 16 ? -2.18 19.812 10.266 1 98.06 16 THR B C 1
ATOM 3273 O O . THR B 1 16 ? -3.209 19.609 9.609 1 98.06 16 THR B O 1
ATOM 3276 N N . VAL B 1 17 ? -1.371 20.797 9.992 1 98.25 17 VAL B N 1
ATOM 3277 C CA . VAL B 1 17 ? -1.815 21.906 9.141 1 98.25 17 VAL B CA 1
ATOM 3278 C C . VAL B 1 17 ? -1.683 21.5 7.676 1 98.25 17 VAL B C 1
ATOM 3280 O O . VAL B 1 17 ? -2.389 22.031 6.816 1 98.25 17 VAL B O 1
ATOM 3283 N N . GLU B 1 18 ? -0.837 20.531 7.453 1 97.94 18 GLU B N 1
ATOM 3284 C CA . GLU B 1 18 ? -0.643 20.141 6.062 1 97.94 18 GLU B CA 1
ATOM 3285 C C . GLU B 1 18 ? -1.915 19.531 5.477 1 97.94 18 GLU B C 1
ATOM 3287 O O . GLU B 1 18 ? -2.07 19.469 4.258 1 97.94 18 GLU B O 1
ATOM 3292 N N . LYS B 1 19 ? -2.855 19.062 6.297 1 97.69 19 LYS B N 1
ATOM 3293 C CA . LYS B 1 19 ? -4.082 18.422 5.844 1 97.69 19 LYS B CA 1
ATOM 3294 C C . LYS B 1 19 ? -4.973 19.391 5.082 1 97.69 19 LYS B C 1
ATOM 3296 O O . LYS B 1 19 ? -5.902 18.984 4.387 1 97.69 19 LYS B O 1
ATOM 3301 N N . SER B 1 20 ? -4.688 20.703 5.184 1 97.44 20 SER B N 1
ATOM 3302 C CA . SER B 1 20 ? -5.469 21.688 4.449 1 97.44 20 SER B CA 1
ATOM 3303 C C . SER B 1 20 ? -4.668 22.266 3.291 1 97.44 20 SER B C 1
ATOM 3305 O O . SER B 1 20 ? -5.109 23.219 2.645 1 97.44 20 SER B O 1
ATOM 3307 N N . VAL B 1 21 ? -3.471 21.766 3.074 1 97.5 21 VAL B N 1
ATOM 3308 C CA . VAL B 1 21 ? -2.619 22.281 2.008 1 97.5 21 VAL B CA 1
ATOM 3309 C C . VAL B 1 21 ? -2.748 21.391 0.769 1 97.5 21 VAL B C 1
ATOM 3311 O O . VAL B 1 21 ? -2.715 20.156 0.869 1 97.5 21 VAL B O 1
ATOM 3314 N N . LYS B 1 22 ? -3 21.969 -0.297 1 95.25 22 LYS B N 1
ATOM 3315 C CA . LYS B 1 22 ? -3.023 21.297 -1.593 1 95.25 22 LYS B CA 1
ATOM 3316 C C . LYS B 1 22 ? -2.039 21.938 -2.564 1 95.25 22 LYS B C 1
ATOM 3318 O O . LYS B 1 22 ? -1.854 23.156 -2.553 1 95.25 22 LYS B O 1
ATOM 3323 N N . GLU B 1 23 ? -1.456 21.125 -3.322 1 94.44 23 GLU B N 1
ATOM 3324 C CA . GLU B 1 23 ? -0.545 21.656 -4.332 1 94.44 23 GLU B CA 1
ATOM 3325 C C . GLU B 1 23 ? -1.258 22.656 -5.246 1 94.44 23 GLU B C 1
ATOM 3327 O O . GLU B 1 23 ? -2.369 22.391 -5.711 1 94.44 23 GLU B O 1
ATOM 3332 N N . ASN B 1 24 ? -0.618 23.781 -5.422 1 94.06 24 ASN B N 1
ATOM 3333 C CA . ASN B 1 24 ? -1.151 24.844 -6.262 1 94.06 24 ASN B CA 1
ATOM 3334 C C . ASN B 1 24 ? -0.079 25.438 -7.18 1 94.06 24 ASN B C 1
ATOM 3336 O O . ASN B 1 24 ? 0.841 26.109 -6.715 1 94.06 24 ASN B O 1
ATOM 3340 N N . LYS B 1 25 ? -0.188 25.297 -8.414 1 89.5 25 LYS B N 1
ATOM 3341 C CA . LYS B 1 25 ? 0.818 25.75 -9.375 1 89.5 25 LYS B CA 1
ATOM 3342 C C . LYS B 1 25 ? 0.637 27.234 -9.703 1 89.5 25 LYS B C 1
ATOM 3344 O O . LYS B 1 25 ? 1.602 27.922 -10.047 1 89.5 25 LYS B O 1
ATOM 3349 N N . ILE B 1 26 ? -0.602 27.734 -9.602 1 92.25 26 ILE B N 1
ATOM 3350 C CA . ILE B 1 26 ? -0.93 29.125 -9.922 1 92.25 26 ILE B CA 1
ATOM 3351 C C . ILE B 1 26 ? -0.424 30.031 -8.805 1 92.25 26 ILE B C 1
ATOM 3353 O O . ILE B 1 26 ? 0.237 31.047 -9.078 1 92.25 26 ILE B O 1
ATOM 3357 N N . LYS B 1 27 ? -0.719 29.688 -7.621 1 92.75 27 LYS B N 1
ATOM 3358 C CA . LYS B 1 27 ? -0.23 30.406 -6.449 1 92.75 27 LYS B CA 1
ATOM 3359 C C . LYS B 1 27 ? 0.608 29.5 -5.559 1 92.75 27 LYS B C 1
ATOM 3361 O O . LYS B 1 27 ? 0.115 28.984 -4.555 1 92.75 27 LYS B O 1
ATOM 3366 N N . PRO B 1 28 ? 1.842 29.453 -5.809 1 92 28 PRO B N 1
ATOM 3367 C CA . PRO B 1 28 ? 2.707 28.469 -5.145 1 92 28 PRO B CA 1
ATOM 3368 C C . PRO B 1 28 ? 2.725 28.641 -3.625 1 92 28 PRO B C 1
ATOM 3370 O O . PRO B 1 28 ? 2.951 27.672 -2.9 1 92 28 PRO B O 1
ATOM 3373 N N . ILE B 1 29 ? 2.463 29.75 -3.188 1 94.44 29 ILE B N 1
ATOM 3374 C CA . ILE B 1 29 ? 2.527 30.016 -1.754 1 94.44 29 ILE B CA 1
ATOM 3375 C C . ILE B 1 29 ? 1.461 29.203 -1.028 1 94.44 29 ILE B C 1
ATOM 3377 O O . ILE B 1 29 ? 1.601 28.906 0.16 1 94.44 29 ILE B O 1
ATOM 3381 N N . LEU B 1 30 ? 0.424 28.797 -1.733 1 95.38 30 LEU B N 1
ATOM 3382 C CA . LEU B 1 30 ? -0.661 28 -1.159 1 95.38 30 LEU B CA 1
ATOM 3383 C C . LEU B 1 30 ? -0.24 26.547 -0.979 1 95.38 30 LEU B C 1
ATOM 3385 O O . LEU B 1 30 ? -0.917 25.781 -0.289 1 95.38 30 LEU B O 1
ATOM 3389 N N . SER B 1 31 ? 0.859 26.203 -1.595 1 96.75 31 SER B N 1
ATOM 3390 C CA . SER B 1 31 ? 1.425 24.875 -1.402 1 96.75 31 SER B CA 1
ATOM 3391 C C . SER B 1 31 ? 2.324 24.828 -0.171 1 96.75 31 SER B C 1
ATOM 3393 O O . SER B 1 31 ? 2.904 23.781 0.142 1 96.75 31 SER B O 1
ATOM 3395 N N . CYS B 1 32 ? 2.35 25.938 0.554 1 97.19 32 CYS B N 1
ATOM 3396 C CA . CYS B 1 32 ? 3.271 26.078 1.675 1 97.19 32 CYS B CA 1
ATOM 3397 C C . CYS B 1 32 ? 2.518 26.156 2.996 1 97.19 32 CYS B C 1
ATOM 3399 O O . CYS B 1 32 ? 1.304 26.359 3.012 1 97.19 32 CYS B O 1
ATOM 3401 N N . ILE B 1 33 ? 3.256 25.922 4.004 1 97.94 33 ILE B N 1
ATOM 3402 C CA . ILE B 1 33 ? 2.807 26.188 5.371 1 97.94 33 ILE B CA 1
ATOM 3403 C C . ILE B 1 33 ? 3.35 27.531 5.844 1 97.94 33 ILE B C 1
ATOM 3405 O O . ILE B 1 33 ? 4.516 27.859 5.605 1 97.94 33 ILE B O 1
ATOM 3409 N N . TYR B 1 34 ? 2.479 28.312 6.406 1 97.5 34 TYR B N 1
ATOM 3410 C CA . TYR B 1 34 ? 2.859 29.594 7.023 1 97.5 34 TYR B CA 1
ATOM 3411 C C . TYR B 1 34 ? 3.238 29.391 8.484 1 97.5 34 TYR B C 1
ATOM 3413 O O . TYR B 1 34 ? 2.549 28.672 9.227 1 97.5 34 TYR B O 1
ATOM 3421 N N . ALA B 1 35 ? 4.375 30.016 8.883 1 96.88 35 ALA B N 1
ATOM 3422 C CA . ALA B 1 35 ? 4.824 29.938 10.273 1 96.88 35 ALA B CA 1
ATOM 3423 C C . ALA B 1 35 ? 5.215 31.328 10.797 1 96.88 35 ALA B C 1
ATOM 3425 O O . ALA B 1 35 ? 5.926 32.062 10.117 1 96.88 35 ALA B O 1
ATOM 3426 N N . LYS B 1 36 ? 4.781 31.578 12 1 96.44 36 LYS B N 1
ATOM 3427 C CA . LYS B 1 36 ? 5.09 32.844 12.641 1 96.44 36 LYS B CA 1
ATOM 3428 C C . LYS B 1 36 ? 5.453 32.656 14.109 1 96.44 36 LYS B C 1
ATOM 3430 O O . LYS B 1 36 ? 4.727 32 14.852 1 96.44 36 LYS B O 1
ATOM 3435 N N . VAL B 1 37 ? 6.621 33.25 14.453 1 97.06 37 VAL B N 1
ATOM 3436 C CA . VAL B 1 37 ? 7.062 33.188 15.844 1 97.06 37 VAL B CA 1
ATOM 3437 C C . VAL B 1 37 ? 6.66 34.469 16.562 1 97.06 37 VAL B C 1
ATOM 3439 O O . VAL B 1 37 ? 6.969 35.594 16.094 1 97.06 37 VAL B O 1
ATOM 3442 N N . LYS B 1 38 ? 5.965 34.344 17.594 1 93.81 38 LYS B N 1
ATOM 3443 C CA . LYS B 1 38 ? 5.586 35.469 18.469 1 93.81 38 LYS B CA 1
ATOM 3444 C C . LYS B 1 38 ? 5.645 35.062 19.938 1 93.81 38 LYS B C 1
ATOM 3446 O O . LYS B 1 38 ? 5 34.094 20.344 1 93.81 38 LYS B O 1
ATOM 3451 N N . GLU B 1 39 ? 6.449 35.844 20.656 1 90.25 39 GLU B N 1
ATOM 3452 C CA . GLU B 1 39 ? 6.668 35.531 22.062 1 90.25 39 GLU B CA 1
ATOM 3453 C C . GLU B 1 39 ? 7.234 34.125 22.25 1 90.25 39 GLU B C 1
ATOM 3455 O O . GLU B 1 39 ? 8.281 33.812 21.688 1 90.25 39 GLU B O 1
ATOM 3460 N N . ASN B 1 40 ? 6.629 33.25 22.953 1 94.94 40 ASN B N 1
ATOM 3461 C CA . ASN B 1 40 ? 7.203 31.938 23.234 1 94.94 40 ASN B CA 1
ATOM 3462 C C . ASN B 1 40 ? 6.43 30.828 22.516 1 94.94 40 ASN B C 1
ATOM 3464 O O . ASN B 1 40 ? 6.395 29.688 22.984 1 94.94 40 ASN B O 1
ATOM 3468 N N . LYS B 1 41 ? 5.82 31.266 21.328 1 97.31 41 LYS B N 1
ATOM 3469 C CA . LYS B 1 41 ? 5.086 30.281 20.531 1 97.31 41 LYS B CA 1
ATOM 3470 C C . LYS B 1 41 ? 5.379 30.438 19.047 1 97.31 41 LYS B C 1
ATOM 3472 O O . L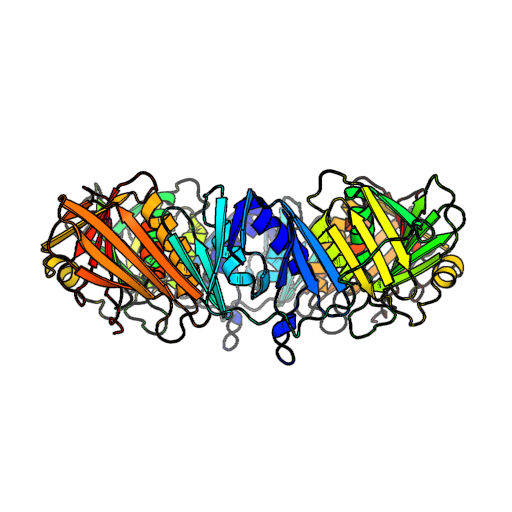YS B 1 41 ? 5.754 31.516 18.594 1 97.31 41 LYS B O 1
ATOM 3477 N N . ILE B 1 42 ? 5.301 29.406 18.391 1 98.06 42 ILE B N 1
ATOM 3478 C CA . ILE B 1 42 ? 5.281 29.438 16.922 1 98.06 42 ILE B CA 1
ATOM 3479 C C . ILE B 1 42 ? 3.916 28.969 16.422 1 98.06 42 ILE B C 1
ATOM 3481 O O . ILE B 1 42 ? 3.402 27.938 16.859 1 98.06 42 ILE B O 1
ATOM 3485 N N . TYR B 1 43 ? 3.309 29.75 15.539 1 97.44 43 TYR B N 1
ATOM 3486 C CA . TYR B 1 43 ? 1.99 29.5 14.969 1 97.44 43 TYR B CA 1
ATOM 3487 C C . TYR B 1 43 ? 2.102 29 13.531 1 97.44 43 TYR B C 1
ATOM 3489 O O . TYR B 1 43 ? 2.809 29.594 12.719 1 97.44 43 TYR B O 1
ATOM 3497 N N . PHE B 1 44 ? 1.431 27.922 13.273 1 97.88 44 PHE B N 1
ATOM 3498 C CA . PHE B 1 44 ? 1.419 27.344 11.938 1 97.88 44 PHE B CA 1
ATOM 3499 C C . PHE B 1 44 ? 0.039 27.469 11.305 1 97.88 44 PHE B C 1
ATOM 3501 O O . PHE B 1 44 ? -0.978 27.297 11.977 1 97.88 44 PHE B O 1
ATOM 3508 N N . THR B 1 45 ? 0.027 27.703 10.008 1 98.06 45 THR B N 1
ATOM 3509 C CA . THR B 1 45 ? -1.22 27.797 9.258 1 98.06 45 THR B CA 1
ATOM 3510 C C . THR B 1 45 ? -1.088 27.109 7.902 1 98.06 45 THR B C 1
ATOM 3512 O O . THR B 1 45 ? -0.095 27.297 7.195 1 98.06 45 THR B O 1
ATOM 3515 N N . GLY B 1 46 ? -1.963 26.25 7.598 1 97.75 46 GLY B N 1
ATOM 3516 C CA . GLY B 1 46 ? -2.184 25.719 6.262 1 97.75 46 GLY B CA 1
ATOM 3517 C C . GLY B 1 46 ? -3.553 26.062 5.703 1 97.75 46 GLY B C 1
ATOM 3518 O O . GLY B 1 46 ? -4.543 26.062 6.438 1 97.75 46 GLY B O 1
ATOM 3519 N N . THR B 1 47 ? -3.592 26.375 4.324 1 97.19 47 THR B N 1
ATOM 3520 C CA . THR B 1 47 ? -4.895 26.719 3.771 1 97.19 47 THR B CA 1
ATOM 3521 C C . THR B 1 47 ? -4.953 26.406 2.277 1 97.19 47 THR B C 1
ATOM 3523 O O . THR B 1 47 ? -3.945 26.531 1.576 1 97.19 47 THR B O 1
ATOM 3526 N N . ASN B 1 48 ? -6.062 25.953 1.867 1 95.94 48 ASN B N 1
ATOM 3527 C CA . ASN B 1 48 ? -6.387 25.906 0.446 1 95.94 48 ASN B CA 1
ATOM 3528 C C . ASN B 1 48 ? -7.477 26.906 0.088 1 95.94 48 ASN B C 1
ATOM 3530 O O . ASN B 1 48 ? -8.172 26.75 -0.919 1 95.94 48 ASN B O 1
ATOM 3534 N N . LEU B 1 49 ? -7.652 27.875 1.01 1 93.81 49 LEU B N 1
ATOM 3535 C CA . LEU B 1 49 ? -8.602 28.984 0.893 1 93.81 49 LEU B CA 1
ATOM 3536 C C . LEU B 1 49 ? -10 28.531 1.334 1 93.81 49 LEU B C 1
ATOM 3538 O O . LEU B 1 49 ? -10.734 29.312 1.943 1 93.81 49 LEU B O 1
ATOM 3542 N N . ASP B 1 50 ? -10.391 27.312 1.124 1 94.19 50 ASP B N 1
ATOM 3543 C CA . ASP B 1 50 ? -11.68 26.781 1.572 1 94.19 50 ASP B CA 1
ATOM 3544 C C . ASP B 1 50 ? -11.586 26.25 3.002 1 94.19 50 ASP B C 1
ATOM 3546 O O . ASP B 1 50 ? -12.516 26.422 3.793 1 94.19 50 ASP B O 1
ATOM 3550 N N . THR B 1 51 ? -10.531 25.641 3.25 1 97.06 51 THR B N 1
ATOM 3551 C CA . THR B 1 51 ? -10.234 25.109 4.574 1 97.06 51 THR B CA 1
ATOM 3552 C C . THR B 1 51 ? -8.914 25.672 5.098 1 97.06 51 THR B C 1
ATOM 3554 O O . THR B 1 51 ? -7.914 25.703 4.379 1 97.06 51 THR B O 1
ATOM 3557 N N . THR B 1 52 ? -8.93 26.188 6.273 1 97.94 52 THR B N 1
ATOM 3558 C CA . THR B 1 52 ? -7.734 26.688 6.949 1 97.94 52 THR B CA 1
ATOM 3559 C C . THR B 1 52 ? -7.543 25.984 8.297 1 97.94 52 THR B C 1
ATOM 3561 O O . THR B 1 52 ? -8.484 25.859 9.078 1 97.94 52 THR B O 1
ATOM 3564 N N . ILE B 1 53 ? -6.391 25.469 8.555 1 98.12 53 ILE B N 1
ATOM 3565 C CA . ILE B 1 53 ? -6.055 24.828 9.828 1 98.12 53 ILE B CA 1
ATOM 3566 C C . ILE B 1 53 ? -4.906 25.594 10.492 1 98.12 53 ILE B C 1
ATOM 3568 O O . ILE B 1 53 ? -3.904 25.906 9.852 1 98.12 53 ILE B O 1
ATOM 3572 N N . LYS B 1 54 ? -5.07 25.891 11.734 1 97.81 54 LYS B N 1
ATOM 3573 C CA . LYS B 1 54 ? -4.07 26.594 12.531 1 97.81 54 LYS B CA 1
ATOM 3574 C C . LYS B 1 54 ? -3.727 25.812 13.797 1 97.81 54 LYS B C 1
ATOM 3576 O O . LYS B 1 54 ? -4.602 25.188 14.414 1 97.81 54 LYS B O 1
ATOM 3581 N N . THR B 1 55 ? -2.543 25.844 14.148 1 97.62 55 THR B N 1
ATOM 3582 C CA . THR B 1 55 ? -2.096 25.281 15.414 1 97.62 55 THR B CA 1
ATOM 3583 C C . THR B 1 55 ? -0.835 25.969 15.914 1 97.62 55 THR B C 1
ATOM 3585 O O . THR B 1 55 ? -0.295 26.844 15.234 1 97.62 55 THR B O 1
ATOM 3588 N N . SER B 1 56 ? -0.415 25.734 17.141 1 97.94 56 SER B N 1
ATOM 3589 C CA . SER B 1 56 ? 0.782 26.359 17.703 1 97.94 56 SER B CA 1
ATOM 3590 C C . SER B 1 56 ? 1.479 25.422 18.688 1 97.94 56 SER B C 1
ATOM 3592 O O . SER B 1 56 ? 0.859 24.5 19.219 1 97.94 56 SER B O 1
ATOM 3594 N N . ILE B 1 57 ? 2.686 25.609 18.812 1 98.31 57 ILE B N 1
ATOM 3595 C CA . ILE B 1 57 ? 3.467 24.891 19.797 1 98.31 57 ILE B CA 1
ATOM 3596 C C . ILE B 1 57 ? 4.367 25.859 20.562 1 98.31 57 ILE B C 1
ATOM 3598 O O . ILE B 1 57 ? 4.625 26.969 20.094 1 98.31 57 ILE B O 1
ATOM 3602 N N . ASP B 1 58 ? 4.832 25.391 21.719 1 98.12 58 ASP B N 1
ATOM 3603 C CA . ASP B 1 58 ? 5.758 26.188 22.516 1 98.12 58 ASP B CA 1
ATOM 3604 C C . ASP B 1 58 ? 7.168 26.141 21.938 1 98.12 58 ASP B C 1
ATOM 3606 O O . ASP B 1 58 ? 7.57 25.125 21.359 1 98.12 58 ASP B O 1
ATOM 3610 N N . VAL B 1 59 ? 7.789 27.234 22.078 1 97.94 59 VAL B N 1
ATOM 3611 C CA . VAL B 1 59 ? 9.18 27.344 21.656 1 97.94 59 VAL B CA 1
ATOM 3612 C C . VAL B 1 59 ? 10.102 27.266 22.891 1 97.94 59 VAL B C 1
ATOM 3614 O O . VAL B 1 59 ? 9.852 27.922 23.891 1 97.94 59 VAL B O 1
ATOM 3617 N N . ASN B 1 60 ? 11.078 26.484 22.828 1 96.88 60 ASN B N 1
ATOM 3618 C CA . ASN B 1 60 ? 11.977 26.281 23.953 1 96.88 60 ASN B CA 1
ATOM 3619 C C . ASN B 1 60 ? 12.93 27.453 24.141 1 96.88 60 ASN B C 1
ATOM 3621 O O . ASN B 1 60 ? 13.273 27.812 25.266 1 96.88 60 ASN B O 1
ATOM 3625 N N . GLU B 1 61 ? 13.398 28.016 23.062 1 96.88 61 GLU B N 1
ATOM 3626 C CA . GLU B 1 61 ? 14.281 29.188 23.047 1 96.88 61 GLU B CA 1
ATOM 3627 C C . GLU B 1 61 ? 14 30.094 21.859 1 96.88 61 GLU B C 1
ATOM 3629 O O . GLU B 1 61 ? 13.922 29.609 20.719 1 96.88 61 GLU B O 1
ATOM 3634 N N . VAL B 1 62 ? 13.797 31.391 22.141 1 97.06 62 VAL B N 1
ATOM 3635 C CA . VAL B 1 62 ? 13.602 32.375 21.078 1 97.06 62 VAL B CA 1
ATOM 3636 C C . VAL B 1 62 ? 14.781 33.344 21.031 1 97.06 62 VAL B C 1
ATOM 3638 O O . VAL B 1 62 ? 15 34.094 21.984 1 97.06 62 VAL B O 1
ATOM 3641 N N . ILE B 1 63 ? 15.477 33.312 20.016 1 96.69 63 ILE B N 1
ATOM 3642 C CA . ILE B 1 63 ? 16.562 34.281 19.812 1 96.69 63 ILE B CA 1
ATOM 3643 C C . ILE B 1 63 ? 16.078 35.438 18.938 1 96.69 63 ILE B C 1
ATOM 3645 O O . ILE B 1 63 ? 16.359 36.594 19.203 1 96.69 63 ILE B O 1
ATOM 3649 N N . ARG B 1 64 ? 15.344 35.125 17.859 1 96.19 64 ARG B N 1
ATOM 3650 C CA . ARG B 1 64 ? 14.781 36.094 16.938 1 96.19 64 ARG B CA 1
ATOM 3651 C C . ARG B 1 64 ? 13.422 35.656 16.422 1 96.19 64 ARG B C 1
ATOM 3653 O O . ARG B 1 64 ? 13.281 34.531 15.945 1 96.19 64 ARG B O 1
ATOM 3660 N N . GLU B 1 65 ? 12.453 36.531 16.484 1 96.19 65 GLU B N 1
ATOM 3661 C CA . GLU B 1 65 ? 11.133 36.281 15.914 1 96.19 65 GLU B CA 1
ATOM 3662 C C . GLU B 1 65 ? 11.141 36.438 14.398 1 96.19 65 GLU B C 1
ATOM 3664 O O . GLU B 1 65 ? 12.117 36.906 13.82 1 96.19 65 GLU B O 1
ATOM 3669 N N . GLY B 1 66 ? 10.078 36.031 13.734 1 93.56 66 GLY B N 1
ATOM 3670 C CA . GLY B 1 66 ? 9.93 36.156 12.297 1 93.56 66 GLY B CA 1
ATOM 3671 C C . GLY B 1 66 ? 8.828 35.281 11.727 1 93.56 66 GLY B C 1
ATOM 3672 O O . GLY B 1 66 ? 8.109 34.594 12.484 1 93.56 66 GLY B O 1
ATOM 3673 N N . GLU B 1 67 ? 8.609 35.406 10.445 1 94.69 67 GLU B N 1
ATOM 3674 C CA . GLU B 1 67 ? 7.609 34.594 9.758 1 94.69 67 GLU B CA 1
ATOM 3675 C C . GLU B 1 67 ? 8.109 34.125 8.391 1 94.69 67 GLU B C 1
ATOM 3677 O O . GLU B 1 67 ? 8.906 34.844 7.75 1 94.69 67 GLU B O 1
ATOM 3682 N N . ILE B 1 68 ? 7.66 33 7.98 1 95.44 68 ILE B N 1
ATOM 3683 C CA . ILE B 1 68 ? 8.055 32.438 6.695 1 95.44 68 ILE B CA 1
ATOM 3684 C C . ILE B 1 68 ? 6.941 31.531 6.152 1 95.44 68 ILE B C 1
ATOM 3686 O O . ILE B 1 68 ? 6.008 31.188 6.879 1 95.44 68 ILE B O 1
ATOM 3690 N N . ALA B 1 69 ? 7.023 31.219 4.867 1 96.81 69 ALA B N 1
ATOM 3691 C CA . ALA B 1 69 ? 6.25 30.172 4.207 1 96.81 69 ALA B CA 1
ATOM 3692 C C . ALA B 1 69 ? 7.164 29.125 3.578 1 96.81 69 ALA B C 1
ATOM 3694 O O . ALA B 1 69 ? 8.086 29.469 2.832 1 96.81 69 ALA B O 1
ATOM 3695 N N . PHE B 1 70 ? 6.895 27.891 3.906 1 96.88 70 PHE B N 1
ATOM 3696 C CA . PHE B 1 70 ? 7.836 26.891 3.432 1 96.88 70 PHE B CA 1
ATOM 3697 C C . PHE B 1 70 ? 7.094 25.641 2.945 1 96.88 70 PHE B C 1
ATOM 3699 O O . PHE B 1 70 ? 5.984 25.359 3.4 1 96.88 70 PHE B O 1
ATOM 3706 N N . SER B 1 71 ? 7.73 24.938 2.008 1 95.38 71 SER B N 1
ATOM 3707 C CA . SER B 1 71 ? 7.254 23.625 1.616 1 95.38 71 SER B CA 1
ATOM 3708 C C . SER B 1 71 ? 7.52 22.594 2.705 1 95.38 71 SER B C 1
ATOM 3710 O O . SER B 1 71 ? 8.617 22.531 3.262 1 95.38 71 SER B O 1
ATOM 3712 N N . TYR B 1 72 ? 6.586 21.703 2.93 1 97.06 72 TYR B N 1
ATOM 3713 C CA . TYR B 1 72 ? 6.664 20.938 4.164 1 97.06 72 TYR B CA 1
ATOM 3714 C C . TYR B 1 72 ? 7.125 19.5 3.885 1 97.06 72 TYR B C 1
ATOM 3716 O O . TYR B 1 72 ? 7.547 18.797 4.797 1 97.06 72 TYR B O 1
ATOM 3724 N N . SER B 1 73 ? 6.977 18.984 2.682 1 96.12 73 SER B N 1
ATOM 3725 C CA . SER B 1 73 ? 7.102 17.547 2.408 1 96.12 73 SER B CA 1
ATOM 3726 C C . SER B 1 73 ? 8.477 17.031 2.824 1 96.12 73 SER B C 1
ATOM 3728 O O . SER B 1 73 ? 8.57 16.047 3.559 1 96.12 73 SER B O 1
ATOM 3730 N N . ILE B 1 74 ? 9.547 17.656 2.383 1 97.06 74 ILE B N 1
ATOM 3731 C CA . ILE B 1 74 ? 10.906 17.219 2.678 1 97.06 74 ILE B CA 1
ATOM 3732 C C . ILE B 1 74 ? 11.195 17.391 4.168 1 97.06 74 ILE B C 1
ATOM 3734 O O . ILE B 1 74 ? 11.852 16.547 4.781 1 97.06 74 ILE B O 1
ATOM 3738 N N . ILE B 1 75 ? 10.711 18.453 4.707 1 98.12 75 ILE B N 1
ATOM 3739 C CA . ILE B 1 75 ? 10.914 18.734 6.125 1 98.12 75 ILE B CA 1
ATOM 3740 C C . ILE B 1 75 ? 10.219 17.656 6.965 1 98.12 75 ILE B C 1
ATOM 3742 O O . ILE B 1 75 ? 10.789 17.156 7.93 1 98.12 75 ILE B O 1
ATOM 3746 N N . ASP B 1 76 ? 9.047 17.375 6.59 1 97.88 76 ASP B N 1
ATOM 3747 C CA . ASP B 1 76 ? 8.289 16.312 7.262 1 97.88 76 ASP B CA 1
ATOM 3748 C C . ASP B 1 76 ? 9.07 15.008 7.293 1 97.88 76 ASP B C 1
ATOM 3750 O O . ASP B 1 76 ? 9.25 14.406 8.352 1 97.88 76 ASP B O 1
ATOM 3754 N N . GLU B 1 77 ? 9.5 14.57 6.152 1 97.69 77 GLU B N 1
ATOM 3755 C CA . GLU B 1 77 ? 10.266 13.328 6.039 1 97.69 77 GLU B CA 1
ATOM 3756 C C . GLU B 1 77 ? 11.523 13.375 6.891 1 97.69 77 GLU B C 1
ATOM 3758 O O . GLU B 1 77 ? 11.875 12.391 7.551 1 97.69 77 GLU B O 1
ATOM 3763 N N . TYR B 1 78 ? 12.289 14.516 6.848 1 97.94 78 TYR B N 1
ATOM 3764 C CA . TYR B 1 78 ? 13.531 14.672 7.598 1 97.94 78 TYR B CA 1
ATOM 3765 C C . TYR B 1 78 ? 13.273 14.594 9.102 1 97.94 78 TYR B C 1
ATOM 3767 O O . TYR B 1 78 ? 13.953 13.859 9.812 1 97.94 78 TYR B O 1
ATOM 3775 N N . LEU B 1 79 ? 12.266 15.312 9.531 1 98.25 79 LEU B N 1
ATOM 3776 C CA . LEU B 1 79 ? 11.945 15.328 10.961 1 98.25 79 LEU B CA 1
ATOM 3777 C C . LEU B 1 79 ? 11.562 13.938 11.445 1 98.25 79 LEU B C 1
ATOM 3779 O O . LEU B 1 79 ? 11.836 13.578 12.594 1 98.25 79 LEU B O 1
ATOM 3783 N N . LYS B 1 80 ? 10.938 13.188 10.648 1 97.5 80 LYS B N 1
ATOM 3784 C CA . LYS B 1 80 ? 10.539 11.82 11 1 97.5 80 LYS B CA 1
ATOM 3785 C C . LYS B 1 80 ? 11.766 10.922 11.148 1 97.5 80 LYS B C 1
ATOM 3787 O O . LYS B 1 80 ? 11.766 10 11.969 1 97.5 80 LYS B O 1
ATOM 3792 N N . GLU B 1 81 ? 12.719 11.156 10.344 1 96.19 81 GLU B N 1
ATOM 3793 C CA . GLU B 1 81 ? 13.875 10.266 10.266 1 96.19 81 GLU B CA 1
ATOM 3794 C C . GLU B 1 81 ? 14.859 10.539 11.398 1 96.19 81 GLU B C 1
ATOM 3796 O O . GLU B 1 81 ? 15.531 9.625 11.883 1 96.19 81 GLU B O 1
ATOM 3801 N N . ILE B 1 82 ? 15.016 11.773 11.844 1 96.75 82 ILE B N 1
ATOM 3802 C CA . ILE B 1 82 ? 16 12.086 12.875 1 96.75 82 ILE B CA 1
ATOM 3803 C C . ILE B 1 82 ? 15.422 11.766 14.25 1 96.75 82 ILE B C 1
ATOM 3805 O O . ILE B 1 82 ? 14.203 11.688 14.414 1 96.75 82 ILE B O 1
ATOM 3809 N N . LYS B 1 83 ? 16.328 11.641 15.25 1 93.75 83 LYS B N 1
ATOM 3810 C CA . LYS B 1 83 ? 15.898 11.211 16.578 1 93.75 83 LYS B CA 1
ATOM 3811 C C . LYS B 1 83 ? 16.188 12.281 17.625 1 93.75 83 LYS B C 1
ATOM 3813 O O . LYS B 1 83 ? 15.914 12.094 18.812 1 93.75 83 LYS B O 1
ATOM 3818 N N . ASP B 1 84 ? 16.703 13.352 17.203 1 96.31 84 ASP B N 1
ATOM 3819 C CA . ASP B 1 84 ? 17.016 14.438 18.125 1 96.31 84 ASP B CA 1
ATOM 3820 C C . ASP B 1 84 ? 15.758 14.914 18.859 1 96.31 84 ASP B C 1
ATOM 3822 O O . ASP B 1 84 ? 14.672 14.961 18.266 1 96.31 84 ASP B O 1
ATOM 3826 N N . GLU B 1 85 ? 15.945 15.297 20.031 1 97.62 85 GLU B N 1
ATOM 3827 C CA . GLU B 1 85 ? 14.812 15.797 20.812 1 97.62 85 GLU B CA 1
ATOM 3828 C C . GLU B 1 85 ? 14.43 17.203 20.375 1 97.62 85 GLU B C 1
ATOM 3830 O O . GLU B 1 85 ? 13.242 17.547 20.312 1 97.62 85 GLU B O 1
ATOM 3835 N N . PHE B 1 86 ? 15.484 18.047 20.141 1 98.25 86 PHE B N 1
ATOM 3836 C CA . PHE B 1 86 ? 15.266 19.438 19.766 1 98.25 86 PHE B CA 1
ATOM 3837 C C . PHE B 1 86 ? 15.945 19.734 18.422 1 98.25 86 PHE B C 1
ATOM 3839 O O . PHE B 1 86 ? 16.938 19.094 18.062 1 98.25 86 PHE B O 1
ATOM 3846 N N . VAL B 1 87 ? 15.391 20.703 17.75 1 98.5 87 VAL B N 1
ATOM 3847 C CA . VAL B 1 87 ? 16.016 21.234 16.547 1 98.5 87 VAL B CA 1
ATOM 3848 C C . VAL B 1 87 ? 16.016 22.75 16.594 1 98.5 87 VAL B C 1
ATOM 3850 O O . VAL B 1 87 ? 15.164 23.359 17.25 1 98.5 87 VAL B O 1
ATOM 3853 N N . VAL B 1 88 ? 16.953 23.328 15.93 1 98.5 88 VAL B N 1
ATOM 3854 C CA . VAL B 1 88 ? 17.047 24.781 15.82 1 98.5 88 VAL B CA 1
ATOM 3855 C C . VAL B 1 88 ? 16.609 25.219 14.438 1 98.5 88 VAL B C 1
ATOM 3857 O O . VAL B 1 88 ? 17.062 24.688 13.422 1 98.5 88 VAL B O 1
ATOM 3860 N N . LEU B 1 89 ? 15.672 26.125 14.391 1 98.38 89 LEU B N 1
ATOM 3861 C CA . LEU B 1 89 ? 15.211 26.766 13.156 1 98.38 89 LEU B CA 1
ATOM 3862 C C . LEU B 1 89 ? 15.797 28.156 13.023 1 98.38 89 LEU B C 1
ATOM 3864 O O . LEU B 1 89 ? 15.625 29 13.914 1 98.38 89 LEU B O 1
ATOM 3868 N N . ARG B 1 90 ? 16.469 28.359 11.922 1 97.69 90 ARG B N 1
ATOM 3869 C CA . ARG B 1 90 ? 17.078 29.672 11.68 1 97.69 90 ARG B CA 1
ATOM 3870 C C . ARG B 1 90 ? 16.859 30.109 10.242 1 97.69 90 ARG B C 1
ATOM 3872 O O . ARG B 1 90 ? 17.141 29.359 9.305 1 97.69 90 ARG B O 1
ATOM 3879 N N . VAL B 1 91 ? 16.328 31.312 10.062 1 96.25 91 VAL B N 1
ATOM 3880 C CA . VAL B 1 91 ? 16.141 31.859 8.719 1 96.25 91 VAL B CA 1
ATOM 3881 C C . VAL B 1 91 ? 17.234 32.906 8.43 1 96.25 91 VAL B C 1
ATOM 3883 O O . VAL B 1 91 ? 17.469 33.812 9.234 1 96.25 91 VAL B O 1
ATOM 3886 N N . GLU B 1 92 ? 17.875 32.625 7.293 1 92.12 92 GLU B N 1
ATOM 3887 C CA . GLU B 1 92 ? 18.922 33.562 6.855 1 92.12 92 GLU B CA 1
ATOM 3888 C C . GLU B 1 92 ? 18.547 34.219 5.531 1 92.12 92 GLU B C 1
ATOM 3890 O O . GLU B 1 92 ? 17.969 33.594 4.652 1 92.12 92 GLU B O 1
ATOM 3895 N N . ASN B 1 93 ? 18.938 35.531 5.352 1 85.69 93 ASN B N 1
ATOM 3896 C CA . ASN B 1 93 ? 18.75 36.344 4.148 1 85.69 93 ASN B CA 1
ATOM 3897 C C . ASN B 1 93 ? 17.297 36.344 3.713 1 85.69 93 ASN B C 1
ATOM 3899 O O . ASN B 1 93 ? 16.984 36.688 2.566 1 85.69 93 ASN B O 1
ATOM 3903 N N . GLY B 1 94 ? 16.438 35.875 4.469 1 81.62 94 GLY B N 1
ATOM 3904 C CA . GLY B 1 94 ? 15 35.938 4.246 1 81.62 94 GLY B CA 1
ATOM 3905 C C . GLY B 1 94 ? 14.5 34.844 3.297 1 81.62 94 GLY B C 1
ATOM 3906 O O . GLY B 1 94 ? 13.297 34.719 3.068 1 81.62 94 GLY B O 1
ATOM 3907 N N . ASN B 1 95 ? 15.445 34 2.867 1 89.75 95 ASN B N 1
ATOM 3908 C CA . ASN B 1 95 ? 14.977 33.094 1.837 1 89.75 95 ASN B CA 1
ATOM 3909 C C . ASN B 1 95 ? 15.5 31.672 2.062 1 89.75 95 ASN B C 1
ATOM 3911 O O . ASN B 1 95 ? 15.281 30.781 1.24 1 89.75 95 ASN B O 1
ATOM 3915 N N . ILE B 1 96 ? 16.203 31.484 3.207 1 96.06 96 ILE B N 1
ATOM 3916 C CA . ILE B 1 96 ? 16.703 30.141 3.484 1 96.06 96 ILE B CA 1
ATOM 3917 C C . ILE B 1 96 ? 16.391 29.75 4.926 1 96.06 96 ILE B C 1
ATOM 3919 O O . ILE B 1 96 ? 16.766 30.469 5.863 1 96.06 96 ILE B O 1
ATOM 3923 N N . LEU B 1 97 ? 15.742 28.703 5.117 1 97.56 97 LEU B N 1
ATOM 3924 C CA . LEU B 1 97 ? 15.484 28.125 6.434 1 97.56 97 LEU B CA 1
ATOM 3925 C C . LEU B 1 97 ? 16.484 27.031 6.754 1 97.56 97 LEU B C 1
ATOM 3927 O O . LEU B 1 97 ? 16.625 26.062 5.988 1 97.56 97 LEU B O 1
ATOM 3931 N N . PHE B 1 98 ? 17.188 27.188 7.836 1 98.12 98 PHE B N 1
ATOM 3932 C CA . PHE B 1 98 ? 18.062 26.156 8.367 1 98.12 98 PHE B CA 1
ATOM 3933 C C . PHE B 1 98 ? 17.375 25.359 9.461 1 98.12 98 PHE B C 1
ATOM 3935 O O . PHE B 1 98 ? 16.75 25.938 10.359 1 98.12 98 PHE B O 1
ATOM 3942 N N . ILE B 1 99 ? 17.422 24.094 9.383 1 98.38 99 ILE B N 1
ATOM 3943 C CA . ILE B 1 99 ? 17.062 23.203 10.484 1 98.38 99 ILE B CA 1
ATOM 3944 C C . ILE B 1 99 ? 18.312 22.438 10.938 1 98.38 99 ILE B C 1
ATOM 3946 O O . ILE B 1 99 ? 18.875 21.656 10.172 1 98.38 99 ILE B O 1
ATOM 3950 N N . GLU B 1 100 ? 18.641 22.625 12.164 1 97.94 100 GLU B N 1
ATOM 3951 C CA . GLU B 1 100 ? 19.953 22.141 12.625 1 97.94 100 GLU B CA 1
ATOM 3952 C C . GLU B 1 100 ? 19.797 21.203 13.82 1 97.94 100 GLU B C 1
ATOM 3954 O O . GLU B 1 100 ? 18.969 21.453 14.703 1 97.94 100 GLU B O 1
ATOM 3959 N N . THR B 1 101 ? 20.5 20.156 13.789 1 96.31 101 THR B N 1
ATOM 3960 C CA . THR B 1 101 ? 20.719 19.25 14.914 1 96.31 101 THR B CA 1
ATOM 3961 C C . THR B 1 101 ? 22.172 19.281 15.367 1 96.31 101 THR B C 1
ATOM 3963 O O . THR B 1 101 ? 22.922 20.203 15.008 1 96.31 101 THR B O 1
ATOM 3966 N N . GLU B 1 102 ? 22.5 18.328 16.281 1 91.31 102 GLU B N 1
ATOM 3967 C CA . GLU B 1 102 ? 23.859 18.312 16.812 1 91.31 102 GLU B CA 1
ATOM 3968 C C . GLU B 1 102 ? 24.875 18.016 15.711 1 91.31 102 GLU B C 1
ATOM 3970 O O . GLU B 1 102 ? 25.953 18.609 15.656 1 91.31 102 GLU B O 1
ATOM 3975 N N . ASP B 1 103 ? 24.5 17.203 14.789 1 90.94 103 ASP B N 1
ATOM 3976 C CA . ASP B 1 103 ? 25.5 16.703 13.844 1 90.94 103 ASP B CA 1
ATOM 3977 C C . ASP B 1 103 ? 25.062 16.969 12.406 1 90.94 103 ASP B C 1
ATOM 3979 O O . ASP B 1 103 ? 25.688 16.469 11.469 1 90.94 103 ASP B O 1
ATOM 3983 N N . SER B 1 104 ? 23.953 17.734 12.25 1 95.06 104 SER B N 1
ATOM 3984 C CA . SER B 1 104 ? 23.438 17.891 10.891 1 95.06 104 SER B CA 1
ATOM 3985 C C . SER B 1 104 ? 22.891 19.297 10.68 1 95.06 104 SER B C 1
ATOM 3987 O O . SER B 1 104 ? 22.328 19.906 11.594 1 95.06 104 SER B O 1
ATOM 3989 N N . THR B 1 105 ? 23.125 19.781 9.508 1 97.25 105 THR B N 1
ATOM 3990 C CA . THR B 1 105 ? 22.531 21.047 9.055 1 97.25 105 THR B CA 1
ATOM 3991 C C . THR B 1 105 ? 21.812 20.859 7.73 1 97.25 105 THR B C 1
ATOM 3993 O O . THR B 1 105 ? 22.359 20.297 6.781 1 97.25 105 THR B O 1
ATOM 3996 N N . THR B 1 106 ? 20.594 21.25 7.746 1 98.19 106 THR B N 1
ATOM 3997 C CA . THR B 1 106 ? 19.812 21.219 6.52 1 98.19 106 THR B CA 1
ATOM 3998 C C . THR B 1 106 ? 19.328 22.609 6.148 1 98.19 106 THR B C 1
ATOM 4000 O O . THR B 1 106 ? 19.125 23.469 7.02 1 98.19 106 THR B O 1
ATOM 4003 N N . GLU B 1 107 ? 19.188 22.828 4.848 1 97.81 107 GLU B N 1
ATOM 4004 C CA . GLU B 1 107 ? 18.75 24.109 4.301 1 97.81 107 GLU B CA 1
ATOM 4005 C C . GLU B 1 107 ? 17.562 23.922 3.361 1 97.81 107 GLU B C 1
ATOM 4007 O O . GLU B 1 107 ? 17.547 23.016 2.537 1 97.81 107 GLU B O 1
ATOM 4012 N N . TYR B 1 108 ? 16.641 24.859 3.482 1 97.56 108 TYR B N 1
ATOM 4013 C CA . TYR B 1 108 ? 15.438 24.828 2.652 1 97.56 108 TYR B CA 1
ATOM 4014 C C . TYR B 1 108 ? 15.125 26.203 2.076 1 97.56 108 TYR B C 1
ATOM 4016 O O . TYR B 1 108 ? 15.188 27.203 2.789 1 97.56 108 TYR B O 1
ATOM 4024 N N . ASP B 1 109 ? 14.734 26.203 0.841 1 95 109 ASP B N 1
ATOM 4025 C CA . ASP B 1 109 ? 14.211 27.438 0.282 1 95 109 ASP B CA 1
ATOM 4026 C C . ASP B 1 109 ? 12.836 27.766 0.869 1 95 109 ASP B C 1
ATOM 4028 O O . ASP B 1 109 ? 12 26.875 1.043 1 95 109 ASP B O 1
ATOM 4032 N N . VAL B 1 110 ? 12.719 29 1.222 1 94.62 110 VAL B N 1
ATOM 4033 C CA . VAL B 1 110 ? 11.422 29.406 1.75 1 94.62 110 VAL B CA 1
ATOM 4034 C C . VAL B 1 110 ? 10.93 30.641 1.013 1 94.62 110 VAL B C 1
ATOM 4036 O O . VAL B 1 110 ? 11.688 31.266 0.265 1 94.62 110 VAL B O 1
ATOM 4039 N N . HIS B 1 111 ? 9.656 30.922 1.136 1 90.88 111 HIS B N 1
ATOM 4040 C CA . HIS B 1 111 ? 9.031 32.125 0.562 1 90.88 111 HIS B CA 1
ATOM 4041 C C . HIS B 1 111 ? 8.719 33.156 1.64 1 90.88 111 HIS B C 1
ATOM 4043 O O . HIS B 1 111 ? 8.555 32.812 2.811 1 90.88 111 HIS B O 1
ATOM 4049 N N . SER B 1 112 ? 8.695 34.406 1.088 1 89.31 112 SER B N 1
ATOM 4050 C CA . SER B 1 112 ? 8.195 35.469 1.978 1 89.31 112 SER B CA 1
ATOM 4051 C C . SER B 1 112 ? 6.73 35.219 2.338 1 89.31 112 SER B C 1
ATOM 4053 O O . SER B 1 112 ? 5.938 34.812 1.491 1 89.31 112 SER B O 1
ATOM 4055 N N . ALA B 1 113 ? 6.441 35.5 3.523 1 89.94 113 ALA B N 1
ATOM 4056 C CA . ALA B 1 113 ? 5.098 35.25 4.039 1 89.94 113 ALA B CA 1
ATOM 4057 C C . ALA B 1 113 ? 4.137 36.375 3.605 1 89.94 113 ALA B C 1
ATOM 4059 O O . ALA B 1 113 ? 2.93 36.281 3.83 1 89.94 113 ALA B O 1
ATOM 4060 N N . GLU B 1 114 ? 4.609 37.344 2.992 1 88.06 114 GLU B N 1
ATOM 4061 C CA . GLU B 1 114 ? 3.83 38.531 2.727 1 88.06 114 GLU B CA 1
ATOM 4062 C C . GLU B 1 114 ? 2.594 38.219 1.889 1 88.06 114 GLU B C 1
ATOM 4064 O O . GLU B 1 114 ? 1.522 38.781 2.119 1 88.06 114 GLU B O 1
ATOM 4069 N N . ASP B 1 115 ? 2.691 37.281 1.033 1 89.5 115 ASP B N 1
ATOM 4070 C CA . ASP B 1 115 ? 1.593 37 0.115 1 89.5 115 ASP B CA 1
ATOM 4071 C C . ASP B 1 115 ? 0.727 35.875 0.628 1 89.5 115 ASP B C 1
ATOM 4073 O O . ASP B 1 115 ? -0.214 35.438 -0.046 1 89.5 115 ASP B O 1
ATOM 4077 N N . TYR B 1 116 ? 1.021 35.406 1.753 1 95.06 116 TYR B N 1
ATOM 4078 C CA . TYR B 1 116 ? 0.206 34.312 2.291 1 95.06 116 TYR B CA 1
ATOM 4079 C C . TYR B 1 116 ? -1.157 34.812 2.738 1 95.06 116 TYR B C 1
ATOM 4081 O O . TYR B 1 116 ? -1.257 35.906 3.342 1 95.06 116 TYR B O 1
ATOM 4089 N N . PRO B 1 117 ? -2.209 34.125 2.49 1 93.69 117 PRO B N 1
ATOM 4090 C CA . PRO B 1 117 ? -3.537 34.562 2.912 1 93.69 117 PRO B CA 1
ATOM 4091 C C . PRO B 1 117 ? -3.629 34.812 4.418 1 93.69 117 PRO B C 1
ATOM 4093 O O . PRO B 1 117 ? -3.148 33.969 5.207 1 93.69 117 PRO B O 1
ATOM 4096 N N . ASN B 1 118 ? -4.184 35.875 4.863 1 88.62 118 ASN B N 1
ATOM 4097 C CA . ASN B 1 118 ? -4.211 36.25 6.277 1 88.62 118 ASN B CA 1
ATOM 4098 C C . ASN B 1 118 ? -5.637 36.438 6.781 1 88.62 118 ASN B C 1
ATOM 4100 O O . ASN B 1 118 ? -5.859 37.062 7.809 1 88.62 118 ASN B O 1
ATOM 4104 N N . THR B 1 119 ? -6.566 35.875 6.16 1 84.75 119 THR B N 1
ATOM 4105 C CA . THR B 1 119 ? -7.984 36.062 6.445 1 84.75 119 THR B CA 1
ATOM 4106 C C . THR B 1 119 ? -8.305 35.656 7.879 1 84.75 119 THR B C 1
ATOM 4108 O O . THR B 1 119 ? -9.141 36.281 8.531 1 84.75 119 THR B O 1
ATOM 4111 N N . PHE B 1 120 ? -7.598 34.719 8.461 1 84.75 120 PHE B N 1
ATOM 4112 C CA . PHE B 1 120 ? -7.965 34.188 9.766 1 84.75 120 PHE B CA 1
ATOM 4113 C C . PHE B 1 120 ? -6.824 34.344 10.766 1 84.75 120 PHE B C 1
ATOM 4115 O O . PHE B 1 120 ? -6.637 33.5 11.648 1 84.75 120 PHE B O 1
ATOM 4122 N N . GLU B 1 121 ? -6.059 35.312 10.602 1 83.19 121 GLU B N 1
ATOM 4123 C CA . GLU B 1 121 ? -4.906 35.531 11.469 1 83.19 121 GLU B CA 1
ATOM 4124 C C . GLU B 1 121 ? -5.34 35.844 12.898 1 83.19 121 GLU B C 1
ATOM 4126 O O . GLU B 1 121 ? -4.758 35.312 13.852 1 83.19 121 GLU B O 1
ATOM 4131 N N . ASN B 1 122 ? -6.395 36.625 13.047 1 84.38 122 ASN B N 1
ATOM 4132 C CA . ASN B 1 122 ? -6.828 37.031 14.375 1 84.38 122 ASN B CA 1
ATOM 4133 C C . ASN B 1 122 ? -8.25 36.562 14.672 1 84.38 122 ASN B C 1
ATOM 4135 O O . ASN B 1 122 ? -9.125 37.375 14.961 1 84.38 122 ASN B O 1
ATOM 4139 N N . VAL B 1 123 ? -8.406 35.312 14.727 1 87.5 123 VAL B N 1
ATOM 4140 C CA . VAL B 1 123 ? -9.742 34.781 14.961 1 87.5 123 VAL B CA 1
ATOM 4141 C C . VAL B 1 123 ? -9.984 34.656 16.469 1 87.5 123 VAL B C 1
ATOM 4143 O O . VAL B 1 123 ? -9.18 34.031 17.188 1 87.5 123 VAL B O 1
ATOM 4146 N N . VAL B 1 124 ? -11.062 35.281 16.906 1 88 124 VAL B N 1
ATOM 4147 C CA . VAL B 1 124 ? -11.555 35.125 18.266 1 88 124 VAL B CA 1
ATOM 4148 C C . VAL B 1 124 ? -12.961 34.531 18.25 1 88 124 VAL B C 1
ATOM 4150 O O . VAL B 1 124 ? -13.891 35.125 17.719 1 88 124 VAL B O 1
ATOM 4153 N N . LEU B 1 125 ? -13.023 33.375 18.797 1 91.94 125 LEU B N 1
ATOM 4154 C CA . LEU B 1 125 ? -14.32 32.688 18.781 1 91.94 125 LEU B CA 1
ATOM 4155 C C . LEU B 1 125 ? -15.258 33.281 19.828 1 91.94 125 LEU B C 1
ATOM 4157 O O . LEU B 1 125 ? -14.867 33.5 20.969 1 91.94 125 LEU B O 1
ATOM 4161 N N . ASN B 1 126 ? -16.406 33.594 19.391 1 92.81 126 ASN B N 1
ATOM 4162 C CA . ASN B 1 126 ? -17.469 34.094 20.25 1 92.81 126 ASN B CA 1
ATOM 4163 C C . ASN B 1 126 ? -18.328 32.969 20.797 1 92.81 126 ASN B C 1
ATOM 4165 O O . ASN B 1 126 ? -18.891 32.188 20.031 1 92.81 126 ASN B O 1
ATOM 4169 N N . GLU B 1 127 ? -18.5 32.938 22.062 1 91.69 127 GLU B N 1
ATOM 4170 C CA . GLU B 1 127 ? -19.266 31.891 22.719 1 91.69 127 GLU B CA 1
ATOM 4171 C C . GLU B 1 127 ? -20.719 31.891 22.25 1 91.69 127 GLU B C 1
ATOM 4173 O O . GLU B 1 127 ? -21.391 30.859 22.25 1 91.69 127 GLU B O 1
ATOM 4178 N N . ASN B 1 128 ? -21.156 33 21.781 1 91.19 128 ASN B N 1
ATOM 4179 C CA . ASN B 1 128 ? -22.516 33.094 21.281 1 91.19 128 ASN B CA 1
ATOM 4180 C C . ASN B 1 128 ? -22.688 32.312 19.984 1 91.19 128 ASN B C 1
ATOM 4182 O O . ASN B 1 128 ? -23.812 32 19.578 1 91.19 128 ASN B O 1
ATOM 4186 N N . ASN B 1 129 ? -21.609 32.031 19.422 1 93.81 129 ASN B N 1
ATOM 4187 C CA . ASN B 1 129 ? -21.656 31.312 18.156 1 93.81 129 ASN B CA 1
ATOM 4188 C C . ASN B 1 129 ? -21.391 29.828 18.359 1 93.81 129 ASN B C 1
ATOM 4190 O O . ASN B 1 129 ? -21.281 29.078 17.391 1 93.81 129 ASN B O 1
ATOM 4194 N N . PHE B 1 130 ? -21.359 29.438 19.641 1 94.25 130 PHE B N 1
ATOM 4195 C CA . PHE B 1 130 ? -21.172 28.031 19.969 1 94.25 130 PHE B CA 1
ATOM 4196 C C . PHE B 1 130 ? -22.359 27.203 19.516 1 94.25 130 PHE B C 1
ATOM 4198 O O . PHE B 1 130 ? -23.516 27.625 19.688 1 94.25 130 PHE B O 1
ATOM 4205 N N . LYS B 1 131 ? -22.078 26.078 19.016 1 93.94 131 LYS B N 1
ATOM 4206 C CA . LYS B 1 131 ? -23.172 25.203 18.562 1 93.94 131 LYS B CA 1
ATOM 4207 C C . LYS B 1 131 ? -23.219 23.906 19.375 1 93.94 131 LYS B C 1
ATOM 4209 O O . LYS B 1 131 ? -24.188 23.656 20.094 1 93.94 131 LYS B O 1
ATOM 4214 N N . PHE B 1 132 ? -22.094 23.156 19.359 1 94.12 132 PHE B N 1
ATOM 4215 C CA . PHE B 1 132 ? -22.062 21.922 20.125 1 94.12 132 PHE B CA 1
ATOM 4216 C C . PHE B 1 132 ? -20.609 21.469 20.344 1 94.12 132 PHE B C 1
ATOM 4218 O O . PHE B 1 132 ? -19.688 22.078 19.828 1 94.12 132 PHE B O 1
ATOM 4225 N N . GLU B 1 133 ? -20.391 20.469 21.141 1 94.5 133 GLU B N 1
ATOM 4226 C CA . GLU B 1 133 ? -19.109 19.828 21.344 1 94.5 133 GLU B CA 1
ATOM 4227 C C . GLU B 1 133 ? -19.266 18.312 21.422 1 94.5 133 GLU B C 1
ATOM 4229 O O . GLU B 1 133 ? -20.328 17.812 21.781 1 94.5 133 GLU B O 1
ATOM 4234 N N . MET B 1 134 ? -18.281 17.672 21.078 1 94.69 134 MET B N 1
ATOM 4235 C CA . MET B 1 134 ? -18.297 16.219 21.078 1 94.69 134 MET B CA 1
ATOM 4236 C C . MET B 1 134 ? -16.875 15.664 21.234 1 94.69 134 MET B C 1
ATOM 4238 O O . MET B 1 134 ? -15.914 16.281 20.766 1 94.69 134 MET B O 1
ATOM 4242 N N . PRO B 1 135 ? -16.812 14.508 21.922 1 96.31 135 PRO B N 1
ATOM 4243 C CA . PRO B 1 135 ? -15.5 13.859 21.938 1 96.31 135 PRO B CA 1
ATOM 4244 C C . PRO B 1 135 ? -14.977 13.555 20.547 1 96.31 135 PRO B C 1
ATOM 4246 O O . PRO B 1 135 ? -15.75 13.195 19.656 1 96.31 135 PRO B O 1
ATOM 4249 N N . SER B 1 136 ? -13.68 13.633 20.375 1 97.56 136 SER B N 1
ATOM 4250 C CA . SER B 1 136 ? -13.039 13.469 19.078 1 97.56 136 SER B CA 1
ATOM 4251 C C . SER B 1 136 ? -13.367 12.109 18.469 1 97.56 136 SER B C 1
ATOM 4253 O O . SER B 1 136 ? -13.711 12.016 17.281 1 97.56 136 SER B O 1
ATOM 4255 N N . GLN B 1 137 ? -13.328 11.016 19.219 1 96.94 137 GLN B N 1
ATOM 4256 C CA . GLN B 1 137 ? -13.57 9.664 18.703 1 96.94 137 GLN B CA 1
ATOM 4257 C C . GLN B 1 137 ? -15 9.523 18.188 1 96.94 137 GLN B C 1
ATOM 4259 O O . GLN B 1 137 ? -15.242 8.883 17.172 1 96.94 137 GLN B O 1
ATOM 4264 N N . GLU B 1 138 ? -15.898 10.125 18.891 1 96.62 138 GLU B N 1
ATOM 4265 C CA . GLU B 1 138 ? -17.297 10.078 18.484 1 96.62 138 GLU B CA 1
ATOM 4266 C C . GLU B 1 138 ? -17.5 10.828 17.172 1 96.62 138 GLU B C 1
ATOM 4268 O O . GLU B 1 138 ? -18.203 10.344 16.281 1 96.62 138 GLU B O 1
ATOM 4273 N N . LEU B 1 139 ? -16.906 11.984 17.109 1 97.62 139 LEU B N 1
ATOM 4274 C CA . LEU B 1 139 ? -17.047 12.789 15.898 1 97.62 139 LEU B CA 1
ATOM 4275 C C . LEU B 1 139 ? -16.453 12.055 14.688 1 97.62 139 LEU B C 1
ATOM 4277 O O . LEU B 1 139 ? -17.062 12.039 13.617 1 97.62 139 LEU B O 1
ATOM 4281 N N . VAL B 1 140 ? -15.32 11.438 14.852 1 97.81 140 VAL B N 1
ATOM 4282 C CA . VAL B 1 140 ? -14.68 10.672 13.789 1 97.81 140 VAL B CA 1
ATOM 4283 C C . VAL B 1 140 ? -15.594 9.539 13.344 1 97.81 140 VAL B C 1
ATOM 4285 O O . VAL B 1 140 ? -15.828 9.352 12.148 1 97.81 140 VAL B O 1
ATOM 4288 N N . ASN B 1 141 ? -16.094 8.836 14.312 1 97.56 141 ASN B N 1
ATOM 4289 C CA . ASN B 1 141 ? -16.984 7.723 14.008 1 97.56 141 ASN B CA 1
ATOM 4290 C C . ASN B 1 141 ? -18.188 8.172 13.188 1 97.56 141 ASN B C 1
ATOM 4292 O O . ASN B 1 141 ? -18.547 7.539 12.195 1 97.56 141 ASN B O 1
ATOM 4296 N N . ILE B 1 142 ? -18.75 9.258 13.562 1 98.31 142 ILE B N 1
ATOM 4297 C CA . ILE B 1 142 ? -19.938 9.789 12.891 1 98.31 142 ILE B CA 1
ATOM 4298 C C . ILE B 1 142 ? -19.578 10.195 11.461 1 98.31 142 ILE B C 1
ATOM 4300 O O . ILE B 1 142 ? -20.25 9.797 10.508 1 98.31 142 ILE B O 1
ATOM 4304 N N . PHE B 1 143 ? -18.5 10.914 11.344 1 98.69 143 PHE B N 1
ATOM 4305 C CA . PHE B 1 143 ? -18.094 11.414 10.039 1 98.69 143 PHE B CA 1
ATOM 4306 C C . PHE B 1 143 ? -17.766 10.258 9.102 1 98.69 143 PHE B C 1
ATOM 4308 O O . PHE B 1 143 ? -18.156 10.266 7.93 1 98.69 143 PHE B O 1
ATOM 4315 N N . GLU B 1 144 ? -17.062 9.281 9.57 1 98.25 144 GLU B N 1
ATOM 4316 C CA . GLU B 1 144 ? -16.703 8.133 8.75 1 98.25 144 GLU B CA 1
ATOM 4317 C C . GLU B 1 144 ? -17.953 7.359 8.312 1 98.25 144 GLU B C 1
ATOM 4319 O O . GLU B 1 144 ? -18 6.832 7.199 1 98.25 144 GLU B O 1
ATOM 4324 N N . LYS B 1 145 ? -18.922 7.293 9.164 1 98.5 145 LYS B N 1
ATOM 4325 C CA . LYS B 1 145 ? -20.156 6.539 8.914 1 98.5 145 LYS B CA 1
ATOM 4326 C C . LYS B 1 145 ? -21.047 7.266 7.906 1 98.5 145 LYS B C 1
ATOM 4328 O O . LYS B 1 145 ? -21.984 6.684 7.371 1 98.5 145 LYS B O 1
ATOM 4333 N N . VAL B 1 146 ? -20.719 8.508 7.594 1 98.81 146 VAL B N 1
ATOM 4334 C CA . VAL B 1 146 ? -21.656 9.281 6.789 1 98.81 146 VAL B CA 1
ATOM 4335 C C . VAL B 1 146 ? -20.969 9.75 5.508 1 98.81 146 VAL B C 1
ATOM 4337 O O . VAL B 1 146 ? -21.594 9.797 4.445 1 98.81 146 VAL B O 1
ATOM 4340 N N . LEU B 1 147 ? -19.688 10 5.547 1 98.75 147 LEU B N 1
ATOM 4341 C CA . LEU B 1 147 ? -18.938 10.688 4.496 1 98.75 147 LEU B CA 1
ATOM 4342 C C . LEU B 1 147 ? -19 9.898 3.191 1 98.75 147 LEU B C 1
ATOM 4344 O O . LEU B 1 147 ? -19.062 10.484 2.109 1 98.75 147 LEU B O 1
ATOM 4348 N N . PHE B 1 148 ? -19.031 8.641 3.223 1 98.06 148 PHE B N 1
ATOM 4349 C CA . PHE B 1 148 ? -18.844 7.773 2.062 1 98.06 148 PHE B CA 1
ATOM 4350 C C . PHE B 1 148 ? -19.969 7.949 1.06 1 98.06 148 PHE B C 1
ATOM 4352 O O . PHE B 1 148 ? -19.844 7.586 -0.11 1 98.06 148 PHE B O 1
ATOM 4359 N N . SER B 1 149 ? -21.125 8.492 1.415 1 98.5 149 SER B N 1
ATOM 4360 C CA . SER B 1 149 ? -22.266 8.641 0.518 1 98.5 149 SER B CA 1
ATOM 4361 C C . SER B 1 149 ? -22.266 10.008 -0.154 1 98.5 149 SER B C 1
ATOM 4363 O O . SER B 1 149 ? -23.125 10.297 -0.988 1 98.5 149 SER B O 1
ATOM 4365 N N . ALA B 1 150 ? -21.344 10.891 0.264 1 98.69 150 ALA B N 1
ATOM 4366 C CA . ALA B 1 150 ? -21.266 12.211 -0.346 1 98.69 150 ALA B CA 1
ATOM 4367 C C . ALA B 1 150 ? -20.875 12.117 -1.816 1 98.69 150 ALA B C 1
ATOM 4369 O O . ALA B 1 150 ? -20.188 11.18 -2.223 1 98.69 150 ALA B O 1
ATOM 4370 N N . ASP B 1 151 ? -21.281 13.062 -2.586 1 98.19 151 ASP B N 1
ATOM 4371 C CA . ASP B 1 151 ? -21 13.07 -4.016 1 98.19 151 ASP B CA 1
ATOM 4372 C C . ASP B 1 151 ? -19.578 13.562 -4.285 1 98.19 151 ASP B C 1
ATOM 4374 O O . ASP B 1 151 ? -18.859 13.93 -3.354 1 98.19 151 ASP B O 1
ATOM 4378 N N . THR B 1 152 ? -19.234 13.5 -5.512 1 96.31 152 THR B N 1
ATOM 4379 C CA . THR B 1 152 ? -17.906 13.969 -5.938 1 96.31 152 THR B CA 1
ATOM 4380 C C . THR B 1 152 ? -17.891 15.492 -6.043 1 96.31 152 THR B C 1
ATOM 4382 O O . THR B 1 152 ? -18.922 16.141 -5.867 1 96.31 152 THR B O 1
ATOM 4385 N N . SER B 1 153 ? -16.781 15.984 -6.312 1 94.56 153 SER B N 1
ATOM 4386 C CA . SER B 1 153 ? -16.594 17.422 -6.387 1 94.56 153 SER B CA 1
ATOM 4387 C C . SER B 1 153 ? -17.328 18.016 -7.59 1 94.56 153 SER B C 1
ATOM 4389 O O . SER B 1 153 ? -17.547 19.234 -7.656 1 94.56 153 SER B O 1
ATOM 4391 N N . ASP B 1 154 ? -17.766 17.219 -8.469 1 95.44 154 ASP B N 1
ATOM 4392 C CA . ASP B 1 154 ? -18.516 17.672 -9.633 1 95.44 154 ASP B CA 1
ATOM 4393 C C . ASP B 1 154 ? -19.906 18.172 -9.227 1 95.44 154 ASP B C 1
ATOM 4395 O O . ASP B 1 154 ? -20.531 18.969 -9.938 1 95.44 154 ASP B O 1
ATOM 4399 N N . ASN B 1 155 ? -20.391 17.703 -8.164 1 97.06 155 ASN B N 1
ATOM 4400 C CA . ASN B 1 155 ? -21.656 18.125 -7.602 1 97.06 155 ASN B CA 1
ATOM 4401 C C . ASN B 1 155 ? -21.484 18.797 -6.246 1 97.06 155 ASN B C 1
ATOM 4403 O O . ASN B 1 155 ? -21.656 18.172 -5.203 1 97.06 155 ASN B O 1
ATOM 4407 N N . ILE B 1 156 ? -21.328 20.031 -6.289 1 96.75 156 ILE B N 1
ATOM 4408 C CA . ILE B 1 156 ? -20.891 20.812 -5.141 1 96.75 156 ILE B CA 1
ATOM 4409 C C . ILE B 1 156 ? -21.953 20.75 -4.039 1 96.75 156 ILE B C 1
ATOM 4411 O O . ILE B 1 156 ? -21.625 20.594 -2.863 1 96.75 156 ILE B O 1
ATOM 4415 N N . ALA B 1 157 ? -23.188 20.828 -4.355 1 97.81 157 ALA B N 1
ATOM 4416 C CA . ALA B 1 157 ? -24.281 20.891 -3.387 1 97.81 157 ALA B CA 1
ATOM 4417 C C . ALA B 1 157 ? -24.328 19.625 -2.537 1 97.81 157 ALA B C 1
ATOM 4419 O O . ALA B 1 157 ? -24.766 19.656 -1.387 1 97.81 157 ALA B O 1
ATOM 4420 N N . MET B 1 158 ? -23.75 18.562 -3.133 1 98.44 158 MET B N 1
ATOM 4421 C CA . MET B 1 158 ? -23.875 17.281 -2.441 1 98.44 158 MET B CA 1
ATOM 4422 C C . MET B 1 158 ? -22.5 16.734 -2.061 1 98.44 158 MET B C 1
ATOM 4424 O O . MET B 1 158 ? -22.391 15.648 -1.492 1 98.44 158 MET B O 1
ATOM 4428 N N . ASN B 1 159 ? -21.453 17.469 -2.385 1 98.56 159 ASN B N 1
ATOM 4429 C CA . ASN B 1 159 ? -20.125 17.078 -1.949 1 98.56 159 ASN B CA 1
ATOM 4430 C C . ASN B 1 159 ? -19.844 17.547 -0.527 1 98.56 159 ASN B C 1
ATOM 4432 O O . ASN B 1 159 ? -18.891 18.297 -0.296 1 98.56 159 ASN B O 1
ATOM 4436 N N . CYS B 1 160 ? -20.688 17 0.368 1 98.75 160 CYS B N 1
ATOM 4437 C CA . CYS B 1 160 ? -20.625 17.5 1.737 1 98.75 160 CYS B CA 1
ATOM 4438 C C . CYS B 1 160 ? -21.359 16.562 2.691 1 98.75 160 CYS B C 1
ATOM 4440 O O . CYS B 1 160 ? -21.984 15.602 2.258 1 98.75 160 CYS B O 1
ATOM 4442 N N . ILE B 1 161 ? -21.172 16.797 3.928 1 98.81 161 ILE B N 1
ATOM 4443 C CA . ILE B 1 161 ? -22.062 16.312 4.969 1 98.81 161 ILE B CA 1
ATOM 4444 C C . ILE B 1 161 ? -22.953 17.453 5.461 1 98.81 161 ILE B C 1
ATOM 4446 O O . ILE B 1 161 ? -22.453 18.516 5.84 1 98.81 161 ILE B O 1
ATOM 4450 N N . ARG B 1 162 ? -24.25 17.266 5.457 1 98.62 162 ARG B N 1
ATOM 4451 C CA . ARG B 1 162 ? -25.219 18.188 6.051 1 98.62 162 ARG B CA 1
ATOM 4452 C C . ARG B 1 162 ? -25.375 17.922 7.547 1 98.62 162 ARG B C 1
ATOM 4454 O O . ARG B 1 162 ? -25.609 16.797 7.961 1 98.62 162 ARG B O 1
ATOM 4461 N N . ILE B 1 163 ? -25.188 18.969 8.305 1 98.19 163 ILE B N 1
ATOM 4462 C CA . ILE B 1 163 ? -25.375 18.875 9.75 1 98.19 163 ILE B CA 1
ATOM 4463 C C . ILE B 1 163 ? -26.547 19.766 10.172 1 98.19 163 ILE B C 1
ATOM 4465 O O . ILE B 1 163 ? -26.578 20.969 9.844 1 98.19 163 ILE B O 1
ATOM 4469 N N . GLU B 1 164 ? -27.438 19.156 10.906 1 96.56 164 GLU B N 1
ATOM 4470 C CA . GLU B 1 164 ? -28.594 19.906 11.383 1 96.56 164 GLU B CA 1
ATOM 4471 C C . GLU B 1 164 ? -28.891 19.594 12.852 1 96.56 164 GLU B C 1
ATOM 4473 O O . GLU B 1 164 ? -28.766 18.438 13.281 1 96.56 164 GLU B O 1
ATOM 4478 N N . SER B 1 165 ? -29.172 20.656 13.508 1 94.62 165 SER B N 1
ATOM 4479 C CA . SER B 1 165 ? -29.688 20.484 14.859 1 94.62 165 SER B CA 1
ATOM 4480 C C . SER B 1 165 ? -31.203 20.656 14.906 1 94.62 165 SER B C 1
ATOM 4482 O O . SER B 1 165 ? -31.734 21.688 14.484 1 94.62 165 SER B O 1
ATOM 4484 N N . ILE B 1 166 ? -31.891 19.547 15.383 1 87.19 166 ILE B N 1
ATOM 4485 C CA . ILE B 1 166 ? -33.344 19.547 15.508 1 87.19 166 ILE B CA 1
ATOM 4486 C C . ILE B 1 166 ? -33.75 18.938 16.844 1 87.19 166 ILE B C 1
ATOM 4488 O O . ILE B 1 166 ? -33.5 17.75 17.094 1 87.19 166 ILE B O 1
ATOM 4492 N N . LEU B 1 167 ? -34.562 19.594 17.703 1 81.06 167 LEU B N 1
ATOM 4493 C CA . LEU B 1 167 ? -35.156 19.078 18.922 1 81.06 167 LEU B CA 1
ATOM 4494 C C . LEU B 1 167 ? -34.125 18.266 19.734 1 81.06 167 LEU B C 1
ATOM 4496 O O . LEU B 1 167 ? -34.375 17.094 20.031 1 81.06 167 LEU B O 1
ATOM 4500 N N . LYS B 1 168 ? -32.938 18.703 20.031 1 84.31 168 LYS B N 1
ATOM 4501 C CA . LYS B 1 168 ? -31.906 18.109 20.875 1 84.31 168 LYS B CA 1
ATOM 4502 C C . LYS B 1 168 ? -31.203 16.969 20.156 1 84.31 168 LYS B C 1
ATOM 4504 O O . LYS B 1 168 ? -30.672 16.062 20.797 1 84.31 168 LYS B O 1
ATOM 4509 N N . HIS B 1 169 ? -31.422 16.922 18.875 1 92.38 169 HIS B N 1
ATOM 4510 C CA . HIS B 1 169 ? -30.703 15.93 18.062 1 92.38 169 HIS B CA 1
ATOM 4511 C C . HIS B 1 169 ? -29.828 16.609 17.016 1 92.38 169 HIS B C 1
ATOM 4513 O O . HIS B 1 169 ? -30.188 17.672 16.484 1 92.38 169 HIS B O 1
ATOM 4519 N N . LEU B 1 170 ? -28.75 15.977 16.797 1 96.38 170 LEU B N 1
ATOM 4520 C CA . LEU B 1 170 ? -27.938 16.328 15.641 1 96.38 170 LEU B CA 1
ATOM 4521 C C . LEU B 1 170 ? -28.125 15.305 14.523 1 96.38 170 LEU B C 1
ATOM 4523 O O . LEU B 1 170 ? -28.016 14.094 14.758 1 96.38 170 LEU B O 1
ATOM 4527 N N . HIS B 1 171 ? -28.453 15.852 13.352 1 97.38 171 HIS B N 1
ATOM 4528 C CA . HIS B 1 171 ? -28.562 15.016 12.164 1 97.38 171 HIS B CA 1
ATOM 4529 C C . HIS B 1 171 ? -27.359 15.211 11.242 1 97.38 171 HIS B C 1
ATOM 4531 O O . HIS B 1 171 ? -26.922 16.344 11.008 1 97.38 171 HIS B O 1
ATOM 4537 N N . PHE B 1 172 ? -26.812 14.148 10.797 1 98.69 172 PHE B N 1
ATOM 4538 C CA . PHE B 1 172 ? -25.75 14.117 9.789 1 98.69 172 PHE B CA 1
ATOM 4539 C C . PHE B 1 172 ? -26.219 13.383 8.539 1 98.69 172 PHE B C 1
ATOM 4541 O O . PHE B 1 172 ? -26.656 12.234 8.617 1 98.69 172 PHE B O 1
ATOM 4548 N N . ILE B 1 173 ? -26.094 14.062 7.367 1 98.75 173 ILE B N 1
ATOM 4549 C CA . ILE B 1 173 ? -26.656 13.484 6.148 1 98.75 173 ILE B CA 1
ATOM 4550 C C . ILE B 1 173 ? -25.672 13.648 4.996 1 98.75 173 ILE B C 1
ATOM 4552 O O . ILE B 1 173 ? -25.031 14.695 4.863 1 98.75 173 ILE B O 1
ATOM 4556 N N . SER B 1 174 ? -25.516 12.672 4.211 1 98.81 174 SER B N 1
ATOM 4557 C CA . SER B 1 174 ? -24.828 12.766 2.924 1 98.81 174 SER B CA 1
ATOM 4558 C C . SER B 1 174 ? -25.578 12 1.84 1 98.81 174 SER B C 1
ATOM 4560 O O . SER B 1 174 ? -26.328 11.07 2.139 1 98.81 174 SER B O 1
ATOM 4562 N N . THR B 1 175 ? -25.453 12.414 0.632 1 98.62 175 THR B N 1
ATOM 4563 C CA . THR B 1 175 ? -26.141 11.766 -0.484 1 98.62 175 THR B CA 1
ATOM 4564 C C . THR B 1 175 ? -25.438 12.078 -1.802 1 98.62 175 THR B C 1
ATOM 4566 O O . THR B 1 175 ? -24.75 13.094 -1.916 1 98.62 175 THR B O 1
ATOM 4569 N N . ASN B 1 176 ? -25.516 11.141 -2.729 1 97.94 176 ASN B N 1
ATOM 4570 C CA . ASN B 1 176 ? -25.047 11.383 -4.086 1 97.94 176 ASN B CA 1
ATOM 4571 C C . ASN B 1 176 ? -26.125 11.07 -5.121 1 97.94 176 ASN B C 1
ATOM 4573 O O . ASN B 1 176 ? -25.828 10.539 -6.191 1 97.94 176 ASN B O 1
ATOM 4577 N N . THR B 1 177 ? -27.328 11.305 -4.797 1 94.94 177 THR B N 1
ATOM 4578 C CA . THR B 1 177 ? -28.5 11.141 -5.656 1 94.94 177 THR B CA 1
ATOM 4579 C C . THR B 1 177 ? -28.906 9.672 -5.738 1 94.94 177 THR B C 1
ATOM 4581 O O . THR B 1 177 ? -30.094 9.352 -5.758 1 94.94 177 THR B O 1
ATOM 4584 N N . TYR B 1 178 ? -27.984 8.75 -5.68 1 96.44 178 TYR B N 1
ATOM 4585 C CA . TYR B 1 178 ? -28.281 7.332 -5.805 1 96.44 178 TYR B CA 1
ATOM 4586 C C . TYR B 1 178 ? -28.422 6.68 -4.434 1 96.44 178 TYR B C 1
ATOM 4588 O O . TYR B 1 178 ? -29 5.594 -4.312 1 96.44 178 TYR B O 1
ATOM 4596 N N . ARG B 1 179 ? -27.828 7.293 -3.527 1 98.38 179 ARG B N 1
ATOM 4597 C CA . ARG B 1 179 ? -27.844 6.785 -2.158 1 98.38 179 ARG B CA 1
ATOM 4598 C C . ARG B 1 179 ? -27.859 7.93 -1.151 1 98.38 179 ARG B C 1
ATOM 4600 O O . ARG B 1 179 ? -27.531 9.07 -1.487 1 98.38 179 ARG B O 1
ATOM 4607 N N . LEU B 1 180 ? -28.344 7.609 0.057 1 98.56 180 LEU B N 1
ATOM 4608 C CA . LEU B 1 180 ? -28.438 8.578 1.143 1 98.56 180 LEU B CA 1
ATOM 4609 C C . LEU B 1 180 ? -28.156 7.918 2.488 1 98.56 180 LEU B C 1
ATOM 4611 O O . LEU B 1 180 ? -28.688 6.844 2.781 1 98.56 180 LEU B O 1
ATOM 4615 N N . THR B 1 181 ? -27.266 8.523 3.246 1 98.81 181 THR B N 1
ATOM 4616 C CA . THR B 1 181 ? -26.984 8.086 4.609 1 98.81 181 THR B CA 1
ATOM 4617 C C . THR B 1 181 ? -27.484 9.117 5.621 1 98.81 181 THR B C 1
ATOM 4619 O O . THR B 1 181 ? -27.219 10.312 5.469 1 98.81 181 THR B O 1
ATOM 4622 N N . PHE B 1 182 ? -28.219 8.656 6.598 1 98.56 182 PHE B N 1
ATOM 4623 C CA . PHE B 1 182 ? -28.75 9.484 7.672 1 98.56 182 PHE B CA 1
ATOM 4624 C C . PHE B 1 182 ? -28.328 8.945 9.031 1 98.56 182 PHE B C 1
ATOM 4626 O O . PHE B 1 182 ? -28.531 7.758 9.32 1 98.56 182 PHE B O 1
ATOM 4633 N N . LEU B 1 183 ? -27.75 9.789 9.828 1 98.62 183 LEU B N 1
ATOM 4634 C CA . LEU B 1 183 ? -27.344 9.43 11.18 1 98.62 183 LEU B CA 1
ATOM 4635 C C . LEU B 1 183 ? -27.844 10.453 12.195 1 98.62 183 LEU B C 1
ATOM 4637 O O . LEU B 1 183 ? -27.594 11.656 12.031 1 98.62 183 LEU B O 1
ATOM 4641 N N . LYS B 1 184 ? -28.516 10.016 13.172 1 97 184 LYS B N 1
ATOM 4642 C CA . LYS B 1 184 ? -29.078 10.852 14.234 1 97 184 LYS B CA 1
ATOM 4643 C C . LYS B 1 184 ? -28.359 10.602 15.562 1 97 184 LYS B C 1
ATOM 4645 O O . LYS B 1 184 ? -28.203 9.453 15.984 1 97 184 LYS B O 1
ATOM 4650 N N . LYS B 1 185 ? -27.953 11.656 16.172 1 95.25 185 LYS B N 1
ATOM 4651 C CA . LYS B 1 185 ? -27.297 11.594 17.469 1 95.25 185 LYS B CA 1
ATOM 4652 C C . LYS B 1 185 ? -28.031 12.438 18.516 1 95.25 185 LYS B C 1
ATOM 4654 O O . LYS B 1 185 ? -28.328 13.609 18.266 1 95.25 185 LYS B O 1
ATOM 4659 N N . ASN B 1 186 ? -28.234 11.781 19.656 1 92.19 186 ASN B N 1
ATOM 4660 C CA . ASN B 1 186 ? -28.812 12.523 20.766 1 92.19 186 ASN B CA 1
ATOM 4661 C C . ASN B 1 186 ? -27.766 13.391 21.469 1 92.19 186 ASN B C 1
ATOM 4663 O O . ASN B 1 186 ? -26.641 12.945 21.688 1 92.19 186 ASN B O 1
ATOM 4667 N N . ILE B 1 187 ? -28.234 14.586 21.609 1 87.5 187 ILE B N 1
ATOM 4668 C CA . ILE B 1 187 ? -27.344 15.477 22.344 1 87.5 187 ILE B CA 1
ATOM 4669 C C . ILE B 1 187 ? -28.062 15.992 23.594 1 87.5 187 ILE B C 1
ATOM 4671 O O . ILE B 1 187 ? -29.266 16.234 23.578 1 87.5 187 ILE B O 1
ATOM 4675 N N . ASP B 1 188 ? -27.516 15.984 24.812 1 75.44 188 ASP B N 1
ATOM 4676 C CA . ASP B 1 188 ? -28.109 16.328 26.109 1 75.44 188 ASP B CA 1
ATOM 4677 C C . ASP B 1 188 ? -28.391 17.828 26.203 1 75.44 188 ASP B C 1
ATOM 4679 O O . ASP B 1 188 ? -29.344 18.25 26.844 1 75.44 188 ASP B O 1
ATOM 4683 N N . LYS B 1 189 ? -27.625 18.656 25.547 1 75.94 189 LYS B N 1
ATOM 4684 C CA . LYS B 1 189 ? -27.75 20.094 25.734 1 75.94 189 LYS B CA 1
ATOM 4685 C C . LYS B 1 189 ? -28.688 20.703 24.703 1 75.94 189 LYS B C 1
ATOM 4687 O O . LYS B 1 189 ? -28.797 20.203 23.578 1 75.94 189 LYS B O 1
ATOM 4692 N N . ASP B 1 190 ? -29.484 21.641 25.172 1 76.62 190 ASP B N 1
ATOM 4693 C CA . ASP B 1 190 ? -30.328 22.391 24.266 1 76.62 190 ASP B CA 1
ATOM 4694 C C . ASP B 1 190 ? -29.5 23.281 23.344 1 76.62 190 ASP B C 1
ATOM 4696 O O . ASP B 1 190 ? -28.734 24.125 23.797 1 76.62 190 ASP B O 1
ATOM 4700 N N . ILE B 1 191 ? -29.422 22.891 22.109 1 78.62 191 ILE B N 1
ATOM 4701 C CA . ILE B 1 191 ? -28.703 23.703 21.125 1 78.62 191 ILE B CA 1
ATOM 4702 C C . ILE B 1 191 ? -29.703 24.359 20.172 1 78.62 191 ILE B C 1
ATOM 4704 O O . ILE B 1 191 ? -30.703 23.734 19.781 1 78.62 191 ILE B O 1
ATOM 4708 N N . PRO B 1 192 ? -29.453 25.656 19.922 1 83.62 192 PRO B N 1
ATOM 4709 C CA . PRO B 1 192 ? -30.297 26.281 18.906 1 83.62 192 PRO B CA 1
ATOM 4710 C C . PRO B 1 192 ? -30.25 25.547 17.562 1 83.62 192 PRO B C 1
ATOM 4712 O O . PRO B 1 192 ? -29.234 24.969 17.203 1 83.62 192 PRO B O 1
ATOM 4715 N N . ASP B 1 193 ? -31.391 25.641 16.859 1 88.81 193 ASP B N 1
ATOM 4716 C CA . ASP B 1 193 ? -31.484 25.016 15.555 1 88.81 193 ASP B CA 1
ATOM 4717 C C . ASP B 1 193 ? -30.516 25.656 14.562 1 88.81 193 ASP B C 1
ATOM 4719 O O . ASP B 1 193 ? -30.359 26.875 14.547 1 88.81 193 ASP B O 1
ATOM 4723 N N . PHE B 1 194 ? -29.781 24.875 13.859 1 92.69 194 PHE B N 1
ATOM 4724 C CA . PHE B 1 194 ? -28.969 25.359 12.75 1 92.69 194 PHE B CA 1
ATOM 4725 C C . PHE B 1 194 ? -28.797 24.266 11.695 1 92.69 194 PHE B C 1
ATOM 4727 O O . PHE B 1 194 ? -29.109 23.109 11.938 1 92.69 194 PHE B O 1
ATOM 4734 N N . SER B 1 195 ? -28.406 24.688 10.523 1 96 195 SER B N 1
ATOM 4735 C CA . SER B 1 195 ? -28.141 23.797 9.398 1 96 195 SER B CA 1
ATOM 4736 C C . SER B 1 195 ? -26.938 24.281 8.586 1 96 195 SER B C 1
ATOM 4738 O O . SER B 1 195 ? -26.859 25.469 8.242 1 96 195 SER B O 1
ATOM 4740 N N . VAL B 1 196 ? -26.031 23.375 8.359 1 98.12 196 VAL B N 1
ATOM 4741 C CA . VAL B 1 196 ? -24.859 23.75 7.57 1 98.12 196 VAL B CA 1
ATOM 4742 C C . VAL B 1 196 ? -24.438 22.578 6.68 1 98.12 196 VAL B C 1
ATOM 4744 O O . VAL B 1 196 ? -24.719 21.422 6.988 1 98.12 196 VAL B O 1
ATOM 4747 N N . SER B 1 197 ? -23.812 22.891 5.559 1 98.69 197 SER B N 1
ATOM 4748 C CA . SER B 1 197 ? -23.172 21.922 4.684 1 98.69 197 SER B CA 1
ATOM 4749 C C . SER B 1 197 ? -21.656 22.062 4.691 1 98.69 197 SER B C 1
ATOM 4751 O O . SER B 1 197 ? -21.125 23.062 4.207 1 98.69 197 SER B O 1
ATOM 4753 N N . VAL B 1 198 ? -21.031 21.031 5.199 1 98.69 198 VAL B N 1
ATOM 4754 C CA . VAL B 1 198 ? -19.578 21.062 5.344 1 98.69 198 VAL B CA 1
ATOM 4755 C C . VAL B 1 198 ? -18.922 20.281 4.211 1 98.69 198 VAL B C 1
ATOM 4757 O O . VAL B 1 198 ? -19.219 19.109 4.012 1 98.69 198 VAL B O 1
ATOM 4760 N N . PRO B 1 199 ? -18 20.875 3.518 1 98.5 199 PRO B N 1
ATOM 4761 C CA . PRO B 1 199 ? -17.375 20.203 2.375 1 98.5 199 PRO B CA 1
ATOM 4762 C C . PRO B 1 199 ? -16.75 18.859 2.75 1 98.5 199 PRO B C 1
ATOM 4764 O O . PRO B 1 199 ? -16.141 18.734 3.814 1 98.5 199 PRO B O 1
ATOM 4767 N N . ALA B 1 200 ? -16.875 17.891 1.823 1 98.44 200 ALA B N 1
ATOM 4768 C CA . ALA B 1 200 ? -16.391 16.531 2.057 1 98.44 200 ALA B CA 1
ATOM 4769 C C . ALA B 1 200 ? -14.891 16.5 2.291 1 98.44 200 ALA B C 1
ATOM 4771 O O . ALA B 1 200 ? -14.406 15.773 3.166 1 98.44 200 ALA B O 1
ATOM 4772 N N . ASP B 1 201 ? -14.18 17.25 1.554 1 96.88 201 ASP B N 1
ATOM 4773 C CA . ASP B 1 201 ? -12.727 17.297 1.688 1 96.88 201 ASP B CA 1
ATOM 4774 C C . ASP B 1 201 ? -12.32 17.766 3.082 1 96.88 201 ASP B C 1
ATOM 4776 O O . ASP B 1 201 ? -11.352 17.266 3.658 1 96.88 201 ASP B O 1
ATOM 4780 N N . THR B 1 202 ? -12.992 18.734 3.559 1 97.81 202 THR B N 1
ATOM 4781 C CA . THR B 1 202 ? -12.727 19.234 4.902 1 97.81 202 THR B CA 1
ATOM 4782 C C . THR B 1 202 ? -12.992 18.156 5.945 1 97.81 202 THR B C 1
ATOM 4784 O O . THR B 1 202 ? -12.195 17.953 6.859 1 97.81 202 THR B O 1
ATOM 4787 N N . ILE B 1 203 ? -14.094 17.5 5.773 1 98.44 203 ILE B N 1
ATOM 4788 C CA . ILE B 1 203 ? -14.445 16.422 6.684 1 98.44 203 ILE B CA 1
ATOM 4789 C C . ILE B 1 203 ? -13.336 15.367 6.691 1 98.44 203 ILE B C 1
ATOM 4791 O O . ILE B 1 203 ? -12.93 14.891 7.754 1 98.44 203 ILE B O 1
ATOM 4795 N N . SER B 1 204 ? -12.898 15.016 5.562 1 98 204 SER B N 1
ATOM 4796 C CA . SER B 1 204 ? -11.805 14.047 5.457 1 98 204 SER B CA 1
ATOM 4797 C C . SER B 1 204 ? -10.57 14.523 6.219 1 98 204 SER B C 1
ATOM 4799 O O . SER B 1 204 ? -9.93 13.734 6.914 1 98 204 SER B O 1
ATOM 4801 N N . SER B 1 205 ? -10.219 15.758 6.086 1 97.31 205 SER B N 1
ATOM 4802 C CA . SER B 1 205 ? -9.086 16.328 6.809 1 97.31 205 SER B CA 1
ATOM 4803 C C . SER B 1 205 ? -9.297 16.266 8.312 1 97.31 205 SER B C 1
ATOM 4805 O O . SER B 1 205 ? -8.383 15.898 9.062 1 97.31 205 SER B O 1
ATOM 4807 N N . ILE B 1 206 ? -10.484 16.594 8.719 1 98 206 ILE B N 1
ATOM 4808 C CA . ILE B 1 206 ? -10.82 16.594 10.141 1 98 206 ILE B CA 1
ATOM 4809 C C . ILE B 1 206 ? -10.641 15.18 10.703 1 98 206 ILE B C 1
ATOM 4811 O O . ILE B 1 206 ? -10.031 15 11.758 1 98 206 ILE B O 1
ATOM 4815 N N . ILE B 1 207 ? -11.156 14.227 10 1 98.19 207 ILE B N 1
ATOM 4816 C CA . ILE B 1 207 ? -11.039 12.836 10.43 1 98.19 207 ILE B CA 1
ATOM 4817 C C . ILE B 1 207 ? -9.57 12.484 10.633 1 98.19 207 ILE B C 1
ATOM 4819 O O . ILE B 1 207 ? -9.195 11.945 11.68 1 98.19 207 ILE B O 1
ATOM 4823 N N . LYS B 1 208 ? -8.719 12.82 9.727 1 97.06 208 LYS B N 1
ATOM 4824 C CA . LYS B 1 208 ? -7.301 12.484 9.781 1 97.06 208 LYS B CA 1
ATOM 4825 C C . LYS B 1 208 ? -6.621 13.156 10.969 1 97.06 208 LYS B C 1
ATOM 4827 O O . LYS B 1 208 ? -5.715 12.586 11.578 1 97.06 208 LYS B O 1
ATOM 4832 N N . ILE B 1 209 ? -7.031 14.328 11.289 1 96.5 209 ILE B N 1
ATOM 4833 C CA . ILE B 1 209 ? -6.395 15.133 12.328 1 96.5 209 ILE B CA 1
ATOM 4834 C C . ILE B 1 209 ? -6.805 14.617 13.703 1 96.5 209 ILE B C 1
ATOM 4836 O O . ILE B 1 209 ? -5.969 14.484 14.602 1 96.5 209 ILE B O 1
ATOM 4840 N N . ILE B 1 210 ? -8.07 14.25 13.828 1 95.88 210 ILE B N 1
ATOM 4841 C CA . ILE B 1 210 ? -8.523 14.047 15.203 1 95.88 210 ILE B CA 1
ATOM 4842 C C . ILE B 1 210 ? -8.617 12.555 15.492 1 95.88 210 ILE B C 1
ATOM 4844 O O . ILE B 1 210 ? -8.875 12.156 16.641 1 95.88 210 ILE B O 1
ATOM 4848 N N . LYS B 1 211 ? -8.477 11.633 14.492 1 93.38 211 LYS B N 1
ATOM 4849 C CA . LYS B 1 211 ? -8.562 10.188 14.672 1 93.38 211 LYS B CA 1
ATOM 4850 C C . LYS B 1 211 ? -7.547 9.695 15.703 1 93.38 211 LYS B C 1
ATOM 4852 O O . LYS B 1 211 ? -7.832 8.789 16.484 1 93.38 211 LYS B O 1
ATOM 4857 N N . GLY B 1 212 ? -6.43 10.32 15.805 1 86.06 212 GLY B N 1
ATOM 4858 C CA . GLY B 1 212 ? -5.387 9.844 16.703 1 86.06 212 GLY B CA 1
ATOM 4859 C C . GLY B 1 212 ? -5.434 10.5 18.078 1 86.06 212 GLY B C 1
ATOM 4860 O O . GLY B 1 212 ? -4.648 10.156 18.953 1 86.06 212 GLY B O 1
ATOM 4861 N N . LEU B 1 213 ? -6.418 11.336 18.297 1 91.69 213 LEU B N 1
ATOM 4862 C CA . LEU B 1 213 ? -6.516 12.047 19.562 1 91.69 213 LEU B CA 1
ATOM 4863 C C . LEU B 1 213 ? -7.125 11.156 20.641 1 91.69 213 LEU B C 1
ATOM 4865 O O . LEU B 1 213 ? -7.926 10.273 20.344 1 91.69 213 LEU B O 1
ATOM 4869 N N . ASP B 1 214 ? -6.668 11.312 21.875 1 90.44 214 ASP B N 1
ATOM 4870 C CA . ASP B 1 214 ? -7.184 10.562 23.016 1 90.44 214 ASP B CA 1
ATOM 4871 C C . ASP B 1 214 ? -8.477 11.18 23.547 1 90.44 214 ASP B C 1
ATOM 4873 O O . ASP B 1 214 ? -8.492 11.789 24.609 1 90.44 214 ASP B O 1
ATOM 4877 N N . ASN B 1 215 ? -9.562 11.102 22.828 1 91.12 215 ASN B N 1
ATOM 4878 C CA . ASN B 1 215 ? -10.922 11.5 23.156 1 91.12 215 ASN B CA 1
ATOM 4879 C C . ASN B 1 215 ? -10.992 12.961 23.594 1 91.12 215 ASN B C 1
ATOM 4881 O O . ASN B 1 215 ? -11.672 13.289 24.562 1 91.12 215 ASN B O 1
ATOM 4885 N N . GLU B 1 216 ? -10.32 13.812 22.953 1 95.88 216 GLU B N 1
ATOM 4886 C CA . GLU B 1 216 ? -10.367 15.258 23.156 1 95.88 216 GLU B CA 1
ATOM 4887 C C . GLU B 1 216 ? -11.734 15.82 22.781 1 95.88 216 GLU B C 1
ATOM 4889 O O . GLU B 1 216 ? -12.383 15.336 21.844 1 95.88 216 GLU B O 1
ATOM 4894 N N . VAL B 1 217 ? -12.164 16.844 23.516 1 97.38 217 VAL B N 1
ATOM 4895 C CA . VAL B 1 217 ? -13.438 17.484 23.219 1 97.38 217 VAL B CA 1
ATOM 4896 C C . VAL B 1 217 ? -13.25 18.484 22.062 1 97.38 217 VAL B C 1
ATOM 4898 O O . VAL B 1 217 ? -12.383 19.359 22.141 1 97.38 217 VAL B O 1
ATOM 4901 N N . ILE B 1 218 ? -14.008 18.297 21.062 1 97.88 218 ILE B N 1
ATOM 4902 C CA . ILE B 1 218 ? -14.016 19.219 19.938 1 97.88 218 ILE B CA 1
ATOM 4903 C C . ILE B 1 218 ? -15.195 20.172 20.078 1 97.88 218 ILE B C 1
ATOM 4905 O O . ILE B 1 218 ? -16.344 19.75 20.156 1 97.88 218 ILE B O 1
ATOM 4909 N N . LYS B 1 219 ? -14.898 21.484 20.078 1 97 219 LYS B N 1
ATOM 4910 C CA . LYS B 1 219 ? -15.945 22.5 20.109 1 97 219 LYS B CA 1
ATOM 4911 C C . LYS B 1 219 ? -16.234 23.047 18.703 1 97 219 LYS B C 1
ATOM 4913 O O . LYS B 1 219 ? -15.305 23.344 17.953 1 97 219 LYS B O 1
ATOM 4918 N N . VAL B 1 220 ? -17.484 23.219 18.438 1 97.19 220 VAL B N 1
ATOM 4919 C CA . VAL B 1 220 ? -17.891 23.656 17.094 1 97.19 220 VAL B CA 1
ATOM 4920 C C . VAL B 1 220 ? -18.625 24.984 17.203 1 97.19 220 VAL B C 1
ATOM 4922 O O . VAL B 1 220 ? -19.531 25.156 18.016 1 97.19 220 VAL B O 1
ATOM 4925 N N . TYR B 1 221 ? -18.156 25.938 16.391 1 97 221 TYR B N 1
ATOM 4926 C CA . TYR B 1 221 ? -18.75 27.266 16.297 1 97 221 TYR B CA 1
ATOM 4927 C C . TYR B 1 221 ? -19.172 27.578 14.867 1 97 221 TYR B C 1
ATOM 4929 O O . TYR B 1 221 ? -18.547 27.109 13.914 1 97 221 TYR B O 1
ATOM 4937 N N . LYS B 1 222 ? -20.188 28.328 14.727 1 96.56 222 LYS B N 1
ATOM 4938 C CA . LYS B 1 222 ? -20.609 28.828 13.406 1 96.56 222 LYS B CA 1
ATOM 4939 C C . LYS B 1 222 ? -20.641 30.344 13.383 1 96.56 222 LYS B C 1
ATOM 4941 O O . LYS B 1 222 ? -21.297 30.969 14.219 1 96.56 222 LYS B O 1
ATOM 4946 N N . GLU B 1 223 ? -19.922 30.875 12.469 1 93.5 223 GLU B N 1
ATOM 4947 C CA . GLU B 1 223 ? -19.953 32.312 12.234 1 93.5 223 GLU B CA 1
ATOM 4948 C C . GLU B 1 223 ? -20.078 32.625 10.742 1 93.5 223 GLU B C 1
ATOM 4950 O O . GLU B 1 223 ? -19.172 32.344 9.961 1 93.5 223 GLU B O 1
ATOM 4955 N N . GLU B 1 224 ? -21.219 33.219 10.43 1 90.94 224 GLU B N 1
ATOM 4956 C CA . GLU B 1 224 ? -21.484 33.594 9.047 1 90.94 224 GLU B CA 1
ATOM 4957 C C . GLU B 1 224 ? -21.359 32.406 8.117 1 90.94 224 GLU B C 1
ATOM 4959 O O . GLU B 1 224 ? -22.094 31.406 8.266 1 90.94 224 GLU B O 1
ATOM 4964 N N . ALA B 1 225 ? -20.344 32.531 7.23 1 95 225 ALA B N 1
ATOM 4965 C CA . ALA B 1 225 ? -20.219 31.531 6.18 1 95 225 ALA B CA 1
ATOM 4966 C C . ALA B 1 225 ? -19.188 30.469 6.559 1 95 225 ALA B C 1
ATOM 4968 O O . ALA B 1 225 ? -18.766 29.688 5.711 1 95 225 ALA B O 1
ATOM 4969 N N . HIS B 1 226 ? -18.844 30.438 7.852 1 97.5 226 HIS B N 1
ATOM 4970 C CA . HIS B 1 226 ? -17.781 29.516 8.234 1 97.5 226 HIS B CA 1
ATOM 4971 C C . HIS B 1 226 ? -18.172 28.703 9.461 1 97.5 226 HIS B C 1
ATOM 4973 O O . HIS B 1 226 ? -18.938 29.172 10.305 1 97.5 226 HIS B O 1
ATOM 4979 N N . LEU B 1 227 ? -17.672 27.516 9.5 1 98.12 227 LEU B N 1
ATOM 4980 C CA . LEU B 1 227 ? -17.734 26.656 10.672 1 98.12 227 LEU B CA 1
ATOM 4981 C C . LEU B 1 227 ? -16.344 26.453 11.266 1 98.12 227 LEU B C 1
ATOM 4983 O O . LEU B 1 227 ? -15.359 26.328 10.531 1 98.12 227 LEU B O 1
ATOM 4987 N N . TYR B 1 228 ? -16.266 26.453 12.578 1 98.06 228 TYR B N 1
ATOM 4988 C CA . TYR B 1 228 ? -15.008 26.328 13.289 1 98.06 228 TYR B CA 1
ATOM 4989 C C . TYR B 1 228 ? -15 25.078 14.172 1 98.06 228 TYR B C 1
ATOM 4991 O O . TYR B 1 228 ? -15.969 24.812 14.891 1 98.06 228 TYR B O 1
ATOM 4999 N N . PHE B 1 229 ? -13.992 24.297 14.094 1 98.19 229 PHE B N 1
ATOM 5000 C CA . PHE B 1 229 ? -13.688 23.203 15.023 1 98.19 229 PHE B CA 1
ATOM 5001 C C . PHE B 1 229 ? -12.477 23.562 15.883 1 98.19 229 PHE B C 1
ATOM 5003 O O . PHE B 1 229 ? -11.398 23.844 15.352 1 98.19 229 PHE B O 1
ATOM 5010 N N . GLN B 1 230 ? -12.656 23.5 17.188 1 97.69 230 GLN B N 1
ATOM 5011 C CA . GLN B 1 230 ? -11.586 23.953 18.078 1 97.69 230 GLN B CA 1
ATOM 5012 C C . GLN B 1 230 ? -11.25 22.875 19.109 1 97.69 230 GLN B C 1
ATOM 5014 O O . GLN B 1 230 ? -12.141 22.344 19.766 1 97.69 230 GLN B O 1
ATOM 5019 N N . TYR B 1 231 ? -10.023 22.516 19.234 1 96.94 231 TYR B N 1
ATOM 5020 C CA . TYR B 1 231 ? -9.508 21.719 20.344 1 96.94 231 TYR B CA 1
ATOM 5021 C C . TYR B 1 231 ? -8.078 22.125 20.688 1 96.94 231 TYR B C 1
ATOM 5023 O O . TYR B 1 231 ? -7.277 22.406 19.797 1 96.94 231 TYR B O 1
ATOM 5031 N N . LYS B 1 232 ? -7.812 22.234 21.953 1 95.19 232 LYS B N 1
ATOM 5032 C CA . LYS B 1 232 ? -6.492 22.656 22.422 1 95.19 232 LYS B CA 1
ATOM 5033 C C . LYS B 1 232 ? -6 23.875 21.656 1 95.19 232 LYS B C 1
ATOM 5035 O O . LYS B 1 232 ? -6.668 24.922 21.625 1 95.19 232 LYS B O 1
ATOM 5040 N N . ASP B 1 233 ? -4.863 23.812 20.984 1 95.06 233 ASP B N 1
ATOM 5041 C CA . ASP B 1 233 ? -4.285 24.953 20.281 1 95.06 233 ASP B CA 1
ATOM 5042 C C . ASP B 1 233 ? -4.551 24.859 18.781 1 95.06 233 ASP B C 1
ATOM 5044 O O . ASP B 1 233 ? -3.896 25.547 17.984 1 95.06 233 ASP B O 1
ATOM 5048 N N . THR B 1 234 ? -5.523 24.016 18.391 1 97.12 234 THR B N 1
ATOM 5049 C CA . THR B 1 234 ? -5.785 23.781 16.969 1 97.12 234 THR B CA 1
ATOM 5050 C C . THR B 1 234 ? -7.18 24.281 16.594 1 97.12 234 THR B C 1
ATOM 5052 O O . THR B 1 234 ? -8.141 24.062 17.328 1 97.12 234 THR B O 1
ATOM 5055 N N . MET B 1 235 ? -7.223 24.922 15.516 1 97.62 235 MET B N 1
ATOM 5056 C CA . MET B 1 235 ? -8.477 25.422 14.961 1 97.62 235 MET B CA 1
ATOM 5057 C C . MET B 1 235 ? -8.602 25.078 13.484 1 97.62 235 MET B C 1
ATOM 5059 O O . MET B 1 235 ? -7.68 25.312 12.703 1 97.62 235 MET B O 1
ATOM 5063 N N . ILE B 1 236 ? -9.711 24.469 13.125 1 98.12 236 ILE B N 1
ATOM 5064 C CA . ILE B 1 236 ? -10.039 24.172 11.734 1 98.12 236 ILE B CA 1
ATOM 5065 C C . ILE B 1 236 ? -11.195 25.062 11.273 1 98.12 236 ILE B C 1
ATOM 5067 O O . ILE B 1 236 ? -12.266 25.062 11.891 1 98.12 236 ILE B O 1
ATOM 5071 N N . ILE B 1 237 ? -10.969 25.812 10.234 1 98.06 237 ILE B N 1
ATOM 5072 C CA . ILE B 1 237 ? -11.969 26.734 9.695 1 98.06 237 ILE B CA 1
ATOM 5073 C C . ILE B 1 237 ? -12.367 26.297 8.289 1 98.06 237 ILE B C 1
ATOM 5075 O O . ILE B 1 237 ? -11.5 26.078 7.434 1 98.06 237 ILE B O 1
ATOM 5079 N N . THR B 1 238 ? -13.602 26.156 8.039 1 98.12 238 THR B N 1
ATOM 5080 C CA . THR B 1 238 ? -14.031 25.734 6.711 1 98.12 238 THR B CA 1
ATOM 5081 C C . THR B 1 238 ? -15.133 26.656 6.188 1 98.12 238 THR B C 1
ATOM 5083 O O . THR B 1 238 ? -16 27.078 6.949 1 98.12 238 THR B O 1
ATOM 5086 N N . LYS B 1 239 ? -15.023 26.953 4.938 1 97.62 239 LYS B N 1
ATOM 5087 C CA . LYS B 1 239 ? -16.109 27.641 4.246 1 97.62 239 LYS B CA 1
ATOM 5088 C C . LYS B 1 239 ? -17.266 26.688 3.951 1 97.62 239 LYS B C 1
ATOM 5090 O O . LYS B 1 239 ? -17.062 25.609 3.41 1 97.62 239 LYS B O 1
ATOM 5095 N N . LEU B 1 240 ? -18.484 27.125 4.246 1 98.38 240 LEU B N 1
ATOM 5096 C CA . LEU B 1 240 ? -19.672 26.297 4.082 1 98.38 240 LEU B CA 1
ATOM 5097 C C . LEU B 1 240 ? -20.172 26.344 2.641 1 98.38 240 LEU B C 1
ATOM 5099 O O . LEU B 1 240 ? -19.953 27.328 1.938 1 98.38 240 LEU B O 1
ATOM 5103 N N . ILE B 1 241 ? -20.766 25.25 2.238 1 98.06 241 ILE B N 1
ATOM 5104 C CA . ILE B 1 241 ? -21.438 25.234 0.948 1 98.06 241 ILE B CA 1
ATOM 5105 C C . ILE B 1 241 ? -22.812 25.891 1.082 1 98.06 241 ILE B C 1
ATOM 5107 O O . ILE B 1 241 ? -23.656 25.422 1.864 1 98.06 241 ILE B O 1
ATOM 5111 N N . GLU B 1 242 ? -23.031 26.828 0.301 1 96.88 242 GLU B N 1
ATOM 5112 C CA . GLU B 1 242 ? -24.266 27.609 0.436 1 96.88 242 GLU B CA 1
ATOM 5113 C C . GLU B 1 242 ? -25.344 27.109 -0.528 1 96.88 242 GLU B C 1
ATOM 5115 O O . GLU B 1 242 ? -26.5 27.516 -0.431 1 96.88 242 GLU B O 1
ATOM 5120 N N . LEU B 1 243 ? -25.078 26.25 -1.333 1 97.31 243 LEU B N 1
ATOM 5121 C CA . LEU B 1 243 ? -26.047 25.688 -2.271 1 97.31 243 LEU B CA 1
ATOM 5122 C C . LEU B 1 243 ? -27.094 24.844 -1.544 1 97.31 243 LEU B C 1
ATOM 5124 O O . LEU B 1 243 ? -26.812 24.297 -0.478 1 97.31 243 LEU B O 1
ATOM 5128 N N . ARG B 1 244 ? -28.188 24.812 -2.127 1 97.44 244 ARG B N 1
ATOM 5129 C CA . ARG B 1 244 ? -29.297 24.078 -1.508 1 97.44 244 ARG B CA 1
ATOM 5130 C C . ARG B 1 244 ? -29.016 22.578 -1.478 1 97.44 244 ARG B C 1
ATOM 5132 O O . ARG B 1 244 ? -28.656 21.984 -2.5 1 97.44 244 ARG B O 1
ATOM 5139 N N . PHE B 1 245 ? -29.156 22.031 -0.328 1 97.75 245 PHE B N 1
ATOM 5140 C CA . PHE B 1 245 ? -29.031 20.594 -0.135 1 97.75 245 PHE B CA 1
ATOM 5141 C C . PHE B 1 245 ? -30.359 19.891 -0.408 1 97.75 245 PHE B C 1
ATOM 5143 O O . PHE B 1 245 ? -31.422 20.438 -0.118 1 97.75 245 PHE B O 1
ATOM 5150 N N . PRO B 1 246 ? -30.344 18.688 -0.909 1 97.06 246 PRO B N 1
ATOM 5151 C CA . PRO B 1 246 ? -31.578 17.969 -1.205 1 97.06 246 PRO B CA 1
ATOM 5152 C C . PRO B 1 246 ? -32.5 17.828 0.018 1 97.06 246 PRO B C 1
ATOM 5154 O O . PRO B 1 246 ? -32 17.75 1.147 1 97.06 246 PRO B O 1
ATOM 5157 N N . ASN B 1 247 ? -33.75 17.75 -0.255 1 96.12 247 ASN B N 1
ATOM 51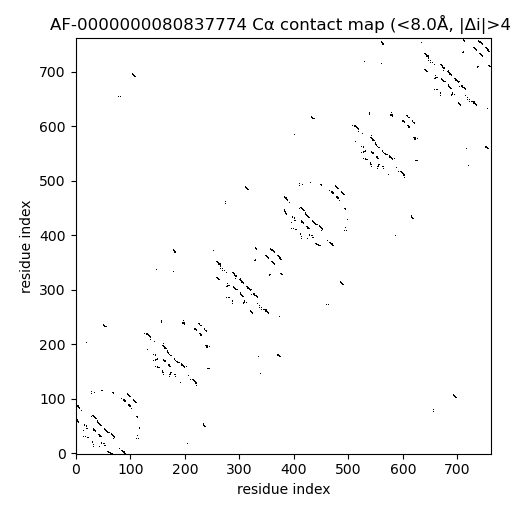58 C CA . ASN B 1 247 ? -34.719 17.578 0.817 1 96.12 247 ASN B CA 1
ATOM 5159 C C . ASN B 1 247 ? -34.75 16.141 1.33 1 96.12 247 ASN B C 1
ATOM 5161 O O . ASN B 1 247 ? -35.656 15.375 1.029 1 96.12 247 ASN B O 1
ATOM 5165 N N . TYR B 1 248 ? -33.844 15.828 2.164 1 96.25 248 TYR B N 1
ATOM 5166 C CA . TYR B 1 248 ? -33.656 14.453 2.623 1 96.25 248 TYR B CA 1
ATOM 5167 C C . TYR B 1 248 ? -34.812 13.992 3.506 1 96.25 248 TYR B C 1
ATOM 5169 O O . TYR B 1 248 ? -35.094 12.797 3.576 1 96.25 248 TYR B O 1
ATOM 5177 N N . ALA B 1 249 ? -35.438 14.867 4.23 1 93.94 249 ALA B N 1
ATOM 5178 C CA . ALA B 1 249 ? -36.531 14.508 5.105 1 93.94 249 ALA B CA 1
ATOM 5179 C C . ALA B 1 249 ? -37.688 13.883 4.312 1 93.94 249 ALA B C 1
ATOM 5181 O O . ALA B 1 249 ? -38.281 12.906 4.75 1 93.94 249 ALA B O 1
ATOM 5182 N N . GLU B 1 250 ? -37.906 14.453 3.215 1 94.19 250 GLU B N 1
ATOM 5183 C CA . GLU B 1 250 ? -38.938 13.922 2.332 1 94.19 250 GLU B CA 1
ATOM 5184 C C . GLU B 1 250 ? -38.562 12.539 1.812 1 94.19 250 GLU B C 1
ATOM 5186 O O . GLU B 1 250 ? -39.438 11.648 1.724 1 94.19 250 GLU B O 1
ATOM 5191 N N . ILE B 1 251 ? -37.375 12.344 1.485 1 92.75 251 ILE B N 1
ATOM 5192 C CA . ILE B 1 251 ? -36.875 11.062 0.984 1 92.75 251 ILE B CA 1
ATOM 5193 C C . ILE B 1 251 ? -37.062 9.992 2.059 1 92.75 251 ILE B C 1
ATOM 5195 O O . ILE B 1 251 ? -37.469 8.867 1.767 1 92.75 251 ILE B O 1
ATOM 5199 N N . LEU B 1 252 ? -36.844 10.328 3.283 1 93.75 252 LEU B N 1
ATOM 5200 C CA . LEU B 1 252 ? -36.875 9.398 4.402 1 93.75 252 LEU B CA 1
ATOM 5201 C C . LEU B 1 252 ? -38.312 9.07 4.781 1 93.75 252 LEU B C 1
ATOM 5203 O O . LEU B 1 252 ? -38.594 7.965 5.25 1 93.75 252 LEU B O 1
ATOM 5207 N N . SER B 1 253 ? -39.25 9.969 4.586 1 90.19 253 SER B N 1
ATOM 5208 C CA . SER B 1 253 ? -40.594 9.805 5.125 1 90.19 253 SER B CA 1
ATOM 5209 C C . SER B 1 253 ? -41.562 9.328 4.051 1 90.19 253 SER B C 1
ATOM 5211 O O . SER B 1 253 ? -42.594 8.727 4.359 1 90.19 253 SER B O 1
ATOM 5213 N N . ASN B 1 254 ? -41.312 9.656 2.836 1 85.25 254 ASN B N 1
ATOM 5214 C CA . ASN B 1 254 ? -42.344 9.484 1.796 1 85.25 254 ASN B CA 1
ATOM 5215 C C . ASN B 1 254 ? -42.281 8.078 1.202 1 85.25 254 ASN B C 1
ATOM 5217 O O . ASN B 1 254 ? -43.156 7.719 0.385 1 85.25 254 ASN B O 1
ATOM 5221 N N . ILE B 1 255 ? -41.5 7.27 1.678 1 82.25 255 ILE B N 1
ATOM 5222 C CA . ILE B 1 255 ? -41.406 5.961 1.039 1 82.25 255 ILE B CA 1
ATOM 5223 C C . ILE B 1 255 ? -42.188 4.93 1.869 1 82.25 255 ILE B C 1
ATOM 5225 O O . ILE B 1 255 ? -42.031 4.879 3.092 1 82.25 255 ILE B O 1
ATOM 5229 N N . SER B 1 256 ? -43.094 4.23 1.174 1 90.88 256 SER B N 1
ATOM 5230 C CA . SER B 1 256 ? -43.781 3.111 1.793 1 90.88 256 SER B CA 1
ATOM 5231 C C . SER B 1 256 ? -43.156 1.777 1.403 1 90.88 256 SER B C 1
ATOM 5233 O O . SER B 1 256 ? -42.688 1.615 0.278 1 90.88 256 SER B O 1
ATOM 5235 N N . TYR B 1 257 ? -43.188 0.9 2.385 1 96.25 257 TYR B N 1
ATOM 5236 C CA . TYR B 1 257 ? -42.594 -0.421 2.162 1 96.25 257 TYR B CA 1
ATOM 5237 C C . TYR B 1 257 ? -43.594 -1.519 2.553 1 96.25 257 TYR B C 1
ATOM 5239 O O . TYR B 1 257 ? -44.312 -1.386 3.541 1 96.25 257 TYR B O 1
ATOM 5247 N N . ASP B 1 258 ? -43.625 -2.59 1.779 1 97.31 258 ASP B N 1
ATOM 5248 C CA . ASP B 1 258 ? -44.531 -3.691 2.119 1 97.31 258 ASP B CA 1
ATOM 5249 C C . ASP B 1 258 ? -43.781 -5.02 2.143 1 97.31 258 ASP B C 1
ATOM 5251 O O . ASP B 1 258 ? -44.375 -6.082 2.311 1 97.31 258 ASP B O 1
ATOM 5255 N N . LYS B 1 259 ? -42.5 -5.004 1.924 1 96.75 259 LYS B N 1
ATOM 5256 C CA . LYS B 1 259 ? -41.625 -6.18 1.987 1 96.75 259 LYS B CA 1
ATOM 5257 C C . LYS B 1 259 ? -40.438 -5.934 2.896 1 96.75 259 LYS B C 1
ATOM 5259 O O . LYS B 1 259 ? -39.875 -4.832 2.914 1 96.75 259 LYS B O 1
ATOM 5264 N N . LYS B 1 260 ? -40 -7 3.621 1 97.38 260 LYS B N 1
ATOM 5265 C CA . LYS B 1 260 ? -38.875 -6.863 4.555 1 97.38 260 LYS B CA 1
ATOM 5266 C C . LYS B 1 260 ? -37.969 -8.102 4.531 1 97.38 260 LYS B C 1
ATOM 5268 O O . LYS B 1 260 ? -38.469 -9.227 4.551 1 97.38 260 LYS B O 1
ATOM 5273 N N . LEU B 1 261 ? -36.75 -7.871 4.453 1 97.81 261 LEU B N 1
ATOM 5274 C CA . LEU B 1 261 ? -35.75 -8.914 4.625 1 97.81 261 LEU B CA 1
ATOM 5275 C C . LEU B 1 261 ? -35 -8.742 5.945 1 97.81 261 LEU B C 1
ATOM 5277 O O . LEU B 1 261 ? -34.531 -7.641 6.262 1 97.81 261 LEU B O 1
ATOM 5281 N N . TYR B 1 262 ? -34.938 -9.75 6.746 1 98 262 TYR B N 1
ATOM 5282 C CA . TYR B 1 262 ? -34.094 -9.797 7.934 1 98 262 TYR B CA 1
ATOM 5283 C C . TYR B 1 262 ? -32.875 -10.68 7.695 1 98 262 TYR B C 1
ATOM 5285 O O . TYR B 1 262 ? -33 -11.844 7.297 1 98 262 TYR B O 1
ATOM 5293 N N . ILE B 1 263 ? -31.703 -10.133 7.98 1 98 263 ILE B N 1
ATOM 5294 C CA . ILE B 1 263 ? -30.516 -10.922 7.66 1 98 263 ILE B CA 1
ATOM 5295 C C . ILE B 1 263 ? -29.359 -10.516 8.57 1 98 263 ILE B C 1
ATOM 5297 O O . ILE B 1 263 ? -29.188 -9.328 8.883 1 98 263 ILE B O 1
ATOM 5301 N N . ASN B 1 264 ? -28.578 -11.469 8.953 1 98.19 264 ASN B N 1
ATOM 5302 C CA . ASN B 1 264 ? -27.375 -11.203 9.727 1 98.19 264 ASN B CA 1
ATOM 5303 C C . ASN B 1 264 ? -26.344 -10.43 8.898 1 98.19 264 ASN B C 1
ATOM 5305 O O . ASN B 1 264 ? -26.109 -10.758 7.734 1 98.19 264 ASN B O 1
ATOM 5309 N N . ASN B 1 265 ? -25.688 -9.445 9.523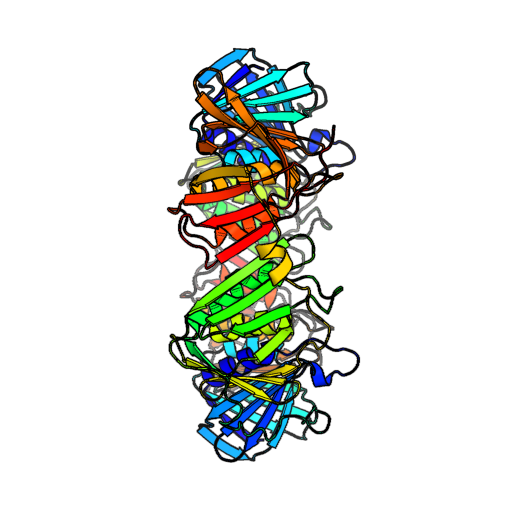 1 98.44 265 ASN B N 1
ATOM 5310 C CA . ASN B 1 265 ? -24.781 -8.562 8.781 1 98.44 265 ASN B CA 1
ATOM 5311 C C . ASN B 1 265 ? -23.562 -9.32 8.281 1 98.44 265 ASN B C 1
ATOM 5313 O O . ASN B 1 265 ? -23.078 -9.07 7.172 1 98.44 265 ASN B O 1
ATOM 5317 N N . GLU B 1 266 ? -23.031 -10.156 9.078 1 97.94 266 GLU B N 1
ATOM 5318 C CA . GLU B 1 266 ? -21.875 -10.93 8.641 1 97.94 266 GLU B CA 1
ATOM 5319 C C . GLU B 1 266 ? -22.188 -11.75 7.395 1 97.94 266 GLU B C 1
ATOM 5321 O O . GLU B 1 266 ? -21.406 -11.789 6.449 1 97.94 266 GLU B O 1
ATOM 5326 N N . LYS B 1 267 ? -23.344 -12.422 7.449 1 97 267 LYS B N 1
ATOM 5327 C CA . LYS B 1 267 ? -23.797 -13.234 6.32 1 97 267 LYS B CA 1
ATOM 5328 C C . LYS B 1 267 ? -23.938 -12.383 5.059 1 97 267 LYS B C 1
ATOM 5330 O O . LYS B 1 267 ? -23.453 -12.758 3.99 1 97 267 LYS B O 1
ATOM 5335 N N . LEU B 1 268 ? -24.531 -11.234 5.219 1 98.06 268 LEU B N 1
ATOM 5336 C CA . LEU B 1 268 ? -24.75 -10.367 4.07 1 98.06 268 LEU B CA 1
ATOM 5337 C C . LEU B 1 268 ? -23.422 -9.789 3.57 1 98.06 268 LEU B C 1
ATOM 5339 O O . LEU B 1 268 ? -23.188 -9.719 2.361 1 98.06 268 LEU B O 1
ATOM 5343 N N . THR B 1 269 ? -22.594 -9.352 4.469 1 98.38 269 THR B N 1
ATOM 5344 C CA . THR B 1 269 ? -21.281 -8.805 4.113 1 98.38 269 THR B CA 1
ATOM 5345 C C . THR B 1 269 ? -20.484 -9.812 3.301 1 98.38 269 THR B C 1
ATOM 5347 O O . THR B 1 269 ? -19.938 -9.477 2.242 1 98.38 269 THR B O 1
ATOM 5350 N N . ASN B 1 270 ? -20.453 -11.008 3.779 1 97.06 270 ASN B N 1
ATOM 5351 C CA . ASN B 1 270 ? -19.703 -12.047 3.082 1 97.06 270 ASN B CA 1
ATOM 5352 C C . ASN B 1 270 ? -20.281 -12.328 1.699 1 97.06 270 ASN B C 1
ATOM 5354 O O . ASN B 1 270 ? -19.547 -12.516 0.735 1 97.06 270 ASN B O 1
ATOM 5358 N N . LEU B 1 271 ? -21.547 -12.375 1.646 1 97.25 271 LEU B N 1
ATOM 5359 C CA . LEU B 1 271 ? -22.234 -12.578 0.371 1 97.25 271 LEU B CA 1
ATOM 5360 C C . LEU B 1 271 ? -21.875 -11.477 -0.618 1 97.25 271 LEU B C 1
ATOM 5362 O O . LEU B 1 271 ? -21.5 -11.758 -1.759 1 97.25 271 LEU B O 1
ATOM 5366 N N . LEU B 1 272 ? -21.938 -10.258 -0.134 1 98.19 272 LEU B N 1
ATOM 5367 C CA . LEU B 1 272 ? -21.688 -9.117 -1.005 1 98.19 272 LEU B CA 1
ATOM 5368 C C . LEU B 1 272 ? -20.234 -9.102 -1.471 1 98.19 272 LEU B C 1
ATOM 5370 O O . LEU B 1 272 ? -19.938 -8.734 -2.611 1 98.19 272 LEU B O 1
ATOM 5374 N N . LYS B 1 273 ? -19.344 -9.438 -0.619 1 97.69 273 LYS B N 1
ATOM 5375 C CA . LYS B 1 273 ? -17.938 -9.516 -0.999 1 97.69 273 LYS B CA 1
ATOM 5376 C C . LYS B 1 273 ? -17.734 -10.5 -2.143 1 97.69 273 LYS B C 1
ATOM 5378 O O . LYS B 1 273 ? -17 -10.219 -3.09 1 97.69 273 LYS B O 1
ATOM 5383 N N . ARG B 1 274 ? -18.359 -11.656 -2.062 1 97.31 274 ARG B N 1
ATOM 5384 C CA . ARG B 1 274 ? -18.266 -12.641 -3.135 1 97.31 274 ARG B CA 1
ATOM 5385 C C . ARG B 1 274 ? -18.891 -12.117 -4.418 1 97.31 274 ARG B C 1
ATOM 5387 O O . ARG B 1 274 ? -18.312 -12.227 -5.496 1 97.31 274 ARG B O 1
ATOM 5394 N N . ILE B 1 275 ? -20.016 -11.523 -4.277 1 97.5 275 ILE B N 1
ATOM 5395 C CA . ILE B 1 275 ? -20.781 -11.031 -5.414 1 97.5 275 ILE B CA 1
ATOM 5396 C C . ILE B 1 275 ? -19.984 -9.945 -6.137 1 97.5 275 ILE B C 1
ATOM 5398 O O . ILE B 1 275 ? -19.984 -9.883 -7.367 1 97.5 275 ILE B O 1
ATOM 5402 N N . LEU B 1 276 ? -19.312 -9.164 -5.414 1 97.94 276 LEU B N 1
ATOM 5403 C CA . LEU B 1 276 ? -18.578 -8.031 -5.957 1 97.94 276 LEU B CA 1
ATOM 5404 C C . LEU B 1 276 ? -17.438 -8.5 -6.855 1 97.94 276 LEU B C 1
ATOM 5406 O O . LEU B 1 276 ? -17.078 -7.809 -7.809 1 97.94 276 LEU B O 1
ATOM 5410 N N . ILE B 1 277 ? -16.875 -9.609 -6.566 1 97.5 277 ILE B N 1
ATOM 5411 C CA . ILE B 1 277 ? -15.812 -10.172 -7.387 1 97.5 277 ILE B CA 1
ATOM 5412 C C . ILE B 1 277 ? -16.281 -10.289 -8.836 1 97.5 277 ILE B C 1
ATOM 5414 O O . ILE B 1 277 ? -15.508 -10.07 -9.766 1 97.5 277 ILE B O 1
ATOM 5418 N N . PHE B 1 278 ? -17.562 -10.578 -9.062 1 97.31 278 PHE B N 1
ATOM 5419 C CA . PHE B 1 278 ? -18.109 -10.859 -10.375 1 97.31 278 PHE B CA 1
ATOM 5420 C C . PHE B 1 278 ? -18.766 -9.617 -10.969 1 97.31 278 PHE B C 1
ATOM 5422 O O . PHE B 1 278 ? -18.891 -9.5 -12.195 1 97.31 278 PHE B O 1
ATOM 5429 N N . SER B 1 279 ? -19.156 -8.727 -10.109 1 96.69 279 SER B N 1
ATOM 5430 C CA . SER B 1 279 ? -19.953 -7.602 -10.609 1 96.69 279 SER B CA 1
ATOM 5431 C C . SER B 1 279 ? -19.062 -6.383 -10.867 1 96.69 279 SER B C 1
ATOM 5433 O O . SER B 1 279 ? -19.469 -5.461 -11.578 1 96.69 279 SER B O 1
ATOM 5435 N N . ARG B 1 280 ? -17.891 -6.281 -10.273 1 95.12 280 ARG B N 1
ATOM 5436 C CA . ARG B 1 280 ? -17.062 -5.074 -10.32 1 95.12 280 ARG B CA 1
ATOM 5437 C C . ARG B 1 280 ? -16.625 -4.77 -11.75 1 95.12 280 ARG B C 1
ATOM 5439 O O . ARG B 1 280 ? -16.438 -3.605 -12.109 1 95.12 280 ARG B O 1
ATOM 5446 N N . SER B 1 281 ? -16.469 -5.746 -12.555 1 89.25 281 SER B N 1
ATOM 5447 C CA . SER B 1 281 ? -15.984 -5.539 -13.914 1 89.25 281 SER B CA 1
ATOM 5448 C C . SER B 1 281 ? -17.109 -5.688 -14.93 1 89.25 281 SER B C 1
ATOM 5450 O O . SER B 1 281 ? -16.859 -5.898 -16.125 1 89.25 281 SER B O 1
ATOM 5452 N N . ASN B 1 282 ? -18.344 -5.609 -14.508 1 87 282 ASN B N 1
ATOM 5453 C CA . ASN B 1 282 ? -19.453 -5.621 -15.445 1 87 282 ASN B CA 1
ATOM 5454 C C . ASN B 1 282 ? -19.484 -4.355 -16.297 1 87 282 ASN B C 1
ATOM 5456 O O . ASN B 1 282 ? -19.641 -3.252 -15.773 1 87 282 ASN B O 1
ATOM 5460 N N . SER B 1 283 ? -19.266 -4.465 -17.531 1 82.62 283 SER B N 1
ATOM 5461 C CA . SER B 1 283 ? -19.125 -3.326 -18.438 1 82.62 283 SER B CA 1
ATOM 5462 C C . SER B 1 283 ? -20.453 -2.58 -18.609 1 82.62 283 SER B C 1
ATOM 5464 O O . SER B 1 283 ? -20.453 -1.367 -18.828 1 82.62 283 SER B O 1
ATOM 5466 N N . GLU B 1 284 ? -21.578 -3.297 -18.516 1 82.81 284 GLU B N 1
ATOM 5467 C CA . GLU B 1 284 ? -22.891 -2.691 -18.75 1 82.81 284 GLU B CA 1
ATOM 5468 C C . GLU B 1 284 ? -23.391 -1.994 -17.484 1 82.81 284 GLU B C 1
ATOM 5470 O O . GLU B 1 284 ? -24 -0.924 -17.562 1 82.81 284 GLU B O 1
ATOM 5475 N N . SER B 1 285 ? -23.125 -2.629 -16.406 1 89.44 285 SER B N 1
ATOM 5476 C CA . SER B 1 285 ? -23.578 -2.086 -15.125 1 89.44 285 SER B CA 1
ATOM 5477 C C . SER B 1 285 ? -22.625 -2.451 -14 1 89.44 285 SER B C 1
ATOM 5479 O O . SER B 1 285 ? -22.828 -3.449 -13.305 1 89.44 285 SER B O 1
ATOM 5481 N N . LYS B 1 286 ? -21.75 -1.608 -13.75 1 91.75 286 LYS B N 1
ATOM 5482 C CA . LYS B 1 286 ? -20.688 -1.876 -12.781 1 91.75 286 LYS B CA 1
ATOM 5483 C C . LYS B 1 286 ? -21.25 -2.064 -11.383 1 91.75 286 LYS B C 1
ATOM 5485 O O . LYS B 1 286 ? -22.125 -1.3 -10.953 1 91.75 286 LYS B O 1
ATOM 5490 N N . TYR B 1 287 ? -20.922 -3.113 -10.727 1 97.19 287 TYR B N 1
ATOM 5491 C CA . TYR B 1 287 ? -21.234 -3.461 -9.344 1 97.19 287 T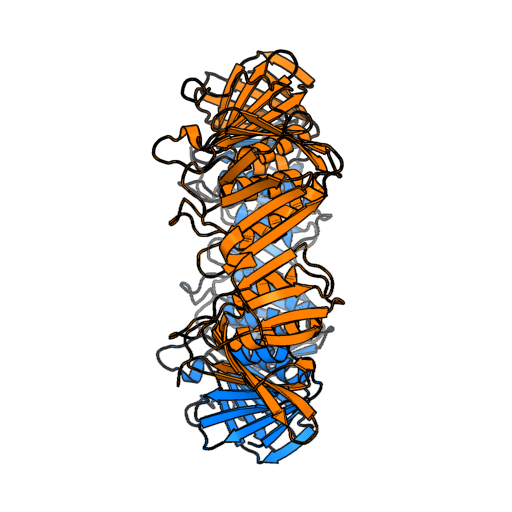YR B CA 1
ATOM 5492 C C . TYR B 1 287 ? -22.688 -3.893 -9.203 1 97.19 287 TYR B C 1
ATOM 5494 O O . TYR B 1 287 ? -23.203 -3.994 -8.094 1 97.19 287 TYR B O 1
ATOM 5502 N N . SER B 1 288 ? -23.375 -4.223 -10.312 1 97 288 SER B N 1
ATOM 5503 C CA . SER B 1 288 ? -24.781 -4.594 -10.281 1 97 288 SER B CA 1
ATOM 5504 C C . SER B 1 288 ? -24.969 -6.066 -9.922 1 97 288 SER B C 1
ATOM 5506 O O . SER B 1 288 ? -24.203 -6.918 -10.375 1 97 288 SER B O 1
ATOM 5508 N N . SER B 1 289 ? -25.875 -6.328 -9.102 1 97.31 289 SER B N 1
ATOM 5509 C CA . SER B 1 289 ? -26.312 -7.684 -8.797 1 97.31 289 SER B CA 1
ATOM 5510 C C . SER B 1 289 ? -27.828 -7.77 -8.695 1 97.31 289 SER B C 1
ATOM 5512 O O . SER B 1 289 ? -28.484 -6.773 -8.383 1 97.31 289 SER B O 1
ATOM 5514 N N . THR B 1 290 ? -28.328 -8.938 -8.969 1 97.94 290 THR B N 1
ATOM 5515 C CA . THR B 1 290 ? -29.766 -9.156 -8.945 1 97.94 290 THR B CA 1
ATOM 5516 C C . THR B 1 290 ? -30.156 -10.023 -7.75 1 97.94 290 THR B C 1
ATOM 5518 O O . THR B 1 290 ? -29.516 -11.055 -7.488 1 97.94 290 THR B O 1
ATOM 5521 N N . TYR B 1 291 ? -31.156 -9.586 -7.078 1 97.88 291 TYR B N 1
ATOM 5522 C CA . TYR B 1 291 ? -31.734 -10.289 -5.938 1 97.88 291 TYR B CA 1
ATOM 5523 C C . TYR B 1 291 ? -33.156 -10.75 -6.238 1 97.88 291 TYR B C 1
ATOM 5525 O O . TYR B 1 291 ? -34 -9.938 -6.613 1 97.88 291 TYR B O 1
ATOM 5533 N N . GLU B 1 292 ? -33.312 -12.047 -6.094 1 97 292 GLU B N 1
ATOM 5534 C CA . GLU B 1 292 ? -34.656 -12.609 -6.301 1 97 292 GLU B CA 1
ATOM 5535 C C . GLU B 1 292 ? -35.156 -13.297 -5.035 1 97 292 GLU B C 1
ATOM 5537 O O . GLU B 1 292 ? -34.5 -14.188 -4.5 1 97 292 GLU B O 1
ATOM 5542 N N . PHE B 1 293 ? -36.312 -12.797 -4.598 1 96.31 293 PHE B N 1
ATOM 5543 C CA . PHE B 1 293 ? -37 -13.375 -3.438 1 96.31 293 PHE B CA 1
ATOM 5544 C C . PHE B 1 293 ? -38.219 -14.18 -3.863 1 96.31 293 PHE B C 1
ATOM 5546 O O . PHE B 1 293 ? -39.094 -13.656 -4.527 1 96.31 293 PHE B O 1
ATOM 5553 N N . LYS B 1 294 ? -38.188 -15.414 -3.488 1 92.88 294 LYS B N 1
ATOM 5554 C CA . LYS B 1 294 ? -39.312 -16.297 -3.822 1 92.88 294 LYS B CA 1
ATOM 5555 C C . LYS B 1 294 ? -39.781 -17.062 -2.598 1 92.88 294 LYS B C 1
ATOM 5557 O O . LYS B 1 294 ? -38.969 -17.516 -1.786 1 92.88 294 LYS B O 1
ATOM 5562 N N . HIS B 1 295 ? -41.094 -17.125 -2.467 1 86.25 295 HIS B N 1
ATOM 5563 C CA . HIS B 1 295 ? -41.688 -17.969 -1.437 1 86.25 295 HIS B CA 1
ATOM 5564 C C . HIS B 1 295 ? -41.875 -19.391 -1.945 1 86.25 295 HIS B C 1
ATOM 5566 O O . HIS B 1 295 ? -42.219 -19.594 -3.111 1 86.25 295 HIS B O 1
ATOM 5572 N N . ASN B 1 296 ? -41.219 -20.266 -1.312 1 72 296 ASN B N 1
ATOM 5573 C CA . ASN B 1 296 ? -41.5 -21.641 -1.707 1 72 296 ASN B CA 1
ATOM 5574 C C . ASN B 1 296 ? -42.719 -22.203 -0.976 1 72 296 ASN B C 1
ATOM 5576 O O . ASN B 1 296 ? -43.25 -21.547 -0.085 1 72 296 ASN B O 1
ATOM 5580 N N . GLU B 1 297 ? -43.281 -23.359 -1.505 1 64.69 297 GLU B N 1
ATOM 5581 C CA . GLU B 1 297 ? -44.469 -24.016 -1.009 1 64.69 297 GLU B CA 1
ATOM 5582 C C . GLU B 1 297 ? -44.375 -24.266 0.493 1 64.69 297 GLU B C 1
ATOM 5584 O O . GLU B 1 297 ? -45.406 -24.359 1.175 1 64.69 297 GLU B O 1
ATOM 5589 N N . GLU B 1 298 ? -43.219 -24.438 1.033 1 62.69 298 GLU B N 1
ATOM 5590 C CA . GLU B 1 298 ? -43.094 -24.781 2.447 1 62.69 298 GLU B CA 1
ATOM 5591 C C . GLU B 1 298 ? -42.875 -23.531 3.301 1 62.69 298 GLU B C 1
ATOM 5593 O O . GLU B 1 298 ? -42.406 -23.625 4.438 1 62.69 298 GLU B O 1
ATOM 5598 N N . ASN B 1 299 ? -43.188 -22.375 2.881 1 57.84 299 ASN B N 1
ATOM 5599 C CA . ASN B 1 299 ? -43.094 -21.078 3.559 1 57.84 299 ASN B CA 1
ATOM 5600 C C . ASN B 1 299 ? -41.656 -20.688 3.824 1 57.84 299 ASN B C 1
ATOM 5602 O O . ASN B 1 299 ? -41.344 -20.047 4.832 1 57.84 299 ASN B O 1
ATOM 5606 N N . LYS B 1 300 ? -40.812 -21.469 3.049 1 70.44 300 LYS B N 1
ATOM 5607 C CA . LYS B 1 300 ? -39.438 -21.031 3.193 1 70.44 300 LYS B CA 1
ATOM 5608 C C . LYS B 1 300 ? -39.062 -20 2.133 1 70.44 300 LYS B C 1
ATOM 5610 O O . LYS B 1 300 ? -39.438 -20.141 0.971 1 70.44 300 LYS B O 1
ATOM 5615 N N . ASN B 1 301 ? -38.469 -18.938 2.768 1 86.88 301 ASN B N 1
ATOM 5616 C CA . ASN B 1 301 ? -38.031 -17.844 1.899 1 86.88 301 ASN B CA 1
ATOM 5617 C C . ASN B 1 301 ? -36.594 -18.016 1.414 1 86.88 301 ASN B C 1
ATOM 5619 O O . ASN B 1 301 ? -35.719 -18.344 2.201 1 86.88 301 ASN B O 1
ATOM 5623 N N . LYS B 1 302 ? -36.594 -18.062 0.048 1 92.25 302 LYS B N 1
ATOM 5624 C CA . LYS B 1 302 ? -35.281 -18.188 -0.573 1 92.25 302 LYS B CA 1
ATOM 5625 C C . LYS B 1 302 ? -34.875 -16.891 -1.288 1 92.25 302 LYS B C 1
ATOM 5627 O O . LYS B 1 302 ? -35.719 -16.234 -1.904 1 92.25 302 LYS B O 1
ATOM 5632 N N . MET B 1 303 ? -33.688 -16.578 -1.122 1 96.44 303 MET B N 1
ATOM 5633 C CA . MET B 1 303 ? -33.094 -15.477 -1.881 1 96.44 303 MET B CA 1
ATOM 5634 C C . MET B 1 303 ? -32.031 -15.984 -2.832 1 96.44 303 MET B C 1
ATOM 5636 O O . MET B 1 303 ? -31.141 -16.734 -2.428 1 96.44 303 MET B O 1
ATOM 5640 N N . THR B 1 304 ? -32.156 -15.648 -4.066 1 96.75 304 THR B N 1
ATOM 5641 C CA . THR B 1 304 ? -31.125 -15.922 -5.059 1 96.75 304 THR B CA 1
ATOM 5642 C C . THR B 1 304 ? -30.422 -14.633 -5.477 1 96.75 304 THR B C 1
ATOM 5644 O O . THR B 1 304 ? -31.078 -13.648 -5.812 1 96.75 304 THR B O 1
ATOM 5647 N N . VAL B 1 305 ? -29.172 -14.656 -5.391 1 97.94 305 VAL B N 1
ATOM 5648 C CA . VAL B 1 305 ? -28.375 -13.5 -5.793 1 97.94 305 VAL B CA 1
ATOM 5649 C C . VAL B 1 305 ? -27.484 -13.867 -6.969 1 97.94 305 VAL B C 1
ATOM 5651 O O . VAL B 1 305 ? -26.781 -14.891 -6.934 1 97.94 305 VAL B O 1
ATOM 5654 N N . SER B 1 306 ? -27.484 -13.062 -7.98 1 97.38 306 SER B N 1
ATOM 5655 C CA . SER B 1 306 ? -26.672 -13.352 -9.156 1 97.38 306 SER B CA 1
ATOM 5656 C C . SER B 1 306 ? -25.922 -12.109 -9.633 1 97.38 306 SER B C 1
ATOM 5658 O O . SER B 1 306 ? -26.375 -10.984 -9.406 1 97.38 306 SER B O 1
ATOM 5660 N N . ALA B 1 307 ? -24.812 -12.289 -10.195 1 96.94 307 ALA B N 1
ATOM 5661 C CA . ALA B 1 307 ? -23.969 -11.25 -10.805 1 96.94 307 ALA B CA 1
ATOM 5662 C C . ALA B 1 307 ? -23.094 -11.836 -11.914 1 96.94 307 ALA B C 1
ATOM 5664 O O . ALA B 1 307 ? -22.922 -13.055 -11.992 1 96.94 307 ALA B O 1
ATOM 5665 N N . LEU B 1 308 ? -22.672 -10.961 -12.789 1 95.06 308 LEU B N 1
ATOM 5666 C CA . LEU B 1 308 ? -21.844 -11.461 -13.891 1 95.06 308 LEU B CA 1
ATOM 5667 C C . LEU B 1 308 ? -20.953 -10.367 -14.453 1 95.06 308 LEU B C 1
ATOM 5669 O O . LEU B 1 308 ? -21.172 -9.18 -14.18 1 95.06 308 LEU B O 1
ATOM 5673 N N . ASN B 1 309 ? -19.938 -10.742 -15.055 1 93.94 309 ASN B N 1
ATOM 5674 C CA . ASN B 1 309 ? -19.141 -9.922 -15.961 1 93.94 309 ASN B CA 1
ATOM 5675 C C . ASN B 1 309 ? -18.906 -10.625 -17.297 1 93.94 309 ASN B C 1
ATOM 5677 O O . ASN B 1 309 ? -19.641 -11.547 -17.656 1 93.94 309 ASN B O 1
ATOM 5681 N N . GLU B 1 310 ? -17.969 -10.172 -18.031 1 91.75 310 GLU B N 1
ATOM 5682 C CA . GLU B 1 310 ? -17.781 -10.711 -19.375 1 91.75 310 GLU B CA 1
ATOM 5683 C C . GLU B 1 310 ? -17.234 -12.141 -19.328 1 91.75 310 GLU B C 1
ATOM 5685 O O . GLU B 1 310 ? -17.453 -12.93 -20.25 1 91.75 310 GLU B O 1
ATOM 5690 N N . LEU B 1 311 ? -16.625 -12.516 -18.188 1 91.94 311 LEU B N 1
ATOM 5691 C CA . LEU B 1 311 ? -15.867 -13.758 -18.172 1 91.94 311 LEU B CA 1
ATOM 5692 C C . LEU B 1 311 ? -16.484 -14.766 -17.203 1 91.94 311 LEU B C 1
ATOM 5694 O O . LEU B 1 311 ? -16.172 -15.961 -17.281 1 91.94 311 LEU B O 1
ATOM 5698 N N . ALA B 1 312 ? -17.328 -14.234 -16.312 1 96.44 312 ALA B N 1
ATOM 5699 C CA . ALA B 1 312 ? -17.766 -15.117 -15.227 1 96.44 312 ALA B CA 1
ATOM 5700 C C . ALA B 1 312 ? -19.109 -14.695 -14.672 1 96.44 312 ALA B C 1
ATOM 5702 O O . ALA B 1 312 ? -19.547 -13.555 -14.867 1 96.44 312 ALA B O 1
ATOM 5703 N N . ARG B 1 313 ? -19.75 -15.672 -14 1 96.88 313 ARG B N 1
ATOM 5704 C CA . ARG B 1 313 ? -21.047 -15.477 -13.383 1 96.88 313 ARG B CA 1
ATOM 5705 C C . ARG B 1 313 ? -21.141 -16.219 -12.047 1 96.88 313 ARG B C 1
ATOM 5707 O O . ARG B 1 313 ? -20.547 -17.281 -11.883 1 96.88 313 ARG B O 1
ATOM 5714 N N . ILE B 1 314 ? -21.938 -15.625 -11.172 1 97.62 314 ILE B N 1
ATOM 5715 C CA . ILE B 1 314 ? -22.188 -16.281 -9.891 1 97.62 314 ILE B CA 1
ATOM 5716 C C . ILE B 1 314 ? -23.688 -16.328 -9.609 1 97.62 314 ILE B C 1
ATOM 5718 O O . ILE B 1 314 ? -24.406 -15.391 -9.938 1 97.62 314 ILE B O 1
ATOM 5722 N N . ASN B 1 315 ? -24.109 -17.391 -9.078 1 97.44 315 ASN B N 1
ATOM 5723 C CA . ASN B 1 315 ? -25.453 -17.594 -8.539 1 97.44 315 ASN B CA 1
ATOM 5724 C C . ASN B 1 315 ? -25.406 -18.219 -7.148 1 97.44 315 ASN B C 1
ATOM 5726 O O . ASN B 1 315 ? -24.875 -19.328 -6.984 1 97.44 315 ASN B O 1
ATOM 5730 N N . GLU B 1 316 ? -25.953 -17.531 -6.199 1 96.56 316 GLU B N 1
ATOM 5731 C CA . GLU B 1 316 ? -25.984 -18.031 -4.828 1 96.56 316 GLU B CA 1
ATOM 5732 C C . GLU B 1 316 ? -27.406 -18.062 -4.285 1 96.56 316 GLU B C 1
ATOM 5734 O O . GLU B 1 316 ? -28.188 -17.156 -4.531 1 96.56 316 GLU B O 1
ATOM 5739 N N . GLU B 1 317 ? -27.641 -19.109 -3.564 1 94.56 317 GLU B N 1
ATOM 5740 C CA . GLU B 1 317 ? -28.938 -19.266 -2.93 1 94.56 317 GLU B CA 1
ATOM 5741 C C . GLU B 1 317 ? -28.812 -19.312 -1.41 1 94.56 317 GLU B C 1
ATOM 5743 O O . GLU B 1 317 ? -27.953 -20.016 -0.876 1 94.56 317 GLU B O 1
ATOM 5748 N N . LEU B 1 318 ? -29.734 -18.641 -0.778 1 94.12 318 LEU B N 1
ATOM 5749 C CA . LEU B 1 318 ? -29.719 -18.578 0.68 1 94.12 318 LEU B CA 1
ATOM 5750 C C . LEU B 1 318 ? -31.141 -18.672 1.235 1 94.12 318 LEU B C 1
ATOM 5752 O O . LEU B 1 318 ? -32.062 -18.078 0.668 1 94.12 318 LEU B O 1
ATOM 5756 N N . ASP B 1 319 ? -31.188 -19.375 2.355 1 93.38 319 ASP B N 1
ATOM 5757 C CA . ASP B 1 319 ? -32.406 -19.266 3.143 1 93.38 319 ASP B CA 1
ATOM 5758 C C . ASP B 1 319 ? -32.438 -17.969 3.941 1 93.38 319 ASP B C 1
ATOM 5760 O O . ASP B 1 319 ? -31.5 -17.641 4.656 1 93.38 319 ASP B O 1
ATOM 5764 N N . VAL B 1 320 ? -33.562 -17.281 3.746 1 94.56 320 VAL B N 1
ATOM 5765 C CA . VAL B 1 320 ? -33.625 -16 4.43 1 94.56 320 VAL B CA 1
ATOM 5766 C C . VAL B 1 320 ? -35 -15.812 5.055 1 94.56 320 VAL B C 1
ATOM 5768 O O . VAL B 1 320 ? -35.938 -16.562 4.746 1 94.56 320 VAL B O 1
ATOM 5771 N N . ASN B 1 321 ? -35.062 -14.883 5.996 1 95 321 ASN B N 1
ATOM 5772 C CA . ASN B 1 321 ? -36.344 -14.375 6.512 1 95 321 ASN B CA 1
ATOM 5773 C C . ASN B 1 321 ? -36.812 -13.172 5.715 1 95 321 ASN B C 1
ATOM 5775 O O . ASN B 1 321 ? -36.344 -12.047 5.918 1 95 321 ASN B O 1
ATOM 5779 N N . PHE B 1 322 ? -37.781 -13.484 4.789 1 96.44 322 PHE B N 1
ATOM 5780 C CA . PHE B 1 322 ? -38.312 -12.461 3.898 1 96.44 322 PHE B CA 1
ATOM 5781 C C . PHE B 1 322 ? -39.844 -12.383 4.023 1 96.44 322 PHE B C 1
ATOM 5783 O O . PHE B 1 322 ? -40.531 -13.391 3.881 1 96.44 322 PHE B O 1
ATOM 5790 N N . GLU B 1 323 ? -40.312 -11.188 4.352 1 95 323 GLU B N 1
ATOM 5791 C CA . GLU B 1 323 ? -41.75 -10.922 4.465 1 95 323 GLU B CA 1
ATOM 5792 C C . GLU B 1 323 ? -42.25 -10.148 3.254 1 95 323 GLU B C 1
ATOM 5794 O O . GLU B 1 323 ? -41.625 -9.172 2.826 1 95 323 GLU B O 1
ATOM 5799 N N . GLY B 1 324 ? -43.406 -10.594 2.67 1 94.69 324 GLY B N 1
ATOM 5800 C CA . GLY B 1 324 ? -44.031 -9.914 1.54 1 94.69 324 GLY B CA 1
ATOM 5801 C C . GLY B 1 324 ? -44.062 -10.766 0.283 1 94.69 324 GLY B C 1
ATOM 5802 O O . GLY B 1 324 ? -43.75 -11.953 0.319 1 94.69 324 GLY B O 1
ATOM 5803 N N . GLU B 1 325 ? -44.469 -10.125 -0.84 1 94.12 325 GLU B N 1
ATOM 5804 C CA . GLU B 1 325 ? -44.594 -10.82 -2.117 1 94.12 325 GLU B CA 1
ATOM 5805 C C . GLU B 1 325 ? -43.219 -11.008 -2.768 1 94.12 325 GLU B C 1
ATOM 5807 O O . GLU B 1 325 ? -42.25 -10.344 -2.389 1 94.12 325 GLU B O 1
ATOM 5812 N N . ASP B 1 326 ? -43.219 -11.891 -3.732 1 95.69 326 ASP B N 1
ATOM 5813 C CA . ASP B 1 326 ? -42 -12.117 -4.504 1 95.69 326 ASP B CA 1
ATOM 5814 C C . ASP B 1 326 ? -41.438 -10.812 -5.082 1 95.69 326 ASP B C 1
ATOM 5816 O O . ASP B 1 326 ? -42.219 -9.93 -5.453 1 95.69 326 ASP B O 1
ATOM 5820 N N . LEU B 1 327 ? -40.125 -10.773 -5.152 1 96.62 327 LEU B N 1
ATOM 5821 C CA . LEU B 1 327 ? -39.5 -9.555 -5.652 1 96.62 327 LEU B CA 1
ATOM 5822 C C . LEU B 1 327 ? -38.219 -9.891 -6.387 1 96.62 327 LEU B C 1
ATOM 5824 O O . LEU B 1 327 ? -37.438 -10.75 -5.949 1 96.62 327 LEU B O 1
ATOM 5828 N N . LYS B 1 328 ? -38.031 -9.234 -7.5 1 97.31 328 LYS B N 1
ATOM 5829 C CA . LYS B 1 328 ? -36.75 -9.211 -8.203 1 97.31 328 LYS B CA 1
ATOM 5830 C C . LYS B 1 328 ? -36.219 -7.785 -8.328 1 97.31 328 LYS B C 1
ATOM 5832 O O . LYS B 1 328 ? -36.906 -6.895 -8.82 1 97.31 328 LYS B O 1
ATOM 5837 N N . ILE B 1 329 ? -35.062 -7.594 -7.852 1 98 329 ILE B N 1
ATOM 5838 C CA . ILE B 1 329 ? -34.531 -6.227 -7.809 1 98 329 ILE B CA 1
ATOM 5839 C C . ILE B 1 329 ? -33.031 -6.223 -8.078 1 98 329 ILE B C 1
ATOM 5841 O O . ILE B 1 329 ? -32.344 -7.184 -7.746 1 98 329 ILE B O 1
ATOM 5845 N N . SER B 1 330 ? -32.531 -5.211 -8.711 1 97.94 330 SER B N 1
ATOM 5846 C CA . SER B 1 330 ? -31.094 -5.023 -8.984 1 97.94 330 SER B CA 1
ATOM 5847 C C . SER B 1 330 ? -30.516 -3.877 -8.156 1 97.94 330 SER B C 1
ATOM 5849 O O . SER B 1 330 ? -31.078 -2.779 -8.133 1 97.94 330 SER B O 1
ATOM 5851 N N . LEU B 1 331 ? -29.438 -4.16 -7.488 1 98.19 331 LEU B N 1
ATOM 5852 C CA . LEU B 1 331 ? -28.812 -3.16 -6.625 1 98.19 331 LEU B CA 1
ATOM 5853 C C . LEU B 1 331 ? -27.328 -3.051 -6.902 1 98.19 331 LEU B C 1
ATOM 5855 O O . LEU B 1 331 ? -26.719 -3.965 -7.473 1 98.19 331 LEU B O 1
ATOM 5859 N N . ASN B 1 332 ? -26.75 -1.905 -6.555 1 97.75 332 ASN B N 1
ATOM 5860 C CA . ASN B 1 332 ? -25.297 -1.728 -6.523 1 97.75 332 ASN B CA 1
ATOM 5861 C C . ASN B 1 332 ? -24.688 -2.352 -5.273 1 97.75 332 ASN B C 1
ATOM 5863 O O . ASN B 1 332 ? -24.781 -1.791 -4.184 1 97.75 332 ASN B O 1
ATOM 5867 N N . SER B 1 333 ? -23.984 -3.4 -5.469 1 97.56 333 SER B N 1
ATOM 5868 C CA . SER B 1 333 ? -23.484 -4.18 -4.344 1 97.56 333 SER B CA 1
ATOM 5869 C C . SER B 1 333 ? -22.359 -3.441 -3.613 1 97.56 333 SER B C 1
ATOM 5871 O O . SER B 1 333 ? -22.188 -3.602 -2.402 1 97.56 333 SER B O 1
ATOM 5873 N N . LYS B 1 334 ? -21.578 -2.678 -4.277 1 98.12 334 LYS B N 1
ATOM 5874 C CA . LYS B 1 334 ? -20.547 -1.883 -3.635 1 98.12 334 LYS B CA 1
ATOM 5875 C C . LYS B 1 334 ? -21.141 -0.854 -2.684 1 98.12 334 LYS B C 1
ATOM 5877 O O . LYS B 1 334 ? -20.703 -0.715 -1.544 1 98.12 334 LYS B O 1
ATOM 5882 N N . TYR B 1 335 ? -22.172 -0.175 -3.172 1 98.38 335 TYR B N 1
ATOM 5883 C CA . TYR B 1 335 ? -22.844 0.822 -2.344 1 98.38 335 TYR B CA 1
ATOM 5884 C C . TYR B 1 335 ? -23.438 0.184 -1.095 1 98.38 335 TYR B C 1
ATOM 5886 O O . TYR B 1 335 ? -23.344 0.737 0.003 1 98.38 335 TYR B O 1
ATOM 5894 N N . LEU B 1 336 ? -24.031 -0.923 -1.3 1 98.75 336 LEU B N 1
ATOM 5895 C CA . LEU B 1 336 ? -24.656 -1.603 -0.167 1 98.75 336 LEU B CA 1
ATOM 5896 C C . LEU B 1 336 ? -23.594 -2.023 0.854 1 98.75 336 LEU B C 1
ATOM 5898 O O . LEU B 1 336 ? -23.766 -1.801 2.055 1 98.75 336 LEU B O 1
ATOM 5902 N N . LEU B 1 337 ? -22.562 -2.566 0.391 1 98.69 337 LEU B N 1
ATOM 5903 C CA . LEU B 1 337 ? -21.484 -3.041 1.258 1 98.69 337 LEU B CA 1
ATOM 5904 C C . LEU B 1 337 ? -20.859 -1.887 2.043 1 98.69 337 LEU B C 1
ATOM 5906 O O . LEU B 1 337 ? -20.562 -2.029 3.23 1 98.69 337 LEU B O 1
ATOM 5910 N N . GLU B 1 338 ? -20.641 -0.789 1.453 1 98.38 338 GLU B N 1
ATOM 5911 C CA . GLU B 1 338 ? -20.031 0.374 2.088 1 98.38 338 GLU B CA 1
ATOM 5912 C C . GLU B 1 338 ? -20.812 0.808 3.322 1 98.38 338 GLU B C 1
ATOM 5914 O O . GLU B 1 338 ? -20.234 1.28 4.301 1 98.38 338 GLU B O 1
ATOM 5919 N N . PHE B 1 339 ? -22.109 0.642 3.264 1 98.69 339 PHE B N 1
ATOM 5920 C CA . PHE B 1 339 ? -22.938 1.028 4.406 1 98.69 339 PHE B CA 1
ATOM 5921 C C . PHE B 1 339 ? -22.891 -0.036 5.496 1 98.69 339 PHE B C 1
ATOM 5923 O O . PHE B 1 339 ? -22.594 0.267 6.652 1 98.69 339 PHE B O 1
ATOM 5930 N N . ILE B 1 340 ? -23.094 -1.246 5.117 1 98.56 340 ILE B N 1
ATOM 5931 C CA . ILE B 1 340 ? -23.344 -2.258 6.141 1 98.56 340 ILE B CA 1
ATOM 5932 C C . ILE B 1 340 ? -22.047 -2.588 6.863 1 98.56 340 ILE B C 1
ATOM 5934 O O . ILE B 1 340 ? -22.062 -3.1 7.988 1 98.56 340 ILE B O 1
ATOM 5938 N N . GLN B 1 341 ? -20.922 -2.352 6.242 1 97.94 341 GLN B N 1
ATOM 5939 C CA . GLN B 1 341 ? -19.625 -2.609 6.879 1 97.94 341 GLN B CA 1
ATOM 5940 C C . GLN B 1 341 ? -19.422 -1.708 8.094 1 97.94 341 GLN B C 1
ATOM 5942 O O . GLN B 1 341 ? -18.562 -1.968 8.93 1 97.94 341 GLN B O 1
ATOM 5947 N N . ASN B 1 342 ? -20.172 -0.639 8.195 1 97.69 342 ASN B N 1
ATOM 5948 C CA . ASN B 1 342 ? -20.078 0.272 9.328 1 97.69 342 ASN B CA 1
ATOM 5949 C C . ASN B 1 342 ? -20.891 -0.228 10.516 1 97.69 342 ASN B C 1
ATOM 5951 O O . ASN B 1 342 ? -20.891 0.388 11.578 1 97.69 342 ASN B O 1
ATOM 5955 N N . ILE B 1 343 ? -21.609 -1.267 10.352 1 98 343 ILE B N 1
ATOM 5956 C CA . ILE B 1 343 ? -22.438 -1.877 11.398 1 98 343 ILE B CA 1
ATOM 5957 C C . ILE B 1 343 ? -21.781 -3.172 11.875 1 98 343 ILE B C 1
ATOM 5959 O O . ILE B 1 343 ? -21.188 -3.91 11.078 1 98 343 ILE B O 1
ATOM 5963 N N . SER B 1 344 ? -21.859 -3.447 13.133 1 97.12 344 SER B N 1
ATOM 5964 C CA . SER B 1 344 ? -21.219 -4.629 13.703 1 97.12 344 SER B CA 1
ATOM 5965 C C . SER B 1 344 ? -21.703 -5.902 13.023 1 97.12 344 SER B C 1
ATOM 5967 O O . SER B 1 344 ? -22.891 -6.039 12.719 1 97.12 344 SER B O 1
ATOM 5969 N N . LYS B 1 345 ? -20.875 -6.812 12.898 1 96.75 345 LYS B N 1
ATOM 5970 C CA . LYS B 1 345 ? -21.125 -8.047 12.156 1 96.75 345 LYS B CA 1
ATOM 5971 C C . LYS B 1 345 ? -22.188 -8.898 12.852 1 96.75 345 LYS B C 1
ATOM 5973 O O . LYS B 1 345 ? -22.891 -9.664 12.195 1 96.75 345 LYS B O 1
ATOM 5978 N N . GLU B 1 346 ? -22.312 -8.781 14.133 1 97.5 346 GLU B N 1
ATOM 5979 C CA . GLU B 1 346 ? -23.203 -9.641 14.906 1 97.5 346 GLU B CA 1
ATOM 5980 C C . GLU B 1 346 ? -24.656 -9.141 14.828 1 97.5 346 GLU B C 1
ATOM 5982 O O . GLU B 1 346 ? -25.578 -9.859 15.195 1 97.5 346 GLU B O 1
ATOM 5987 N N . LYS B 1 347 ? -24.844 -7.992 14.305 1 98.06 347 LYS B N 1
ATOM 5988 C CA . LYS B 1 347 ? -26.156 -7.371 14.305 1 98.06 347 LYS B CA 1
ATOM 5989 C C . LYS B 1 347 ? -27.016 -7.902 13.164 1 98.06 347 LYS B C 1
ATOM 5991 O O . LYS B 1 347 ? -26.5 -8.492 12.211 1 98.06 347 LYS B O 1
ATOM 5996 N N . GLU B 1 348 ? -28.312 -7.754 13.32 1 98.5 348 GLU B N 1
ATOM 5997 C CA . GLU B 1 348 ? -29.281 -8.078 12.273 1 98.5 348 GLU B CA 1
ATOM 5998 C C . GLU B 1 348 ? -29.703 -6.824 11.516 1 98.5 348 GLU B C 1
ATOM 6000 O O . GLU B 1 348 ? -30.016 -5.797 12.117 1 98.5 348 GLU B O 1
ATOM 6005 N N . LEU B 1 349 ? -29.688 -6.941 10.219 1 98.69 349 LEU B N 1
ATOM 6006 C CA . LEU B 1 349 ? -30.094 -5.84 9.359 1 98.69 349 LEU B CA 1
ATOM 6007 C C . LEU B 1 349 ? -31.516 -6.047 8.844 1 98.69 349 LEU B C 1
ATOM 6009 O O . LEU B 1 349 ? -31.984 -7.184 8.719 1 98.69 349 LEU B O 1
ATOM 6013 N N . VAL B 1 350 ? -32.156 -4.965 8.602 1 98.56 350 VAL B N 1
ATOM 6014 C CA . VAL B 1 350 ? -33.469 -4.957 7.941 1 98.56 350 VAL B CA 1
ATOM 6015 C C . VAL B 1 350 ? -33.375 -4.188 6.625 1 98.56 350 VAL B C 1
ATOM 6017 O O . VAL B 1 350 ? -32.875 -3.061 6.59 1 98.56 350 VAL B O 1
ATOM 6020 N N . LEU B 1 351 ? -33.75 -4.852 5.57 1 98.62 351 LEU B N 1
ATOM 6021 C CA . LEU B 1 351 ? -33.938 -4.199 4.277 1 98.62 351 LEU B CA 1
ATOM 6022 C C . LEU B 1 351 ? -35.406 -4.156 3.908 1 98.62 351 LEU B C 1
ATOM 6024 O O . LEU B 1 351 ? -36.094 -5.191 3.887 1 98.62 351 LEU B O 1
ATOM 6028 N N . GLU B 1 352 ? -35.875 -2.984 3.639 1 98.19 352 GLU B N 1
ATOM 6029 C CA . GLU B 1 352 ? -37.281 -2.82 3.268 1 98.19 352 GLU B CA 1
ATOM 6030 C C . GLU B 1 352 ? -37.438 -2.484 1.785 1 98.19 352 GLU B C 1
ATOM 6032 O O . GLU B 1 352 ? -36.625 -1.716 1.238 1 98.19 352 GLU B O 1
ATOM 6037 N N . PHE B 1 353 ? -38.469 -3.121 1.198 1 98.06 353 PHE B N 1
ATOM 6038 C CA . PHE B 1 353 ? -38.688 -2.984 -0.236 1 98.06 353 PHE B CA 1
ATOM 6039 C C . PHE B 1 353 ? -40.156 -2.672 -0.527 1 98.06 353 PHE B C 1
ATOM 6041 O O . PHE B 1 353 ? -41.031 -2.906 0.315 1 98.06 353 PHE B O 1
ATOM 6048 N N . MET B 1 354 ? -40.375 -2.092 -1.728 1 96.81 354 MET B N 1
ATOM 6049 C CA . MET B 1 354 ? -41.719 -1.937 -2.254 1 96.81 354 MET B CA 1
ATOM 6050 C C . MET B 1 354 ? -41.844 -2.547 -3.646 1 96.81 354 MET B C 1
ATOM 6052 O O . MET B 1 354 ? -42.406 -3.629 -3.809 1 96.81 354 MET B O 1
ATOM 6056 N N . TYR B 1 355 ? -41.188 -1.861 -4.648 1 94.88 355 TYR B N 1
ATOM 6057 C CA . TYR B 1 355 ? -41.125 -2.344 -6.023 1 94.88 355 TYR B CA 1
ATOM 6058 C C . TYR B 1 355 ? -39.688 -2.475 -6.5 1 94.88 355 TYR B C 1
ATOM 6060 O O . TYR B 1 355 ? -38.75 -2.055 -5.809 1 94.88 355 TYR B O 1
ATOM 6068 N N . SER B 1 356 ? -39.594 -3.057 -7.691 1 96.06 356 SER B N 1
ATOM 6069 C CA . SER B 1 356 ? -38.25 -3.283 -8.266 1 96.06 356 SER B CA 1
ATOM 6070 C C . SER B 1 356 ? -37.562 -1.966 -8.594 1 96.06 356 SER B C 1
ATOM 6072 O O . SER B 1 356 ? -36.344 -1.922 -8.758 1 96.06 356 SER B O 1
ATOM 6074 N N . ASN B 1 357 ? -38.281 -0.911 -8.711 1 95.56 357 ASN B N 1
ATOM 6075 C CA . ASN B 1 357 ? -37.719 0.384 -9.078 1 95.56 357 ASN B CA 1
ATOM 6076 C C . ASN B 1 357 ? -37.875 1.396 -7.941 1 95.56 357 ASN B C 1
ATOM 6078 O O . ASN B 1 357 ? -37.688 2.6 -8.156 1 95.56 357 ASN B O 1
ATOM 6082 N N . SER B 1 358 ? -38.188 0.885 -6.754 1 95.56 358 SER B N 1
ATOM 6083 C CA . SER B 1 358 ? -38.344 1.758 -5.598 1 95.56 358 SER B CA 1
ATOM 6084 C C . SER B 1 358 ? -37.094 1.714 -4.707 1 95.56 358 SER B C 1
ATOM 6086 O O . SER B 1 358 ? -36.438 0.683 -4.613 1 95.56 358 SER B O 1
ATOM 6088 N N . ALA B 1 359 ? -36.875 2.801 -4.043 1 96.75 359 ALA B N 1
ATOM 6089 C CA . ALA B 1 359 ? -35.75 2.9 -3.129 1 96.75 359 ALA B CA 1
ATOM 6090 C C . ALA B 1 359 ? -35.812 1.829 -2.045 1 96.75 359 ALA B C 1
ATOM 6092 O O . ALA B 1 359 ? -36.906 1.457 -1.601 1 96.75 359 ALA B O 1
ATOM 6093 N N . VAL B 1 360 ? -34.656 1.374 -1.645 1 98.19 360 VAL B N 1
ATOM 6094 C CA . VAL B 1 360 ? -34.531 0.377 -0.586 1 98.19 360 VAL B CA 1
ATOM 6095 C C . VAL B 1 360 ? -34.062 1.045 0.698 1 98.19 360 VAL B C 1
ATOM 6097 O O . VAL B 1 360 ? -33.125 1.842 0.671 1 98.19 360 VAL B O 1
ATOM 6100 N N . LYS B 1 361 ? -34.656 0.756 1.806 1 98.31 361 LYS B N 1
ATOM 6101 C CA . LYS B 1 361 ? -34.25 1.26 3.113 1 98.31 361 LYS B CA 1
ATOM 6102 C C . LYS B 1 361 ? -33.5 0.193 3.9 1 98.31 361 LYS B C 1
ATOM 6104 O O . LYS B 1 361 ? -33.969 -0.944 4.016 1 98.31 361 LYS B O 1
ATOM 6109 N N . VAL B 1 362 ? -32.344 0.497 4.422 1 98.62 362 VAL B N 1
ATOM 6110 C CA . VAL B 1 362 ? -31.516 -0.454 5.145 1 98.62 362 VAL B CA 1
ATOM 6111 C C . VAL B 1 362 ? -31.156 0.114 6.516 1 98.62 362 VAL B C 1
ATOM 6113 O O . VAL B 1 362 ? -30.734 1.271 6.625 1 98.62 362 VAL B O 1
ATOM 6116 N N . TYR B 1 363 ? -31.281 -0.617 7.57 1 98.38 363 TYR B N 1
ATOM 6117 C CA . TYR B 1 363 ? -30.938 -0.195 8.922 1 98.38 363 TYR B CA 1
ATOM 6118 C C . TYR B 1 363 ? -30.766 -1.399 9.844 1 98.38 363 TYR B C 1
ATOM 6120 O O . TYR B 1 363 ? -31.109 -2.521 9.477 1 98.38 363 TYR B O 1
ATOM 6128 N N . GLU B 1 364 ? -30.078 -1.19 10.93 1 98.5 364 GLU B N 1
ATOM 6129 C CA . GLU B 1 364 ? -30 -2.215 11.969 1 98.5 364 GLU B CA 1
ATOM 6130 C C . GLU B 1 364 ? -31.344 -2.449 12.633 1 98.5 364 GLU B C 1
ATOM 6132 O O . GLU B 1 364 ? -32.062 -1.496 12.945 1 98.5 364 GLU B O 1
ATOM 6137 N N . LYS B 1 365 ? -31.656 -3.695 12.883 1 98.06 365 LYS B N 1
ATOM 6138 C CA . LYS B 1 365 ? -32.938 -4.031 13.508 1 98.06 365 LYS B CA 1
ATOM 6139 C C . LYS B 1 365 ? -33.094 -3.287 14.828 1 98.06 365 LYS B C 1
ATOM 6141 O O . LYS B 1 365 ? -32.188 -3.275 15.664 1 98.06 365 LYS B O 1
ATOM 6146 N N . ASP B 1 366 ? -34.25 -2.625 14.945 1 96.06 366 ASP B N 1
ATOM 6147 C CA . ASP B 1 366 ? -34.688 -1.921 16.156 1 96.06 366 ASP B CA 1
ATOM 6148 C C . ASP B 1 366 ? -33.812 -0.679 16.406 1 96.06 366 ASP B C 1
ATOM 6150 O O . ASP B 1 366 ? -33.719 -0.218 17.547 1 96.06 366 ASP B O 1
ATOM 6154 N N . ASN B 1 367 ? -33.125 -0.221 15.414 1 94.69 367 ASN B N 1
ATOM 6155 C CA .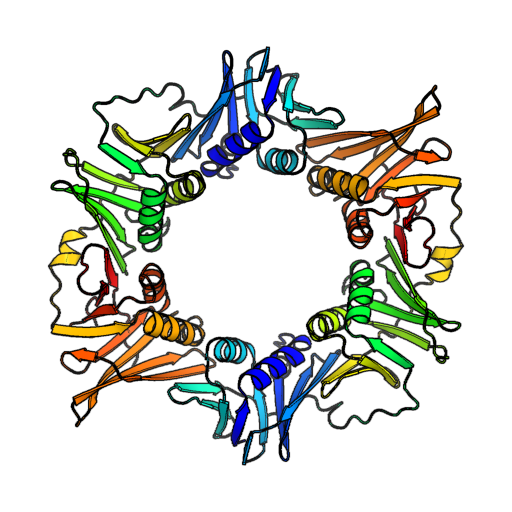 ASN B 1 367 ? -32.344 1.003 15.492 1 94.69 367 ASN B CA 1
ATOM 6156 C C . ASN B 1 367 ? -32.562 1.896 14.273 1 94.69 367 ASN B C 1
ATOM 6158 O O . ASN B 1 367 ? -32.094 1.599 13.18 1 94.69 367 ASN B O 1
ATOM 6162 N N . ASP B 1 368 ? -33.188 2.98 14.508 1 90.38 368 ASP B N 1
ATOM 6163 C CA . ASP B 1 368 ? -33.531 3.859 13.391 1 90.38 368 ASP B CA 1
ATOM 6164 C C . ASP B 1 368 ? -32.719 5.137 13.43 1 90.38 368 ASP B C 1
ATOM 6166 O O . ASP B 1 368 ? -33.062 6.141 12.812 1 90.38 368 ASP B O 1
ATOM 6170 N N . GLU B 1 369 ? -31.625 5.121 14.117 1 96.38 369 GLU B N 1
ATOM 6171 C CA . GLU B 1 369 ? -30.766 6.293 14.219 1 96.38 369 GLU B CA 1
ATOM 6172 C C . GLU B 1 369 ? -29.734 6.324 13.094 1 96.38 369 GLU B C 1
ATOM 6174 O O . GLU B 1 369 ? -29.109 7.355 12.844 1 96.38 369 GLU B O 1
ATOM 6179 N N . TYR B 1 370 ? -29.578 5.234 12.461 1 98.38 370 TYR B N 1
ATOM 6180 C CA . TYR B 1 370 ? -28.641 5.098 11.352 1 98.38 370 TYR B CA 1
ATOM 6181 C C . TYR B 1 370 ? -29.297 4.398 10.172 1 98.38 370 TYR B C 1
ATOM 6183 O O . TYR B 1 370 ? -29.469 3.176 10.18 1 98.38 370 TYR B O 1
ATOM 6191 N N . ILE B 1 371 ? -29.625 5.203 9.141 1 98.31 371 ILE B N 1
ATOM 6192 C CA . ILE B 1 371 ? -30.469 4.727 8.055 1 98.31 371 ILE B CA 1
ATOM 6193 C C . ILE B 1 371 ? -29.766 4.941 6.715 1 98.31 371 ILE B C 1
ATOM 6195 O O . ILE B 1 371 ? -29.094 5.953 6.52 1 98.31 371 ILE B O 1
ATOM 6199 N N . TYR B 1 372 ? -29.969 4.012 5.844 1 98.69 372 TYR B N 1
ATOM 6200 C CA . TYR B 1 372 ? -29.422 4.062 4.496 1 98.69 372 TYR B CA 1
ATOM 6201 C C . TYR B 1 372 ? -30.5 3.859 3.451 1 98.69 372 TYR B C 1
ATOM 6203 O O . TYR B 1 372 ? -31.344 2.967 3.588 1 98.69 372 TYR B O 1
ATOM 6211 N N . ILE B 1 373 ? -30.547 4.75 2.488 1 98.38 373 ILE B N 1
ATOM 6212 C CA . ILE B 1 373 ? -31.438 4.625 1.348 1 98.38 373 ILE B CA 1
ATOM 6213 C C . ILE B 1 373 ? -30.641 4.355 0.08 1 98.38 373 ILE B C 1
ATOM 6215 O O . ILE B 1 373 ? -29.672 5.07 -0.213 1 98.38 373 ILE B O 1
ATOM 6219 N N . LEU B 1 374 ? -31.016 3.346 -0.66 1 98.44 374 LEU B N 1
ATOM 6220 C CA . LEU B 1 374 ? -30.312 2.961 -1.877 1 98.44 374 LEU B CA 1
ATOM 6221 C C . LEU B 1 374 ? -31.281 2.818 -3.047 1 98.44 374 LEU B C 1
ATOM 6223 O O . LEU B 1 374 ? -32.25 2.066 -2.963 1 98.44 374 LEU B O 1
ATOM 6227 N N . MET B 1 375 ? -30.984 3.566 -4.09 1 97.5 375 MET B N 1
ATOM 6228 C CA . MET B 1 375 ? -31.812 3.453 -5.289 1 97.5 375 MET B CA 1
ATOM 6229 C C . MET B 1 375 ? -31.453 2.193 -6.074 1 97.5 375 MET B C 1
ATOM 6231 O O . MET B 1 375 ? -30.281 1.85 -6.203 1 97.5 375 MET B O 1
ATOM 6235 N N . PRO B 1 376 ? -32.469 1.484 -6.562 1 97.25 376 PRO B N 1
ATOM 6236 C CA . PRO B 1 376 ? -32.188 0.291 -7.363 1 97.25 376 PRO B CA 1
ATOM 6237 C C . PRO B 1 376 ? -31.641 0.625 -8.758 1 97.25 376 PRO B C 1
ATOM 6239 O O . PRO B 1 376 ? -31.703 1.782 -9.18 1 97.25 376 PRO B O 1
ATOM 6242 N N . LEU B 1 377 ? -31.062 -0.345 -9.328 1 96.31 377 LEU B N 1
ATOM 6243 C CA . LEU B 1 377 ? -30.625 -0.252 -10.719 1 96.31 377 LEU B CA 1
ATOM 6244 C C . LEU B 1 377 ? -31.688 -0.832 -11.656 1 96.31 377 LEU B C 1
ATOM 6246 O O . LEU B 1 377 ? -32.625 -1.504 -11.211 1 96.31 377 LEU B O 1
ATOM 6250 N N . ALA B 1 378 ? -31.484 -0.508 -12.93 1 91.31 378 ALA B N 1
ATOM 6251 C CA . ALA B 1 378 ? -32.406 -1.077 -13.922 1 91.31 378 ALA B CA 1
ATOM 6252 C C . ALA B 1 378 ? -32.219 -2.588 -14.039 1 91.31 378 ALA B C 1
ATOM 6254 O O . ALA B 1 378 ? -31.078 -3.074 -14.102 1 91.31 378 ALA B O 1
ATOM 6255 N N . LEU B 1 379 ? -33.312 -3.248 -14.023 1 88.38 379 LEU B N 1
ATOM 6256 C CA . LEU B 1 379 ? -33.25 -4.691 -14.211 1 88.38 379 LEU B CA 1
ATOM 6257 C C . LEU B 1 379 ? -32.969 -5.043 -15.664 1 88.38 379 LEU B C 1
ATOM 6259 O O . LEU B 1 379 ? -33.562 -4.461 -16.578 1 88.38 379 LEU B O 1
ATOM 6263 N N . ARG B 1 380 ? -31.984 -5.789 -15.836 1 67.38 380 ARG B N 1
ATOM 6264 C CA . ARG B 1 380 ? -31.703 -6.219 -17.203 1 67.38 380 ARG B CA 1
ATOM 6265 C C . ARG B 1 380 ? -32.375 -7.57 -17.484 1 67.38 380 ARG B C 1
ATOM 6267 O O . ARG B 1 380 ? -32.438 -8.43 -16.609 1 67.38 380 ARG B O 1
ATOM 6274 N N . GLU B 1 381 ? -33.281 -7.605 -18.547 1 58.59 381 GLU B N 1
ATOM 6275 C CA . GLU B 1 381 ? -33.969 -8.82 -19 1 58.59 381 GLU B CA 1
ATOM 6276 C C . GLU B 1 381 ? -32.969 -9.906 -19.344 1 58.59 381 GLU B C 1
ATOM 6278 O O . GLU B 1 381 ? -31.828 -9.617 -19.75 1 58.59 381 GLU B O 1
#